Protein AF-A0A924SNS4-F1 (afdb_monomer_lite)

Foldseek 3Di:
DDDPPPPPPFDLPADFLLPAQADPQCVLPDDQFQAQADVSCVVSVHPAFQEEEEEAFFDACALLKVSNLQQLSNVSSNTRYHYQYLFDLPALVSVCRRHDHNFAYEYEHIQDQPQVQQADPVRDGDQAGLRYFLRGPDSADHRNQQSVLVSNCVRPVPHAYEYEHLSLLVQQAFDQDSNVRATDGRSCVSNVGAKYAFFPCSRVSSVSSVCSVVVNPSNLPPAGARMKHWDDPPNPLLPQAAEDELQDDDDPDDDPDDDDPPQDPQNVCVVVVHGPDDDDDDDDDDDDDDDDDDDDDPVVVVVVVVVVVVVPPDPDDQSRYEYEQHASVSVRVDVVSVVSSVVLLLVQQDQSRHHKYWHWYDDDPPIIIIIHHGHDRDDAQVSVLVSNVRSGLLGGDQVLADPVSDCDDSRPNNVSVQPSLEAEFKAADLPSDPVDCRCSRNNNDIHGHDPVSRVVVNVCSVPRPPPDPPDRNYHDDPPDPPHD

Sequence (484 aa):
MNAPVDVSFFARAAKPLTSYRKYWAARFGTSKFLPMNRAEMDKLGWDSCDVIIVTGDAYVDHPSFGMSVIGRMLEMQGFRVGIIAQPDWQSADPFKALGKPNLFFGVTSGNMDSMINRYTADRKIRSDDAYTAGDIGGKRPDRAAIVYSQRCREAYKDVPIVLGGIEGSLRRIAHYDYWSDKVRRSVVVDAKCDLLLYGNAERAIVEVAHRLAAKEPIQSITDVRGTAFIRRSDDPTGRDWIEINSTSVDAPGRVESHINPYQTTSEQAAEQGTSCSKDDANPQGVPATAVVKMSPSLGDALARSQARELAKIKVPARDRSVIRLPSYEQVKADPVLYAHANRVLHLETNPGNARALVQAHGEGVTARDVWINPPPIPLTTAEMDTVFDLPYARSPHPAYADENGSHDGATKIPAWEMIRFSVNIMRGCFGGCTFCSITEHEGRIIQSRSEESIIREVEDIRDKVKGFTGTISDLGGPTANMYR

Radius of gyration: 26.69 Å; chains: 1; bounding box: 57×66×91 Å

pLDDT: mean 85.43, std 19.13, range [23.58, 98.88]

Secondary structure (DSSP, 8-state):
---------S------GGGSPPPGGGGG---SS--SSHHHHHHTT-SS-SEEEEESS--EESTTSHHHHHHHHHHHTT--EEEEES--TTSSGGGGTT---SSEEEEE--SS-HHHHHB-TT-PBPS--TTSGGG-S-SS-TTHHHHHHHHHHHH-TTS-EEE-HHHHHHTSS-EEETTTTEEEPPHHHHHT-SEEE-SS-HHHHHHHHHHHHTT--GGG----TTEEEEPPTT-GGGSSPEEEE-SSPPPS-PPP-PPPTT--HHHHHHHTT---------------------PPPHHHHHHHHHHHHHTT--PPPGGGEEEEPPPHHHHHH-HHHHHHHHHHHHHTT-TTTPPEEEEEESSGGG-EEEEEPPPPPPPPHHHHHHHHTS----EE-GGG--TTS--SGGG--HHHHHHTTEEE-EE--TT--TT-THHHHT-SS-EEPPHHHHHHHHHHHHHHSTT--S---EEES-SS----

Structure (mmCIF, N/CA/C/O backbone):
data_AF-A0A924SNS4-F1
#
_entry.id   AF-A0A924SNS4-F1
#
loop_
_atom_site.group_PDB
_atom_site.id
_atom_site.type_symbol
_atom_site.label_atom_id
_atom_site.label_alt_id
_atom_site.label_comp_id
_atom_site.label_asym_id
_atom_site.label_entity_id
_atom_site.label_seq_id
_atom_site.pdbx_PDB_ins_code
_atom_site.Cartn_x
_atom_site.Cartn_y
_atom_site.Cartn_z
_atom_site.occupancy
_atom_site.B_iso_or_equiv
_atom_site.auth_seq_id
_atom_site.auth_comp_id
_atom_site.auth_asym_id
_atom_site.auth_atom_id
_atom_site.pdbx_PDB_model_num
ATOM 1 N N . MET A 1 1 ? -25.013 24.577 -13.116 1.00 30.69 1 MET A N 1
ATOM 2 C CA . MET A 1 1 ? -24.515 23.188 -13.046 1.00 30.69 1 MET A CA 1
ATOM 3 C C . MET A 1 1 ? -23.403 23.035 -14.070 1.00 30.69 1 MET A C 1
ATOM 5 O O . MET A 1 1 ? -23.650 22.577 -15.176 1.00 30.69 1 MET A O 1
ATOM 9 N N . ASN A 1 2 ? -22.201 23.494 -13.725 1.00 28.02 2 ASN A N 1
ATOM 10 C CA . ASN A 1 2 ? -20.999 23.199 -14.497 1.00 28.02 2 ASN A CA 1
ATOM 11 C C . ASN A 1 2 ? -20.371 21.992 -13.807 1.00 28.02 2 ASN A C 1
ATOM 13 O O . ASN A 1 2 ? -19.894 22.128 -12.686 1.00 28.02 2 ASN A O 1
ATOM 17 N N . ALA A 1 3 ? -20.444 20.812 -14.421 1.00 29.20 3 ALA A N 1
ATOM 18 C CA . ALA A 1 3 ? -19.613 19.700 -13.977 1.00 29.20 3 ALA A CA 1
ATOM 19 C C . ALA A 1 3 ? -18.147 20.176 -14.010 1.00 29.20 3 ALA A C 1
ATOM 21 O O . ALA A 1 3 ? -17.779 20.833 -14.992 1.00 29.20 3 ALA A O 1
ATOM 22 N N . PRO A 1 4 ? -17.324 19.909 -12.981 1.00 42.25 4 PRO A N 1
ATOM 23 C CA . PRO A 1 4 ? -15.915 20.259 -13.035 1.00 42.25 4 PRO A CA 1
ATOM 24 C C . PRO A 1 4 ? -15.312 19.558 -14.251 1.00 42.25 4 PRO A C 1
ATOM 26 O O . PRO A 1 4 ? -15.322 18.331 -14.362 1.00 42.25 4 PRO A O 1
ATOM 29 N N . VAL A 1 5 ? -14.881 20.364 -15.219 1.00 37.09 5 VAL A N 1
ATOM 30 C CA . VAL A 1 5 ? -14.228 19.884 -16.430 1.00 37.09 5 VAL A CA 1
ATOM 31 C C . VAL A 1 5 ? -12.938 19.217 -15.973 1.00 37.09 5 VAL A C 1
ATOM 33 O O . VAL A 1 5 ? -12.051 19.876 -15.436 1.00 37.09 5 VAL A O 1
ATOM 36 N N . ASP A 1 6 ? -12.852 17.901 -16.146 1.00 45.69 6 ASP A N 1
ATOM 37 C CA . ASP A 1 6 ? -11.630 17.140 -15.918 1.00 45.69 6 ASP A CA 1
ATOM 38 C C . ASP A 1 6 ? -10.546 17.671 -16.868 1.00 45.69 6 ASP A C 1
ATOM 40 O O . ASP A 1 6 ? -10.502 17.343 -18.050 1.00 45.69 6 ASP A O 1
ATOM 44 N N . VAL A 1 7 ? -9.686 18.550 -16.353 1.00 41.09 7 VAL A N 1
ATOM 45 C CA . VAL A 1 7 ? -8.595 19.199 -17.099 1.00 41.09 7 VAL A CA 1
ATOM 46 C C . VAL A 1 7 ? -7.432 18.249 -17.412 1.00 41.09 7 VAL A C 1
ATOM 48 O O . VAL A 1 7 ? -6.398 18.682 -17.927 1.00 41.09 7 VAL A O 1
ATOM 51 N N . SER A 1 8 ? -7.552 16.953 -17.101 1.00 45.78 8 SER A N 1
ATOM 52 C CA . SER A 1 8 ? -6.594 15.958 -17.572 1.00 45.78 8 SER A CA 1
ATOM 53 C C . SER A 1 8 ? -6.967 15.496 -18.986 1.00 45.78 8 SER A C 1
ATOM 55 O O . SER A 1 8 ? -7.844 14.667 -19.192 1.00 45.78 8 SER A O 1
ATOM 57 N N . PHE A 1 9 ? -6.267 16.036 -19.989 1.00 47.47 9 PHE A N 1
ATOM 58 C CA . PHE A 1 9 ? -6.386 15.693 -21.417 1.00 47.47 9 PHE A CA 1
ATOM 59 C C . PHE A 1 9 ? -5.887 14.267 -21.761 1.00 47.47 9 PHE A C 1
ATOM 61 O O . PHE A 1 9 ? -5.256 14.052 -22.794 1.00 47.47 9 PHE A O 1
ATOM 68 N N . PHE A 1 10 ? -6.111 13.274 -20.899 1.00 54.19 10 PHE A N 1
ATOM 69 C CA . PHE A 1 10 ? -5.748 11.883 -21.159 1.00 54.19 10 PHE A CA 1
ATOM 70 C C . PHE A 1 10 ? -6.925 10.958 -20.850 1.00 54.19 10 PHE A C 1
ATOM 72 O O . PHE A 1 10 ? -7.562 11.071 -19.806 1.00 54.19 10 PHE A O 1
ATOM 79 N N . ALA A 1 11 ? -7.205 10.019 -21.756 1.00 55.72 11 ALA A N 1
ATOM 80 C CA . ALA A 1 11 ? -8.306 9.078 -21.612 1.00 55.72 11 ALA A CA 1
ATOM 81 C C . ALA A 1 11 ? -8.129 8.204 -20.357 1.00 55.72 11 ALA A C 1
ATOM 83 O O . ALA A 1 11 ? -7.290 7.304 -20.313 1.00 55.72 11 ALA A O 1
ATOM 84 N N . ARG A 1 12 ? -8.960 8.429 -19.334 1.00 65.69 12 ARG A N 1
ATOM 85 C CA . ARG A 1 12 ? -9.039 7.589 -18.129 1.00 65.69 12 ARG A CA 1
ATOM 86 C C . ARG A 1 12 ? -9.847 6.324 -18.423 1.00 65.69 12 ARG A C 1
ATOM 88 O O . ARG A 1 12 ? -10.930 6.124 -17.885 1.00 65.69 12 ARG A O 1
ATOM 95 N N . ALA A 1 13 ? -9.330 5.468 -19.302 1.00 69.69 13 ALA A N 1
ATOM 96 C CA . ALA A 1 13 ? -9.916 4.164 -19.615 1.00 69.69 13 ALA A CA 1
ATOM 97 C C . ALA A 1 13 ? -9.672 3.166 -18.464 1.00 69.69 13 ALA A C 1
ATOM 99 O O . ALA A 1 13 ? -8.970 2.170 -18.619 1.00 69.69 13 ALA A O 1
ATOM 100 N N . ALA A 1 14 ? -10.205 3.470 -17.280 1.00 84.62 14 ALA A N 1
ATOM 101 C CA . ALA A 1 14 ? -10.136 2.626 -16.097 1.00 84.62 14 ALA A CA 1
ATOM 102 C C . ALA A 1 14 ? -11.549 2.320 -15.602 1.00 84.62 14 ALA A C 1
ATOM 104 O O . ALA A 1 14 ? -12.431 3.178 -15.610 1.00 84.62 14 ALA A O 1
ATOM 105 N N . LYS A 1 15 ? -11.762 1.081 -15.162 1.00 91.56 15 LYS A N 1
ATOM 106 C CA . LYS A 1 15 ? -13.043 0.658 -14.602 1.00 91.56 15 LYS A CA 1
ATOM 107 C C . LYS A 1 15 ? -13.326 1.441 -13.305 1.00 91.56 15 LYS A C 1
ATOM 109 O O . LYS A 1 15 ? -12.470 1.417 -12.415 1.00 91.56 15 LYS A O 1
ATOM 114 N N . PRO A 1 16 ? -14.494 2.103 -13.167 1.00 93.00 16 PRO A N 1
ATOM 115 C CA . PRO A 1 16 ? -14.808 2.872 -11.968 1.00 93.00 16 PRO A CA 1
ATOM 116 C C . PRO A 1 16 ? -14.829 2.006 -10.708 1.00 93.00 16 PRO A C 1
ATOM 118 O O . PRO A 1 16 ? -15.366 0.892 -10.742 1.00 93.00 16 PRO A O 1
ATOM 121 N N . LEU A 1 17 ? -14.319 2.525 -9.588 1.00 94.56 17 LEU A N 1
ATOM 122 C CA . LEU A 1 17 ? -14.268 1.795 -8.307 1.00 94.56 17 LEU A CA 1
ATOM 123 C C . LEU A 1 17 ? -15.648 1.289 -7.842 1.00 94.56 17 LEU A C 1
ATOM 125 O O . LEU A 1 17 ? -15.762 0.202 -7.279 1.00 94.56 17 LEU A O 1
ATOM 129 N N . THR A 1 18 ? -16.710 2.043 -8.123 1.00 93.69 18 THR A N 1
ATOM 130 C CA . THR A 1 18 ? -18.096 1.739 -7.725 1.00 93.69 18 THR A CA 1
ATOM 131 C C . THR A 1 18 ? -18.832 0.799 -8.683 1.00 93.69 18 THR A C 1
ATOM 133 O O . THR A 1 18 ? -19.951 0.383 -8.394 1.00 93.69 18 THR A O 1
ATOM 136 N N . SER A 1 19 ? -18.228 0.444 -9.823 1.00 95.00 19 SER A N 1
ATOM 137 C CA . SER A 1 19 ? -18.884 -0.356 -10.872 1.00 95.00 19 SER A CA 1
ATOM 138 C C . SER A 1 19 ? -18.804 -1.871 -10.657 1.00 95.00 19 SER A C 1
ATOM 140 O O . SER A 1 19 ? -19.458 -2.643 -11.360 1.00 95.00 19 SER A O 1
ATOM 142 N N . TYR A 1 20 ? -17.975 -2.328 -9.719 1.00 96.00 20 TYR A N 1
ATOM 143 C CA . TYR A 1 20 ? -17.850 -3.746 -9.416 1.00 96.00 20 TYR A CA 1
ATOM 144 C C . TYR A 1 20 ? -19.091 -4.247 -8.675 1.00 96.00 20 TYR A C 1
ATOM 146 O O . TYR A 1 20 ? -19.596 -3.607 -7.751 1.00 96.00 20 TYR A O 1
ATOM 154 N N . ARG A 1 21 ? -19.571 -5.437 -9.052 1.00 96.88 21 ARG A N 1
ATOM 155 C CA . ARG A 1 21 ? -20.603 -6.120 -8.273 1.00 96.88 21 ARG A CA 1
ATOM 156 C C . ARG A 1 21 ? -20.019 -6.443 -6.902 1.00 96.88 21 ARG A C 1
ATOM 158 O O . ARG A 1 21 ? -19.030 -7.167 -6.823 1.00 96.88 21 ARG A O 1
ATOM 165 N N . LYS A 1 22 ? -20.655 -5.937 -5.845 1.00 97.81 22 LYS A N 1
ATOM 166 C CA . LYS A 1 22 ? -20.234 -6.212 -4.470 1.00 97.81 22 LYS A CA 1
ATOM 167 C C . LYS A 1 22 ? -20.148 -7.716 -4.215 1.00 97.81 22 LYS A C 1
ATOM 169 O O . LYS A 1 22 ? -21.013 -8.484 -4.649 1.00 97.81 22 LYS A O 1
ATOM 174 N N . TYR A 1 23 ? -19.106 -8.112 -3.499 1.00 98.00 23 TYR A N 1
ATOM 175 C CA . TYR A 1 23 ? -18.909 -9.475 -3.044 1.00 98.00 23 TYR A CA 1
ATOM 176 C C . TYR A 1 23 ? -20.035 -9.891 -2.085 1.00 98.00 23 TYR A C 1
ATOM 178 O O . TYR A 1 23 ? -20.674 -9.053 -1.443 1.00 98.00 23 TYR A O 1
ATOM 186 N N . TRP A 1 24 ? -20.318 -11.195 -2.009 1.00 96.94 24 TRP A N 1
ATOM 187 C CA . TRP A 1 24 ? -21.505 -11.721 -1.317 1.00 96.94 24 TRP A CA 1
ATOM 188 C C . TRP A 1 24 ? -21.565 -11.330 0.166 1.00 96.94 24 TRP A C 1
ATOM 190 O O . TRP A 1 24 ? -22.657 -11.216 0.730 1.00 96.94 24 TRP A O 1
ATOM 200 N N . ALA A 1 25 ? -20.404 -11.120 0.793 1.00 96.56 25 ALA A N 1
ATOM 201 C CA . ALA A 1 25 ? -20.305 -10.807 2.209 1.00 96.56 25 ALA A CA 1
ATOM 202 C C . ALA A 1 25 ? -20.734 -9.365 2.546 1.00 96.56 25 ALA A C 1
ATOM 204 O O . ALA A 1 25 ? -20.941 -9.062 3.718 1.00 96.56 25 ALA A O 1
ATOM 205 N N . ALA A 1 26 ? -21.041 -8.525 1.546 1.00 95.88 26 ALA A N 1
ATOM 206 C CA . ALA A 1 26 ? -21.682 -7.221 1.744 1.00 95.88 26 ALA A CA 1
ATOM 207 C C . ALA A 1 26 ? -22.989 -7.296 2.559 1.00 95.88 26 ALA A C 1
ATOM 209 O O . ALA A 1 26 ? -23.407 -6.306 3.155 1.00 95.88 26 ALA A O 1
ATOM 210 N N . ARG A 1 27 ? -23.633 -8.472 2.614 1.00 94.38 27 ARG A N 1
ATOM 211 C CA . ARG A 1 27 ? -24.831 -8.727 3.430 1.00 94.38 27 ARG A CA 1
ATOM 212 C C . ARG A 1 27 ? -24.621 -8.537 4.938 1.00 94.38 27 ARG A C 1
ATOM 214 O O . ARG A 1 27 ? -25.603 -8.372 5.648 1.00 94.38 27 ARG A O 1
ATOM 221 N N . PHE A 1 28 ? -23.377 -8.594 5.422 1.00 92.00 28 PHE A N 1
ATOM 222 C CA . PHE A 1 28 ? -23.055 -8.366 6.835 1.00 92.00 28 PHE A CA 1
ATOM 223 C C . PHE A 1 28 ? -22.987 -6.874 7.202 1.00 92.00 28 PHE A C 1
ATOM 225 O O . PHE A 1 28 ? -22.866 -6.546 8.378 1.00 92.00 28 PHE A O 1
ATOM 232 N N . GLY A 1 29 ? -23.102 -5.972 6.221 1.00 90.81 29 GLY A N 1
ATOM 233 C CA . GLY A 1 29 ? -23.011 -4.531 6.440 1.00 90.81 29 GLY A CA 1
ATOM 234 C C . GLY A 1 29 ? -21.577 -4.048 6.666 1.00 90.81 29 GLY A C 1
ATOM 235 O O . GLY A 1 29 ? -20.613 -4.741 6.350 1.00 90.81 29 GLY A O 1
ATOM 236 N N . THR A 1 30 ? -21.456 -2.824 7.176 1.00 90.94 30 THR A N 1
ATOM 237 C CA . THR A 1 30 ? -20.180 -2.153 7.455 1.00 90.94 30 THR A CA 1
ATOM 238 C C . THR A 1 30 ? -19.883 -2.167 8.948 1.00 90.94 30 THR A C 1
ATOM 240 O O . THR A 1 30 ? -20.750 -1.849 9.766 1.00 90.94 30 THR A O 1
ATOM 243 N N . SER A 1 31 ? -18.649 -2.487 9.307 1.00 92.31 31 SER A N 1
ATOM 244 C CA . SER A 1 31 ? -18.165 -2.484 10.684 1.00 92.31 31 SER A CA 1
ATOM 245 C C . SER A 1 31 ? -17.834 -1.064 11.165 1.00 92.31 31 SER A C 1
ATOM 247 O O . SER A 1 31 ? -17.441 -0.200 10.381 1.00 92.31 31 SER A O 1
ATOM 249 N N . LYS A 1 32 ? -17.956 -0.792 12.474 1.00 92.69 32 LYS A N 1
ATOM 250 C CA . LYS A 1 32 ? -17.485 0.490 13.038 1.00 92.69 32 LYS A CA 1
ATOM 251 C C . LYS A 1 32 ? -15.959 0.593 12.984 1.00 92.69 32 LYS A C 1
ATOM 253 O O . LYS A 1 32 ? -15.442 1.661 12.695 1.00 92.69 32 LYS A O 1
ATOM 258 N N . PHE A 1 33 ? -15.277 -0.520 13.222 1.00 97.38 33 PHE A N 1
ATOM 259 C CA . PHE A 1 33 ? -13.848 -0.728 13.017 1.00 97.38 33 PHE A CA 1
ATOM 260 C C . PHE A 1 33 ? -13.668 -2.089 12.361 1.00 97.38 33 PHE A C 1
ATOM 262 O O . PHE A 1 33 ? -14.398 -3.022 12.709 1.00 97.38 33 PHE A O 1
ATOM 269 N N . LEU A 1 34 ? -12.676 -2.214 11.481 1.00 97.94 34 LEU A N 1
ATOM 270 C CA . LEU A 1 34 ? -12.282 -3.522 10.973 1.00 97.94 34 LEU A CA 1
ATOM 271 C C . LEU A 1 34 ? -11.765 -4.375 12.149 1.00 97.94 34 LEU A C 1
ATOM 273 O O . LEU A 1 34 ? -10.962 -3.877 12.940 1.00 97.94 34 LEU A O 1
ATOM 277 N N . PRO A 1 35 ? -12.207 -5.636 12.295 1.00 97.88 35 PRO A N 1
ATOM 278 C CA . PRO A 1 35 ? -11.860 -6.456 13.448 1.00 97.88 35 PRO A CA 1
ATOM 279 C C . PRO A 1 35 ? -10.355 -6.732 13.528 1.00 97.88 35 PRO A C 1
ATOM 281 O O . PRO A 1 35 ? -9.717 -7.101 12.536 1.00 97.88 35 PRO A O 1
ATOM 284 N N . MET A 1 36 ? -9.810 -6.618 14.738 1.00 98.12 36 MET A N 1
ATOM 285 C CA . MET A 1 36 ? -8.424 -6.939 15.086 1.00 98.12 36 MET A CA 1
ATOM 286 C C . MET A 1 36 ? -8.267 -8.271 15.828 1.00 98.12 36 MET A C 1
ATOM 288 O O . MET A 1 36 ? -7.155 -8.781 15.967 1.00 98.12 36 MET A O 1
ATOM 292 N N . ASN A 1 37 ? -9.363 -8.865 16.306 1.00 97.00 37 ASN A N 1
ATOM 293 C CA . ASN A 1 37 ? -9.351 -10.162 16.986 1.00 97.00 37 ASN A CA 1
ATOM 294 C C . ASN A 1 37 ? -10.610 -10.995 16.685 1.00 97.00 37 ASN A C 1
ATOM 296 O O . ASN A 1 37 ? -11.584 -10.512 16.108 1.00 97.00 37 ASN A O 1
ATOM 300 N N . ARG A 1 38 ? -10.597 -12.271 17.099 1.00 96.75 38 ARG A N 1
ATOM 301 C CA . ARG A 1 38 ? -11.732 -13.186 16.899 1.00 96.75 38 ARG A CA 1
ATOM 302 C C . ARG A 1 38 ? -13.016 -12.747 17.593 1.00 96.75 38 ARG A C 1
ATOM 304 O O . ARG A 1 38 ? -14.068 -12.837 16.979 1.00 96.75 38 ARG A O 1
ATOM 311 N N . ALA A 1 39 ? -12.938 -12.207 18.806 1.00 96.88 39 ALA A N 1
ATOM 312 C CA . ALA A 1 39 ? -14.133 -11.776 19.530 1.00 96.88 39 ALA A CA 1
ATOM 313 C C . ALA A 1 39 ? -14.872 -10.629 18.811 1.00 96.88 39 ALA A C 1
ATOM 315 O O . ALA A 1 39 ? -16.096 -10.531 18.874 1.00 96.88 39 ALA A O 1
ATOM 316 N N . GLU A 1 40 ? -14.149 -9.754 18.111 1.00 97.12 40 GLU A N 1
ATOM 317 C CA . GLU A 1 40 ? -14.743 -8.723 17.253 1.00 97.12 40 GLU A CA 1
ATOM 318 C C . GLU A 1 40 ? -15.363 -9.305 15.983 1.00 97.12 40 GLU A C 1
ATOM 320 O O . GLU A 1 40 ? -16.437 -8.866 15.580 1.00 97.12 40 GLU A O 1
ATOM 325 N N . MET A 1 41 ? -14.746 -10.328 15.388 1.00 96.81 41 MET A N 1
ATOM 326 C CA . MET A 1 41 ? -15.346 -11.054 14.264 1.00 96.81 41 MET A CA 1
ATOM 327 C C . MET A 1 41 ? -16.644 -11.759 14.658 1.00 96.81 41 MET A C 1
ATOM 329 O O . MET A 1 41 ? -17.622 -11.680 13.917 1.00 96.81 41 MET A O 1
ATOM 333 N N . ASP A 1 42 ? -16.685 -12.377 15.840 1.00 95.69 42 ASP A N 1
ATOM 334 C CA . ASP A 1 42 ? -17.880 -13.048 16.358 1.00 95.69 42 ASP A CA 1
ATOM 335 C C . ASP A 1 42 ? -19.043 -12.056 16.523 1.00 95.69 42 ASP A C 1
ATOM 337 O O . ASP A 1 42 ? -20.175 -12.354 16.140 1.00 95.69 42 ASP A O 1
ATOM 341 N N . LYS A 1 43 ? -18.765 -10.831 16.997 1.00 95.19 43 LYS A N 1
ATOM 342 C CA . LYS A 1 43 ? -19.758 -9.740 17.081 1.00 95.19 43 LYS A CA 1
ATOM 343 C C . LYS A 1 43 ? -20.297 -9.314 15.712 1.00 95.19 43 LYS A C 1
ATOM 345 O O . LYS A 1 43 ? -21.439 -8.872 15.627 1.00 95.19 43 LYS A O 1
ATOM 350 N N . LEU A 1 44 ? -19.489 -9.436 14.658 1.00 94.75 44 LEU A N 1
ATOM 351 C CA . LEU A 1 44 ? -19.885 -9.167 13.272 1.00 94.75 44 LEU A CA 1
ATOM 352 C C . LEU A 1 44 ? -20.542 -10.386 12.595 1.00 94.75 44 LEU A C 1
ATOM 354 O O . LEU A 1 44 ? -21.006 -10.285 11.458 1.00 94.75 44 LEU A O 1
ATOM 358 N N . GLY A 1 45 ? -20.591 -11.539 13.273 1.00 94.56 45 GLY A N 1
ATOM 359 C CA . GLY A 1 45 ? -21.095 -12.798 12.722 1.00 94.56 45 GLY A CA 1
ATOM 360 C C . GLY A 1 45 ? -20.181 -13.402 11.651 1.00 94.56 45 GLY A C 1
ATOM 361 O O . GLY A 1 45 ? -20.667 -14.059 10.729 1.00 94.56 45 GLY A O 1
ATOM 362 N N . TRP A 1 46 ? -18.872 -13.138 11.716 1.00 96.06 46 TRP A N 1
ATOM 363 C CA . TRP A 1 46 ? -17.894 -13.589 10.725 1.00 96.06 46 TRP A CA 1
ATOM 364 C C . TRP A 1 46 ? -17.146 -14.835 11.203 1.00 96.06 46 TRP A C 1
ATOM 366 O O . TRP A 1 46 ? -16.459 -14.805 12.216 1.00 96.06 46 TRP A O 1
ATOM 376 N N . ASP A 1 47 ? -17.189 -15.906 10.413 1.00 95.44 47 ASP A N 1
ATOM 377 C CA . ASP A 1 47 ? -16.397 -17.125 10.649 1.00 95.44 47 ASP A CA 1
ATOM 378 C C . ASP A 1 47 ? -14.915 -16.983 10.236 1.00 95.44 47 ASP A C 1
ATOM 380 O O . ASP A 1 47 ? -14.027 -17.680 10.731 1.00 95.44 47 ASP A O 1
ATOM 384 N N . SER A 1 48 ? -14.640 -16.080 9.296 1.00 97.50 48 SER A N 1
ATOM 385 C CA . SER A 1 48 ? -13.358 -15.907 8.621 1.00 97.50 48 SER A CA 1
ATOM 386 C C . SER A 1 48 ? -13.274 -14.522 7.980 1.00 97.50 48 SER A C 1
ATOM 388 O O . SER A 1 48 ? -14.293 -13.908 7.651 1.00 97.50 48 SER A O 1
ATOM 390 N N . CYS A 1 49 ? -12.050 -14.035 7.787 1.00 98.38 49 CYS A N 1
ATOM 391 C CA . CYS A 1 49 ? -11.796 -12.865 6.953 1.00 98.38 49 CYS A CA 1
ATOM 392 C C . CYS A 1 49 ? -11.573 -13.319 5.509 1.00 98.38 49 CYS A C 1
ATOM 394 O O . CYS A 1 49 ? -10.933 -14.340 5.261 1.00 98.38 49 CYS A O 1
ATOM 396 N N . ASP A 1 50 ? -12.047 -12.545 4.541 1.00 98.69 50 ASP A N 1
ATOM 397 C CA . ASP A 1 50 ? -11.686 -12.755 3.141 1.00 98.69 50 ASP A CA 1
ATOM 398 C C . ASP A 1 50 ? -10.291 -12.187 2.866 1.00 98.69 50 ASP A C 1
ATOM 400 O O . ASP A 1 50 ? -9.477 -12.828 2.203 1.00 98.69 50 ASP A O 1
ATOM 404 N N . VAL A 1 51 ? -9.988 -11.030 3.458 1.00 98.81 51 VAL A N 1
ATOM 405 C CA . VAL A 1 51 ? -8.680 -10.374 3.390 1.00 98.81 51 VAL A CA 1
ATOM 406 C C . VAL A 1 51 ? -8.215 -10.020 4.799 1.00 98.81 51 VAL A C 1
ATOM 408 O O . VAL A 1 51 ? -8.998 -9.534 5.614 1.00 98.81 51 VAL A O 1
ATOM 411 N N . ILE A 1 52 ? -6.935 -10.243 5.093 1.00 98.88 52 ILE A N 1
ATOM 412 C CA . ILE A 1 52 ? -6.307 -9.754 6.328 1.00 98.88 52 ILE A CA 1
ATOM 413 C C . ILE A 1 52 ? -5.201 -8.778 5.953 1.00 98.88 52 ILE A C 1
ATOM 415 O O . ILE A 1 52 ? -4.298 -9.133 5.197 1.00 98.88 52 ILE A O 1
ATOM 419 N N . ILE A 1 53 ? -5.263 -7.560 6.489 1.00 98.88 53 ILE A N 1
ATOM 420 C CA . ILE A 1 53 ? -4.226 -6.544 6.319 1.00 98.88 53 ILE A CA 1
ATOM 421 C C . ILE A 1 53 ? -3.287 -6.588 7.522 1.00 98.88 53 ILE A C 1
ATOM 423 O O . ILE A 1 53 ? -3.714 -6.427 8.661 1.00 98.88 53 ILE A O 1
ATOM 427 N N . VAL A 1 54 ? -1.997 -6.771 7.269 1.00 98.81 54 VAL A N 1
ATOM 428 C CA . VAL A 1 54 ? -0.934 -6.713 8.269 1.00 98.81 54 VAL A CA 1
ATOM 429 C C . VAL A 1 54 ? -0.172 -5.406 8.104 1.00 98.81 54 VAL A C 1
ATOM 431 O O . VAL A 1 54 ? 0.321 -5.106 7.015 1.00 98.81 54 VAL A O 1
ATOM 434 N N . THR A 1 55 ? -0.078 -4.626 9.179 1.00 98.38 55 THR A N 1
ATOM 435 C CA . THR A 1 55 ? 0.510 -3.279 9.158 1.00 98.38 55 THR A CA 1
ATOM 436 C C . THR A 1 55 ? 1.515 -3.063 10.288 1.00 98.38 55 THR A C 1
ATOM 438 O O . THR A 1 55 ? 1.368 -3.613 11.379 1.00 98.38 55 THR A O 1
ATOM 441 N N . GLY A 1 56 ? 2.543 -2.251 10.021 1.00 97.38 56 GLY A N 1
ATOM 442 C CA . GLY A 1 56 ? 3.560 -1.844 11.002 1.00 97.38 56 GLY A CA 1
ATOM 443 C C . GLY A 1 56 ? 3.190 -0.630 11.854 1.00 97.38 56 GLY A C 1
ATOM 444 O O . GLY A 1 56 ? 3.961 -0.261 12.737 1.00 97.38 56 GLY A O 1
ATOM 445 N N . ASP A 1 57 ? 2.027 -0.032 11.614 1.00 97.19 57 ASP A N 1
ATOM 446 C CA . ASP A 1 57 ? 1.459 1.052 12.422 1.00 97.19 57 ASP A CA 1
ATOM 447 C C . ASP A 1 57 ? 0.338 0.520 13.324 1.00 97.19 57 ASP A C 1
ATOM 449 O O . ASP A 1 57 ? -0.289 -0.494 13.011 1.00 97.19 57 ASP A O 1
ATOM 453 N N . ALA A 1 58 ? 0.022 1.237 14.401 1.00 97.38 58 ALA A N 1
ATOM 454 C CA . ALA A 1 58 ? -1.228 1.046 15.125 1.00 97.38 58 ALA A CA 1
ATOM 455 C C . ALA A 1 58 ? -2.436 1.250 14.192 1.00 97.38 58 ALA A C 1
ATOM 457 O O . ALA A 1 58 ? -2.409 2.077 13.274 1.00 97.38 58 ALA A O 1
ATOM 458 N N . TYR A 1 59 ? -3.523 0.509 14.424 1.00 98.00 59 TYR A N 1
ATOM 459 C CA . TYR A 1 59 ? -4.740 0.691 13.635 1.00 98.00 59 TYR A CA 1
ATOM 460 C C . TYR A 1 59 ? -5.459 1.986 14.034 1.00 98.00 59 TYR A C 1
ATOM 462 O O . TYR A 1 59 ? -6.082 2.082 15.094 1.00 98.00 59 TYR A O 1
ATOM 470 N N . VAL A 1 60 ? -5.383 2.979 13.150 1.00 97.50 60 VAL A N 1
ATOM 471 C CA . VAL A 1 60 ? -6.150 4.222 13.224 1.00 97.50 60 VAL A CA 1
ATOM 472 C C . VAL A 1 60 ? -7.056 4.297 12.010 1.00 97.50 60 VAL A C 1
ATOM 474 O O . VAL A 1 60 ? -6.584 4.385 10.876 1.00 97.50 60 VAL A O 1
ATOM 477 N N . ASP A 1 61 ? -8.364 4.256 12.232 1.00 97.31 61 ASP A N 1
ATOM 478 C CA . ASP A 1 61 ? -9.346 4.220 11.155 1.00 97.31 61 ASP A CA 1
ATOM 479 C C . ASP A 1 61 ? -9.636 5.637 10.638 1.00 97.31 61 ASP A C 1
ATOM 481 O O . ASP A 1 61 ? -10.607 6.285 11.025 1.00 97.31 61 ASP A O 1
ATOM 485 N N . HIS A 1 62 ? -8.725 6.148 9.807 1.00 95.81 62 HIS A N 1
ATOM 486 C CA . HIS A 1 62 ? -8.711 7.526 9.313 1.00 95.81 62 HIS A CA 1
ATOM 487 C C . HIS A 1 62 ? -8.343 7.574 7.818 1.00 95.81 62 HIS A C 1
ATOM 489 O O . HIS A 1 62 ? -7.472 6.807 7.399 1.00 95.81 62 HIS A O 1
ATOM 495 N N . PRO A 1 63 ? -8.901 8.503 7.015 1.00 94.31 63 PRO A N 1
ATOM 496 C CA . PRO A 1 63 ? -8.591 8.625 5.580 1.00 94.31 63 PRO A CA 1
ATOM 497 C C . PRO A 1 63 ? -7.134 9.015 5.254 1.00 94.31 63 PRO A C 1
ATOM 499 O O . PRO A 1 63 ? -6.716 8.947 4.100 1.00 94.31 63 PRO A O 1
ATOM 502 N N . SER A 1 64 ? -6.344 9.395 6.261 1.00 92.94 64 SER A N 1
ATOM 503 C CA . SER A 1 64 ? -4.901 9.691 6.130 1.00 92.94 64 SER A CA 1
ATOM 504 C C . SER A 1 64 ? -4.009 8.478 6.411 1.00 92.94 64 SER A C 1
ATOM 506 O O . SER A 1 64 ? -2.790 8.589 6.347 1.00 92.94 64 SER A O 1
ATOM 508 N N . PHE A 1 65 ? -4.605 7.338 6.767 1.00 95.62 65 PHE A N 1
ATOM 509 C CA . PHE A 1 65 ? -3.905 6.107 7.112 1.00 95.62 65 PHE A CA 1
ATOM 510 C C . PHE A 1 65 ? -4.131 5.076 6.000 1.00 95.62 65 PHE A C 1
ATOM 512 O O . PHE A 1 65 ? -5.247 4.599 5.792 1.00 95.62 65 PHE A O 1
ATOM 519 N N . GLY A 1 66 ? -3.073 4.720 5.269 1.00 95.00 66 GLY A N 1
ATOM 520 C CA . GLY A 1 66 ? -3.168 3.934 4.035 1.00 95.00 66 GLY A CA 1
ATOM 521 C C . GLY A 1 66 ? -3.792 2.547 4.219 1.00 95.00 66 GLY A C 1
ATOM 522 O O . GLY A 1 66 ? -4.604 2.125 3.400 1.00 95.00 66 GLY A O 1
ATOM 523 N N . MET A 1 67 ? -3.485 1.846 5.317 1.00 96.69 67 MET A N 1
ATOM 524 C CA . MET A 1 67 ? -4.125 0.558 5.632 1.00 96.69 67 MET A CA 1
ATOM 525 C C . MET A 1 67 ? -5.634 0.692 5.855 1.00 96.69 67 MET A C 1
ATOM 527 O O . MET A 1 67 ? -6.380 -0.216 5.496 1.00 96.69 67 MET A O 1
ATOM 531 N N . SER A 1 68 ? -6.082 1.820 6.407 1.00 97.31 68 SER A N 1
ATOM 532 C CA . SER A 1 68 ? -7.493 2.102 6.669 1.00 97.31 68 SER A CA 1
ATOM 533 C C . SER A 1 68 ? -8.213 2.452 5.376 1.00 97.31 68 SER A C 1
ATOM 535 O O . SER A 1 68 ? -9.273 1.896 5.113 1.00 97.31 68 SER A O 1
ATOM 537 N N . VAL A 1 69 ? -7.598 3.263 4.508 1.00 97.50 69 VAL A N 1
ATOM 538 C CA . VAL A 1 69 ? -8.110 3.532 3.153 1.00 97.50 69 VAL A CA 1
ATOM 539 C C . VAL A 1 69 ? -8.295 2.228 2.375 1.00 97.50 69 VAL A C 1
ATOM 541 O O . VAL A 1 69 ? -9.381 1.958 1.867 1.00 97.50 69 VAL A O 1
ATOM 544 N N . ILE A 1 70 ? -7.271 1.372 2.324 1.00 98.06 70 ILE A N 1
ATOM 545 C CA . ILE A 1 70 ? -7.341 0.096 1.598 1.00 98.06 70 ILE A CA 1
ATOM 546 C C . ILE A 1 70 ? -8.343 -0.867 2.247 1.00 98.06 70 ILE A C 1
ATOM 548 O O . ILE A 1 70 ? -9.119 -1.513 1.541 1.00 98.06 70 ILE A O 1
ATOM 552 N N . GLY A 1 71 ? -8.368 -0.949 3.579 1.00 98.12 71 GLY A N 1
ATOM 553 C CA . GLY A 1 71 ? -9.297 -1.806 4.309 1.00 98.12 71 GLY A CA 1
ATOM 554 C C . GLY A 1 71 ? -10.757 -1.406 4.101 1.00 98.12 71 GLY A C 1
ATOM 555 O O . GLY A 1 71 ? -11.579 -2.256 3.759 1.00 98.12 71 GLY A O 1
ATOM 556 N N . ARG A 1 72 ? -11.073 -0.111 4.215 1.00 98.19 72 ARG A N 1
ATOM 557 C CA . ARG A 1 72 ? -12.415 0.429 3.950 1.00 98.19 72 ARG A CA 1
ATOM 558 C C . ARG A 1 72 ? -12.799 0.316 2.483 1.00 98.19 72 ARG A C 1
ATOM 560 O O . ARG A 1 72 ? -13.949 0.006 2.183 1.00 98.19 72 ARG A O 1
ATOM 567 N N . MET A 1 73 ? -11.848 0.492 1.566 1.00 98.12 73 MET A N 1
ATOM 568 C CA . MET A 1 73 ? -12.091 0.287 0.141 1.00 98.12 73 MET A CA 1
ATOM 569 C C . MET A 1 73 ? -12.502 -1.165 -0.143 1.00 98.12 73 MET A C 1
ATOM 571 O O . MET A 1 73 ? -13.482 -1.400 -0.846 1.00 98.12 73 MET A O 1
ATOM 575 N N . LEU A 1 74 ? -11.814 -2.146 0.446 1.00 98.50 74 LEU A N 1
ATOM 576 C CA . LEU A 1 74 ? -12.163 -3.565 0.326 1.00 98.50 74 LEU A CA 1
ATOM 577 C C . LEU A 1 74 ? -13.500 -3.910 1.011 1.00 98.50 74 LEU A C 1
ATOM 579 O O . LEU A 1 74 ? -14.304 -4.647 0.439 1.00 98.50 74 LEU A O 1
ATOM 583 N N . GLU A 1 75 ? -13.786 -3.349 2.187 1.00 98.12 75 GLU A N 1
ATOM 584 C CA . GLU A 1 75 ? -15.087 -3.510 2.858 1.00 98.12 75 GLU A CA 1
ATOM 585 C C . GLU A 1 75 ? -16.232 -2.939 2.004 1.00 98.12 75 GLU A C 1
ATOM 587 O O . GLU A 1 75 ? -17.272 -3.578 1.841 1.00 98.12 75 GLU A O 1
ATOM 592 N N . MET A 1 76 ? -16.023 -1.785 1.359 1.00 97.38 76 MET A N 1
ATOM 593 C CA . MET A 1 76 ? -16.995 -1.176 0.444 1.00 97.38 76 MET A CA 1
ATOM 594 C C . MET A 1 76 ? -17.287 -2.060 -0.778 1.00 97.38 76 MET A C 1
ATOM 596 O O . MET A 1 76 ? -18.428 -2.109 -1.253 1.00 97.38 76 MET A O 1
ATOM 600 N N . GLN A 1 77 ? -16.293 -2.823 -1.242 1.00 98.06 77 GLN A N 1
ATOM 601 C CA . GLN A 1 77 ? -16.470 -3.855 -2.268 1.00 98.06 77 GLN A CA 1
ATOM 602 C C . GLN A 1 77 ? -17.213 -5.101 -1.764 1.00 98.06 77 GLN A C 1
ATOM 604 O O . GLN A 1 77 ? -17.560 -5.965 -2.569 1.00 98.06 77 GLN A O 1
ATOM 609 N N . GLY A 1 78 ? -17.510 -5.194 -0.467 1.00 97.69 78 GLY A N 1
ATOM 610 C CA . GLY A 1 78 ? -18.274 -6.276 0.147 1.00 97.69 78 GLY A CA 1
ATOM 611 C C . GLY A 1 78 ? -17.434 -7.402 0.740 1.00 97.69 78 GLY A C 1
ATOM 612 O O . GLY A 1 78 ? -17.994 -8.460 1.022 1.00 97.69 78 GLY A O 1
ATOM 613 N N . PHE A 1 79 ? -16.119 -7.227 0.884 1.00 98.56 79 PHE A N 1
ATOM 614 C CA . PHE A 1 79 ? -15.239 -8.224 1.497 1.00 98.56 79 PHE A CA 1
ATOM 615 C C . PHE A 1 79 ? -15.214 -8.091 3.020 1.00 98.56 79 PHE A C 1
ATOM 617 O O . PHE A 1 79 ? -15.301 -6.990 3.559 1.00 98.56 79 PHE A O 1
ATOM 624 N N . ARG A 1 80 ? -15.026 -9.211 3.723 1.00 98.44 80 ARG A N 1
ATOM 625 C CA . ARG A 1 80 ? -14.739 -9.209 5.163 1.00 98.44 80 ARG A CA 1
ATOM 626 C C . ARG A 1 80 ? -13.256 -8.969 5.369 1.00 98.44 80 ARG A C 1
ATOM 628 O O . ARG A 1 80 ? -12.437 -9.813 4.995 1.00 98.44 80 ARG A O 1
ATOM 635 N N . VAL A 1 81 ? -12.912 -7.823 5.940 1.00 98.62 81 VAL A N 1
ATOM 636 C CA . VAL A 1 81 ? -11.523 -7.383 6.086 1.00 98.62 81 VAL A CA 1
ATOM 637 C C . VAL A 1 81 ? -11.169 -7.302 7.558 1.00 98.62 81 VAL A C 1
ATOM 639 O O . VAL A 1 81 ? -11.875 -6.646 8.312 1.00 98.62 81 VAL A O 1
ATOM 642 N N . GLY A 1 82 ? -10.078 -7.946 7.963 1.00 98.56 82 GLY A N 1
ATOM 643 C CA . GLY A 1 82 ? -9.517 -7.802 9.308 1.00 98.56 82 GLY A CA 1
ATOM 644 C C . GLY A 1 82 ? -8.137 -7.152 9.289 1.00 98.56 82 GLY A C 1
ATOM 645 O O . GLY A 1 82 ? -7.459 -7.172 8.260 1.00 98.56 82 GLY A O 1
ATOM 646 N N . ILE A 1 83 ? -7.710 -6.594 10.423 1.00 98.69 83 ILE A N 1
ATOM 647 C CA . ILE A 1 83 ? -6.403 -5.941 10.569 1.00 98.69 83 ILE A CA 1
ATOM 648 C C . ILE A 1 83 ? -5.576 -6.616 11.665 1.00 98.69 83 ILE A C 1
ATOM 650 O O . ILE A 1 83 ? -6.028 -6.781 12.790 1.00 98.69 83 ILE A O 1
ATOM 654 N N . ILE A 1 84 ? -4.322 -6.938 11.359 1.00 98.69 84 ILE A N 1
ATOM 655 C CA . ILE A 1 84 ? -3.302 -7.303 12.344 1.00 98.69 84 ILE A CA 1
ATOM 656 C C . ILE A 1 84 ? -2.297 -6.149 12.404 1.00 98.69 84 ILE A C 1
ATOM 658 O O . ILE A 1 84 ? -1.455 -5.989 11.517 1.00 98.69 84 ILE A O 1
ATOM 662 N N . ALA A 1 85 ? -2.414 -5.317 13.437 1.00 98.12 85 ALA A N 1
ATOM 663 C CA . ALA A 1 85 ? -1.568 -4.144 13.635 1.00 98.12 85 ALA A CA 1
ATOM 664 C C . ALA A 1 85 ? -0.408 -4.453 14.586 1.00 98.12 85 ALA A C 1
ATOM 666 O O . ALA A 1 85 ? -0.630 -4.961 15.683 1.00 98.12 85 ALA A O 1
ATOM 667 N N . GLN A 1 86 ? 0.815 -4.135 14.156 1.00 97.19 86 GLN A N 1
ATOM 668 C CA . GLN A 1 86 ? 2.059 -4.317 14.914 1.00 97.19 86 GLN A CA 1
ATOM 669 C C . GLN A 1 86 ? 2.204 -5.702 15.574 1.00 97.19 86 GLN A C 1
ATOM 671 O O . GLN A 1 86 ? 2.477 -5.790 16.775 1.00 97.19 86 GLN A O 1
ATOM 676 N N . PRO A 1 87 ? 2.019 -6.805 14.817 1.00 97.94 87 PRO A N 1
ATOM 677 C CA . PRO A 1 87 ? 2.238 -8.132 15.372 1.00 97.94 87 PRO A CA 1
ATOM 678 C C . PRO A 1 87 ? 3.700 -8.302 15.794 1.00 97.94 87 PRO A C 1
ATOM 680 O O . PRO A 1 87 ? 4.617 -7.855 15.094 1.00 97.94 87 PRO A O 1
ATOM 683 N N . ASP A 1 88 ? 3.919 -9.009 16.904 1.00 97.56 88 ASP A N 1
ATOM 684 C CA . ASP A 1 88 ? 5.260 -9.459 17.267 1.00 97.56 88 ASP A CA 1
ATOM 685 C C . ASP A 1 88 ? 5.788 -10.401 16.175 1.00 97.56 88 ASP A C 1
ATOM 687 O O . ASP A 1 88 ? 5.179 -11.414 15.836 1.00 97.56 88 ASP A O 1
ATOM 691 N N . TRP A 1 89 ? 6.922 -10.031 15.590 1.00 97.31 89 TRP A N 1
ATOM 692 C CA . TRP A 1 89 ? 7.534 -10.719 14.460 1.00 97.31 89 TRP A CA 1
ATOM 693 C C . TRP A 1 89 ? 8.566 -11.763 14.879 1.00 97.31 89 TRP A C 1
ATOM 695 O O . TRP A 1 89 ? 9.230 -12.341 14.012 1.00 97.31 89 TRP A O 1
ATOM 705 N N . GLN A 1 90 ? 8.753 -12.006 16.176 1.00 97.06 90 GLN A N 1
ATOM 706 C CA . GLN A 1 90 ? 9.638 -13.067 16.652 1.00 97.06 90 GLN A CA 1
ATOM 707 C C . GLN A 1 90 ? 9.066 -14.466 16.375 1.00 97.06 90 GLN A C 1
ATOM 709 O O . GLN A 1 90 ? 9.839 -15.411 16.218 1.00 97.06 90 GLN A O 1
ATOM 714 N N . SER A 1 91 ? 7.747 -14.590 16.195 1.00 97.31 91 SER A N 1
ATOM 715 C CA . SER A 1 91 ? 7.070 -15.828 15.797 1.00 97.31 91 SER A CA 1
ATOM 716 C C . SER A 1 91 ? 5.973 -15.577 14.754 1.00 97.31 91 SER A C 1
ATOM 718 O O . SER A 1 91 ? 5.588 -14.439 14.487 1.00 97.31 91 SER A O 1
ATOM 720 N N . ALA A 1 92 ? 5.470 -16.647 14.133 1.00 97.62 92 ALA A N 1
ATOM 721 C CA . ALA A 1 92 ? 4.336 -16.571 13.208 1.00 97.62 92 ALA A CA 1
ATOM 722 C C . ALA A 1 92 ? 2.965 -16.614 13.908 1.00 97.62 92 ALA A C 1
ATOM 724 O O . ALA A 1 92 ? 1.942 -16.424 13.253 1.00 97.62 92 ALA A O 1
ATOM 725 N N . ASP A 1 93 ? 2.908 -16.871 15.217 1.00 98.44 93 ASP A N 1
ATOM 726 C CA . ASP A 1 93 ? 1.638 -17.064 15.928 1.00 98.44 93 ASP A CA 1
ATOM 727 C C . ASP A 1 93 ? 0.768 -15.799 16.000 1.00 98.44 93 ASP A C 1
ATOM 729 O O . ASP A 1 93 ? -0.431 -15.910 15.730 1.00 98.44 93 ASP A O 1
ATOM 733 N N . PRO A 1 94 ? 1.315 -14.586 16.224 1.00 98.25 94 PRO A N 1
ATOM 734 C CA . PRO A 1 94 ? 0.532 -13.350 16.139 1.00 98.25 94 PRO A CA 1
ATOM 735 C C . PRO A 1 94 ? -0.136 -13.135 14.773 1.00 98.25 94 PRO A C 1
ATOM 737 O O . PRO A 1 94 ? -1.211 -12.548 14.690 1.00 98.25 94 PRO A O 1
ATOM 740 N N . PHE A 1 95 ? 0.444 -13.672 13.696 1.00 98.50 95 PHE A N 1
ATOM 741 C CA . PHE A 1 95 ? -0.098 -13.578 12.335 1.00 98.50 95 PHE A CA 1
ATOM 742 C C . PHE A 1 95 ? -1.267 -14.549 12.094 1.00 98.50 95 PHE A C 1
ATOM 744 O O . PHE A 1 95 ? -1.942 -14.460 11.070 1.00 98.50 95 PHE A O 1
ATOM 751 N N . LYS A 1 96 ? -1.541 -15.456 13.043 1.00 98.38 96 LYS A N 1
ATOM 752 C CA . LYS A 1 96 ? -2.681 -16.387 13.032 1.00 98.38 96 LYS A CA 1
ATOM 753 C C . LYS A 1 96 ? -3.867 -15.885 13.861 1.00 98.38 96 LYS A C 1
ATOM 755 O O . LYS A 1 96 ? -4.880 -16.578 13.929 1.00 98.38 96 LYS A O 1
ATOM 760 N N . ALA A 1 97 ? -3.778 -14.698 14.473 1.00 97.75 97 ALA A N 1
ATOM 761 C CA . ALA A 1 97 ? -4.796 -14.168 15.390 1.00 97.75 97 ALA A CA 1
ATOM 762 C C . ALA A 1 97 ? -6.208 -14.096 14.775 1.00 97.75 97 ALA A C 1
ATOM 764 O O . ALA A 1 97 ? -7.202 -14.331 15.459 1.00 97.75 97 ALA A O 1
ATOM 765 N N . LEU A 1 98 ? -6.294 -13.826 13.469 1.00 98.19 98 LEU A N 1
ATOM 766 C CA . LEU A 1 98 ? -7.537 -13.785 12.688 1.00 98.19 98 LEU A CA 1
ATOM 767 C C . LEU A 1 98 ? -7.724 -15.029 11.801 1.00 98.19 98 LEU A C 1
ATOM 769 O O . LEU A 1 98 ? -8.531 -15.028 10.870 1.00 98.19 98 LEU A O 1
ATOM 773 N N . GLY A 1 99 ? -6.995 -16.108 12.076 1.00 98.00 99 GLY A N 1
ATOM 774 C CA . GLY A 1 99 ? -7.006 -17.328 11.277 1.00 98.00 99 GLY A CA 1
ATOM 775 C C . GLY A 1 99 ? -6.539 -17.134 9.831 1.00 98.00 99 GLY A C 1
ATOM 776 O O . GLY A 1 99 ? -5.874 -16.159 9.485 1.00 98.00 99 GLY A O 1
ATOM 777 N N . LYS A 1 100 ? -6.890 -18.102 8.979 1.00 98.44 100 LYS A N 1
ATOM 778 C CA . LYS A 1 100 ? -6.542 -18.101 7.555 1.00 98.44 100 LYS A CA 1
ATOM 779 C C . LYS A 1 100 ? -7.501 -17.188 6.775 1.00 98.44 100 LYS A C 1
ATOM 781 O O . LYS A 1 100 ? -8.710 -17.396 6.893 1.00 98.44 100 LYS A O 1
ATOM 786 N N . PRO A 1 101 ? -7.012 -16.229 5.966 1.00 98.56 101 PRO A N 1
ATOM 787 C CA . PRO A 1 101 ? -7.873 -15.455 5.082 1.00 98.56 101 PRO A CA 1
ATOM 788 C C . PRO A 1 101 ? -8.306 -16.293 3.871 1.00 98.56 101 PRO A C 1
ATOM 790 O O . PRO A 1 101 ? -7.558 -17.157 3.405 1.00 98.56 101 PRO A O 1
ATOM 793 N N . ASN A 1 102 ? -9.495 -16.018 3.332 1.00 98.50 102 ASN A N 1
ATOM 794 C CA . ASN A 1 102 ? -10.020 -16.772 2.187 1.00 98.50 102 ASN A CA 1
ATOM 795 C C . ASN A 1 102 ? -9.362 -16.395 0.852 1.00 98.50 102 ASN A C 1
ATOM 797 O O . ASN A 1 102 ? -9.325 -17.230 -0.049 1.00 98.50 102 ASN A O 1
ATOM 801 N N . LEU A 1 103 ? -8.872 -15.156 0.711 1.00 98.69 103 LEU A N 1
ATOM 802 C CA . LEU A 1 103 ? -8.310 -14.637 -0.539 1.00 98.69 103 LEU A CA 1
ATOM 803 C C . LEU A 1 103 ? -6.807 -14.367 -0.433 1.00 98.69 103 LEU A C 1
ATOM 805 O O . LEU A 1 103 ? -6.043 -14.970 -1.180 1.00 98.69 103 LEU A O 1
ATOM 809 N N . PHE A 1 104 ? -6.370 -13.465 0.454 1.00 98.88 104 PHE A N 1
ATOM 810 C CA . PHE A 1 104 ? -4.951 -13.094 0.572 1.00 98.88 104 PHE A CA 1
ATOM 811 C C . PHE A 1 104 ? -4.616 -12.344 1.872 1.00 98.88 104 PHE A C 1
ATOM 813 O O . PHE A 1 104 ? -5.495 -11.804 2.551 1.00 98.88 104 PHE A O 1
ATOM 820 N N . PHE A 1 105 ? -3.317 -12.273 2.180 1.00 98.88 105 PHE A N 1
ATOM 821 C CA . PHE A 1 105 ? -2.750 -11.301 3.117 1.00 98.88 105 PHE A CA 1
ATOM 822 C C . PHE A 1 105 ? -2.319 -10.034 2.378 1.00 98.88 105 PHE A C 1
ATOM 824 O O . PHE A 1 105 ? -1.515 -10.109 1.449 1.00 98.88 105 PHE A O 1
ATOM 831 N N . GLY A 1 106 ? -2.822 -8.876 2.802 1.00 98.69 106 GLY A N 1
ATOM 832 C CA . GLY A 1 106 ? -2.307 -7.567 2.403 1.00 98.69 106 GLY A CA 1
ATOM 833 C C . GLY A 1 106 ? -1.222 -7.120 3.380 1.00 98.69 106 GLY A C 1
ATOM 834 O O . GLY A 1 106 ? -1.503 -7.016 4.565 1.00 98.69 106 GLY A O 1
ATOM 835 N N . VAL A 1 107 ? 0.006 -6.858 2.935 1.00 98.75 107 VAL A N 1
ATOM 836 C CA . VAL A 1 107 ? 1.125 -6.518 3.837 1.00 98.75 107 VAL A CA 1
ATOM 837 C C . VAL A 1 107 ? 1.647 -5.110 3.555 1.00 98.75 107 VAL A C 1
ATOM 839 O O . VAL A 1 107 ? 1.900 -4.753 2.405 1.00 98.75 107 VAL A O 1
ATOM 842 N N . THR A 1 108 ? 1.843 -4.310 4.605 1.00 97.94 108 THR A N 1
ATOM 843 C CA . THR A 1 108 ? 2.449 -2.970 4.534 1.00 97.94 108 THR A CA 1
ATOM 844 C C . THR A 1 108 ? 3.318 -2.683 5.762 1.0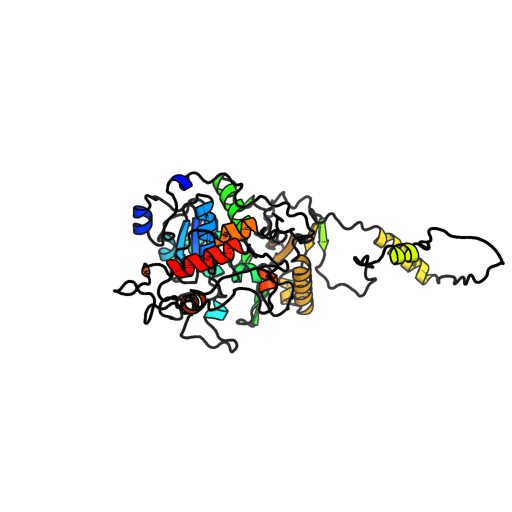0 97.94 108 THR A C 1
ATOM 846 O O . THR A 1 108 ? 3.076 -3.205 6.849 1.00 97.94 108 THR A O 1
ATOM 849 N N . SER A 1 109 ? 4.334 -1.829 5.612 1.00 96.00 109 SER A N 1
ATOM 850 C CA . SER A 1 109 ? 5.139 -1.330 6.738 1.00 96.00 109 SER A CA 1
ATOM 851 C C . SER A 1 109 ? 4.435 -0.244 7.562 1.00 96.00 109 SER A C 1
ATOM 853 O O . SER A 1 109 ? 4.928 0.104 8.635 1.00 96.00 109 SER A O 1
ATOM 855 N N . GLY A 1 110 ? 3.304 0.275 7.069 1.00 94.56 110 GLY A N 1
ATOM 856 C CA . GLY A 1 110 ? 2.592 1.430 7.620 1.00 94.56 110 GLY A CA 1
ATOM 857 C C . GLY A 1 110 ? 2.638 2.645 6.687 1.00 94.56 110 GLY A C 1
ATOM 858 O O . GLY A 1 110 ? 2.954 2.524 5.501 1.00 94.56 110 GLY A O 1
ATOM 859 N N . ASN A 1 111 ? 2.323 3.818 7.230 1.00 93.06 111 ASN A N 1
ATOM 860 C CA . ASN A 1 111 ? 2.328 5.110 6.540 1.00 93.06 111 ASN A CA 1
ATOM 861 C C . ASN A 1 111 ? 3.731 5.692 6.360 1.00 93.06 111 ASN A C 1
ATOM 863 O O . ASN A 1 111 ? 3.918 6.604 5.564 1.00 93.06 111 ASN A O 1
ATOM 867 N N . MET A 1 112 ? 4.721 5.182 7.093 1.00 90.50 112 MET A N 1
ATOM 868 C CA . MET A 1 112 ? 6.117 5.584 6.960 1.00 90.50 112 MET A CA 1
ATOM 869 C C . MET A 1 112 ? 7.026 4.354 6.858 1.00 90.50 112 MET A C 1
ATOM 871 O O . MET A 1 112 ? 6.679 3.250 7.287 1.00 90.50 112 MET A O 1
ATOM 875 N N . ASP A 1 113 ? 8.195 4.539 6.247 1.00 92.88 113 ASP A N 1
ATOM 876 C CA . ASP A 1 113 ? 9.233 3.514 6.163 1.00 92.88 113 ASP A CA 1
ATOM 877 C C . ASP A 1 113 ? 9.689 3.091 7.570 1.00 92.88 113 ASP A C 1
ATOM 879 O O . ASP A 1 113 ? 9.941 3.929 8.440 1.00 92.88 113 ASP A O 1
ATOM 883 N N . SER A 1 114 ? 9.790 1.786 7.814 1.00 94.25 114 SER A N 1
ATOM 884 C CA . SER A 1 114 ? 10.163 1.234 9.121 1.00 94.25 114 SER A CA 1
ATOM 885 C C . SER A 1 114 ? 11.578 1.626 9.551 1.00 94.25 114 SER A C 1
ATOM 887 O O . SER A 1 114 ? 11.820 1.801 10.745 1.00 94.25 114 SER A O 1
ATOM 889 N N . MET A 1 115 ? 12.496 1.847 8.604 1.00 94.50 115 MET A N 1
ATOM 890 C CA . MET A 1 115 ? 13.845 2.322 8.910 1.00 94.50 115 MET A CA 1
ATOM 891 C C . MET A 1 115 ? 13.826 3.798 9.321 1.00 94.50 115 MET A C 1
ATOM 893 O O . MET A 1 115 ? 14.504 4.172 10.272 1.00 94.50 115 MET A O 1
ATOM 897 N N . ILE A 1 116 ? 13.017 4.633 8.659 1.00 92.00 116 ILE A N 1
ATOM 898 C CA . ILE A 1 116 ? 12.872 6.060 9.009 1.00 92.00 116 ILE A CA 1
ATOM 899 C C . ILE A 1 116 ? 12.185 6.229 10.370 1.00 92.00 116 ILE A C 1
ATOM 901 O O . ILE A 1 116 ? 12.544 7.123 11.135 1.00 92.00 116 ILE A O 1
ATOM 905 N N . ASN A 1 117 ? 11.221 5.361 10.691 1.00 91.25 117 ASN A N 1
ATOM 906 C CA . ASN A 1 117 ? 10.584 5.348 12.009 1.00 91.25 117 ASN A CA 1
ATOM 907 C C . ASN A 1 117 ? 11.581 5.009 13.115 1.00 91.25 117 ASN A C 1
ATOM 909 O O . ASN A 1 117 ? 11.581 5.651 14.157 1.00 91.25 117 ASN A O 1
ATOM 913 N N . ARG A 1 118 ? 12.444 4.012 12.896 1.00 91.81 118 ARG A N 1
ATOM 914 C CA . ARG A 1 118 ? 13.340 3.519 13.946 1.00 91.81 118 ARG A CA 1
ATOM 915 C C . ARG A 1 118 ? 14.645 4.301 14.064 1.00 91.81 118 ARG A C 1
ATOM 917 O O . ARG A 1 118 ? 15.241 4.312 15.138 1.00 91.81 118 ARG A O 1
ATOM 924 N N . TYR A 1 119 ? 15.109 4.935 12.991 1.00 93.50 119 TYR A N 1
ATOM 925 C CA . TYR A 1 119 ? 16.421 5.573 12.940 1.00 93.50 119 TYR A CA 1
ATOM 926 C C . TYR A 1 119 ? 16.341 7.049 12.539 1.00 93.50 119 TYR A C 1
ATOM 928 O O . TYR A 1 119 ? 15.546 7.460 11.697 1.00 93.50 119 TYR A O 1
ATOM 936 N N . THR A 1 120 ? 17.208 7.876 13.118 1.00 91.75 120 THR A N 1
ATOM 937 C CA . THR A 1 120 ? 17.465 9.236 12.628 1.00 91.75 120 THR A CA 1
ATOM 938 C C . THR A 1 120 ? 18.304 9.207 11.345 1.00 91.75 120 THR A C 1
ATOM 940 O O . THR A 1 120 ? 18.883 8.177 10.992 1.00 91.75 120 THR A O 1
ATOM 943 N N . ALA A 1 121 ? 18.411 10.352 10.659 1.00 88.88 121 ALA A N 1
ATOM 944 C CA . ALA A 1 121 ? 19.299 10.501 9.503 1.00 88.88 121 ALA A CA 1
ATOM 945 C C . ALA A 1 121 ? 20.764 10.170 9.854 1.00 88.88 121 ALA A C 1
ATOM 947 O O . ALA A 1 121 ? 21.450 9.529 9.070 1.00 88.88 121 ALA A O 1
ATOM 948 N N . ASP A 1 122 ? 21.197 10.467 11.082 1.00 91.81 122 ASP A N 1
ATOM 949 C CA . ASP A 1 122 ? 22.524 10.102 11.603 1.00 91.81 122 ASP A CA 1
ATOM 950 C C . ASP A 1 122 ? 22.630 8.630 12.054 1.00 91.81 122 ASP A C 1
ATOM 952 O O . ASP A 1 122 ? 23.550 8.261 12.786 1.00 91.81 122 ASP A O 1
ATOM 956 N N . ARG A 1 123 ? 21.669 7.779 11.670 1.00 91.69 123 ARG A N 1
ATOM 957 C CA . ARG A 1 123 ? 21.588 6.347 12.010 1.00 91.69 123 ARG A CA 1
ATOM 958 C C . ARG A 1 123 ? 21.479 6.050 13.515 1.00 91.69 123 ARG A C 1
ATOM 960 O O . ARG A 1 123 ? 21.766 4.931 13.942 1.00 91.69 123 ARG A O 1
ATOM 967 N N . LYS A 1 124 ? 21.031 7.009 14.334 1.00 93.19 124 LYS A N 1
ATOM 968 C CA . LYS A 1 124 ? 20.757 6.777 15.765 1.00 93.19 124 LYS A CA 1
ATOM 969 C C . LYS A 1 124 ? 19.379 6.156 15.946 1.00 93.19 124 LYS A C 1
ATOM 971 O O . LYS A 1 124 ? 18.440 6.562 15.272 1.00 93.19 124 LYS A O 1
ATOM 976 N N . ILE A 1 125 ? 19.256 5.198 16.860 1.00 93.31 125 ILE A N 1
ATOM 977 C CA . ILE A 1 125 ? 17.972 4.563 17.181 1.00 93.31 125 ILE A CA 1
ATOM 978 C C . ILE A 1 125 ? 17.091 5.560 17.940 1.00 93.31 125 ILE A C 1
ATOM 980 O O . ILE A 1 125 ? 17.554 6.200 18.885 1.00 93.31 125 ILE A O 1
ATOM 984 N N . ARG A 1 126 ? 15.831 5.672 17.524 1.00 93.19 126 ARG A N 1
ATOM 985 C CA . ARG A 1 126 ? 14.784 6.421 18.218 1.00 93.19 126 ARG A CA 1
ATOM 986 C C . ARG A 1 126 ? 14.191 5.588 19.352 1.00 93.19 126 ARG A C 1
ATOM 988 O O . ARG A 1 126 ? 14.027 4.375 19.217 1.00 93.19 126 ARG A O 1
ATOM 995 N N . SER A 1 127 ? 13.896 6.237 20.473 1.00 92.62 127 SER A N 1
ATOM 996 C CA . SER A 1 127 ? 13.186 5.620 21.603 1.00 92.62 127 SER A CA 1
ATOM 997 C C . SER A 1 127 ? 11.666 5.630 21.420 1.00 92.62 127 SER A C 1
ATOM 999 O O . SER A 1 127 ? 10.967 4.887 22.106 1.00 92.62 127 SER A O 1
ATOM 1001 N N . ASP A 1 128 ? 11.182 6.465 20.507 1.00 93.62 128 ASP A N 1
ATOM 1002 C CA . ASP A 1 128 ? 9.791 6.797 20.234 1.00 93.62 128 ASP A CA 1
ATOM 1003 C C . ASP A 1 128 ? 9.342 6.309 18.846 1.00 93.62 128 ASP A C 1
ATOM 1005 O O . ASP A 1 128 ? 10.161 6.038 17.961 1.00 93.62 128 ASP A O 1
ATOM 1009 N N . ASP A 1 129 ? 8.029 6.170 18.661 1.00 94.94 129 ASP A N 1
ATOM 1010 C CA . ASP A 1 129 ? 7.417 5.842 17.371 1.00 94.94 129 ASP A CA 1
ATOM 1011 C C . ASP A 1 129 ? 6.032 6.493 17.270 1.00 94.94 129 ASP A C 1
ATOM 1013 O O . ASP A 1 129 ? 5.055 6.032 17.866 1.00 94.94 129 ASP A O 1
ATOM 1017 N N . ALA A 1 130 ? 5.946 7.526 16.429 1.00 95.31 130 ALA A N 1
ATOM 1018 C CA . ALA A 1 130 ? 4.754 8.349 16.261 1.00 95.31 130 ALA A CA 1
ATOM 1019 C C . ALA A 1 130 ? 3.507 7.579 15.790 1.00 95.31 130 ALA A C 1
ATOM 1021 O O . ALA A 1 130 ? 2.391 8.068 15.973 1.00 95.31 130 ALA A O 1
ATOM 1022 N N . TYR A 1 131 ? 3.661 6.397 15.185 1.00 96.25 131 TYR A N 1
ATOM 1023 C CA . TYR A 1 131 ? 2.532 5.570 14.738 1.00 96.25 131 TYR A CA 1
ATOM 1024 C C . TYR A 1 131 ? 2.228 4.404 15.682 1.00 96.25 131 TYR A C 1
ATOM 1026 O O . TYR A 1 131 ? 1.437 3.525 15.337 1.00 96.25 131 TYR A O 1
ATOM 1034 N N . THR A 1 132 ? 2.833 4.382 16.866 1.00 95.94 132 THR A N 1
ATOM 1035 C CA . THR A 1 132 ? 2.601 3.366 17.891 1.00 95.94 132 THR A CA 1
ATOM 1036 C C . THR A 1 132 ? 1.804 3.953 19.053 1.00 95.94 132 THR A C 1
ATOM 1038 O O . THR A 1 132 ? 2.016 5.094 19.461 1.00 95.94 132 THR A O 1
ATOM 1041 N N . ALA A 1 133 ? 0.885 3.162 19.614 1.00 95.19 133 ALA A N 1
ATOM 1042 C CA . ALA A 1 133 ? 0.142 3.550 20.812 1.00 95.19 133 ALA A CA 1
ATOM 1043 C C . ALA A 1 133 ? 1.083 3.757 22.008 1.00 95.19 133 ALA A C 1
ATOM 1045 O O . ALA A 1 133 ? 1.892 2.886 22.329 1.00 95.19 133 ALA A O 1
ATOM 1046 N N . GLY A 1 134 ? 0.964 4.914 22.656 1.00 94.75 134 GLY A N 1
ATOM 1047 C CA . GLY A 1 134 ? 1.822 5.341 23.757 1.00 94.75 134 GLY A CA 1
ATOM 1048 C C . GLY A 1 134 ? 3.196 5.858 23.330 1.00 94.75 134 GLY A C 1
ATOM 1049 O O . GLY A 1 134 ? 4.055 6.018 24.191 1.00 94.75 134 GLY A O 1
ATOM 1050 N N . ASP A 1 135 ? 3.408 6.116 22.033 1.00 94.94 135 ASP A N 1
ATOM 1051 C CA . ASP A 1 135 ? 4.666 6.651 21.492 1.00 94.94 135 ASP A CA 1
ATOM 1052 C C . ASP A 1 135 ? 5.892 5.766 21.799 1.00 94.94 135 ASP A C 1
ATOM 1054 O O . ASP A 1 135 ? 7.013 6.236 21.982 1.00 94.94 135 ASP A O 1
ATOM 1058 N N . ILE A 1 136 ? 5.674 4.450 21.905 1.00 94.06 136 ILE A N 1
ATOM 1059 C CA . ILE A 1 136 ? 6.723 3.494 22.273 1.00 94.06 136 ILE A CA 1
ATOM 1060 C C . ILE A 1 136 ? 7.469 2.977 21.039 1.00 94.06 136 ILE A C 1
ATOM 1062 O O . ILE A 1 136 ? 6.883 2.429 20.104 1.00 94.06 136 ILE A O 1
ATOM 1066 N N . GLY A 1 137 ? 8.796 3.093 21.059 1.00 93.00 137 GLY A N 1
ATOM 1067 C CA . GLY A 1 137 ? 9.658 2.528 20.028 1.00 93.00 137 GLY A CA 1
ATOM 1068 C C . GLY A 1 137 ? 9.717 0.995 20.052 1.00 93.00 137 GLY A C 1
ATOM 1069 O O . GLY A 1 137 ? 9.419 0.332 21.046 1.00 93.00 137 GLY A O 1
ATOM 1070 N N . GLY A 1 138 ? 10.158 0.407 18.935 1.00 91.38 138 GLY A N 1
ATOM 1071 C CA . GLY A 1 138 ? 10.488 -1.022 18.860 1.00 91.38 138 GLY A CA 1
ATOM 1072 C C . GLY A 1 138 ? 9.295 -1.976 18.732 1.00 91.38 138 GLY A C 1
ATOM 1073 O O . GLY A 1 138 ? 9.453 -3.164 19.000 1.00 91.38 138 GLY A O 1
ATOM 1074 N N . LYS A 1 139 ? 8.120 -1.494 18.305 1.00 94.25 139 LYS A N 1
ATOM 1075 C CA . LYS A 1 139 ? 6.925 -2.321 18.027 1.00 94.25 139 LYS A CA 1
ATOM 1076 C C . LYS A 1 139 ? 6.809 -2.833 16.589 1.00 94.25 139 LYS A C 1
ATOM 1078 O O . LYS A 1 139 ? 5.898 -3.598 16.283 1.00 94.25 139 LYS A O 1
ATOM 1083 N N . ARG A 1 140 ? 7.758 -2.486 15.720 1.00 94.06 140 ARG A N 1
ATOM 1084 C CA . ARG A 1 140 ? 7.873 -3.018 14.355 1.00 94.06 140 ARG A CA 1
ATOM 1085 C C . ARG A 1 140 ? 9.323 -3.395 14.022 1.00 94.06 140 ARG A C 1
ATOM 1087 O O . ARG A 1 140 ? 10.240 -2.758 14.548 1.00 94.06 140 ARG A O 1
ATOM 1094 N N . PRO A 1 141 ? 9.551 -4.396 13.154 1.00 95.75 141 PRO A N 1
ATOM 1095 C CA . PRO A 1 141 ? 10.888 -4.752 12.706 1.00 95.75 141 PRO A CA 1
ATOM 1096 C C . PRO A 1 141 ? 11.434 -3.766 11.675 1.00 95.75 141 PRO A C 1
ATOM 1098 O O . PRO A 1 141 ? 10.685 -3.094 10.965 1.00 95.75 141 PRO A O 1
ATOM 1101 N N . ASP A 1 142 ? 12.753 -3.784 11.515 1.00 95.50 142 ASP A N 1
ATOM 1102 C CA . ASP A 1 142 ? 13.427 -3.187 10.366 1.00 95.50 142 ASP A CA 1
ATOM 1103 C C . ASP A 1 142 ? 12.969 -3.871 9.078 1.00 95.50 142 ASP A C 1
ATOM 1105 O O . ASP A 1 142 ? 12.949 -5.102 8.988 1.00 95.50 142 ASP A O 1
ATOM 1109 N N . ARG A 1 143 ? 12.649 -3.069 8.058 1.00 95.44 143 ARG A N 1
ATOM 1110 C CA . ARG A 1 143 ? 12.086 -3.535 6.780 1.00 95.44 143 ARG A CA 1
ATOM 1111 C C . ARG A 1 143 ? 10.840 -4.382 7.007 1.00 95.44 143 ARG A C 1
ATOM 1113 O O . ARG A 1 143 ? 10.742 -5.518 6.530 1.00 95.44 143 ARG A O 1
ATOM 1120 N N . ALA A 1 144 ? 9.898 -3.812 7.752 1.00 97.38 144 ALA A N 1
ATOM 1121 C CA . ALA A 1 144 ? 8.691 -4.487 8.201 1.00 97.38 144 ALA A CA 1
ATOM 1122 C C . ALA A 1 144 ? 7.939 -5.204 7.071 1.00 97.38 144 ALA A C 1
ATOM 1124 O O . ALA A 1 144 ? 7.512 -6.340 7.262 1.00 97.38 144 ALA A O 1
ATOM 1125 N N . ALA A 1 145 ? 7.876 -4.616 5.870 1.00 96.94 145 ALA A N 1
ATOM 1126 C CA . ALA A 1 145 ? 7.276 -5.243 4.692 1.00 96.94 145 ALA A CA 1
ATOM 1127 C C . ALA A 1 145 ? 7.834 -6.651 4.396 1.00 96.94 145 ALA A C 1
ATOM 1129 O O . ALA A 1 145 ? 7.076 -7.585 4.122 1.00 96.94 145 ALA A O 1
ATOM 1130 N N . ILE A 1 146 ? 9.159 -6.820 4.478 1.00 97.88 146 ILE A N 1
ATOM 1131 C CA . ILE A 1 146 ? 9.847 -8.091 4.208 1.00 97.88 146 ILE A CA 1
ATOM 1132 C C . ILE A 1 146 ? 9.558 -9.085 5.332 1.00 97.88 146 ILE A C 1
ATOM 1134 O O . ILE A 1 146 ? 9.131 -10.210 5.071 1.00 97.88 146 ILE A O 1
ATOM 1138 N N . VAL A 1 147 ? 9.770 -8.666 6.582 1.00 98.25 147 VAL A N 1
ATOM 1139 C CA . VAL A 1 147 ? 9.630 -9.542 7.753 1.00 98.25 147 VAL A CA 1
ATOM 1140 C C . VAL A 1 147 ? 8.188 -10.026 7.899 1.00 98.25 147 VAL A C 1
ATOM 1142 O O . VAL A 1 147 ? 7.952 -11.222 8.052 1.00 98.25 147 VAL A O 1
ATOM 1145 N N . TYR A 1 148 ? 7.209 -9.130 7.779 1.00 98.62 148 TYR A N 1
ATOM 1146 C CA . TYR A 1 148 ? 5.796 -9.488 7.875 1.00 98.62 148 TYR A CA 1
ATOM 1147 C C . TYR A 1 148 ? 5.348 -10.403 6.738 1.00 98.62 148 TYR A C 1
ATOM 1149 O O . TYR A 1 148 ? 4.611 -11.351 6.997 1.00 98.62 148 TYR A O 1
ATOM 1157 N N . SER A 1 149 ? 5.842 -10.205 5.511 1.00 98.50 149 SER A N 1
ATOM 1158 C CA . SER A 1 149 ? 5.561 -11.129 4.401 1.00 98.50 149 SER A CA 1
ATOM 1159 C C . SER A 1 149 ? 6.064 -12.542 4.710 1.00 98.50 149 SER A C 1
ATOM 1161 O O . SER A 1 149 ? 5.343 -13.524 4.530 1.00 98.50 149 SER A O 1
ATOM 1163 N N . GLN A 1 150 ? 7.277 -12.665 5.251 1.00 98.12 150 GLN A N 1
ATOM 1164 C CA . GLN A 1 150 ? 7.842 -13.962 5.628 1.00 98.12 150 GLN A CA 1
ATOM 1165 C C . GLN A 1 150 ? 7.042 -14.633 6.752 1.00 98.12 150 GLN A C 1
ATOM 1167 O O . GLN A 1 150 ? 6.761 -15.828 6.661 1.00 98.12 150 GLN A O 1
ATOM 1172 N N . ARG A 1 151 ? 6.603 -13.874 7.765 1.00 98.56 151 ARG A N 1
ATOM 1173 C CA . ARG A 1 151 ? 5.759 -14.404 8.849 1.00 98.56 151 ARG A CA 1
ATOM 1174 C C . ARG A 1 151 ? 4.359 -14.794 8.390 1.00 98.56 151 ARG A C 1
ATOM 1176 O O . ARG A 1 151 ? 3.865 -15.833 8.814 1.00 98.56 151 ARG A O 1
ATOM 1183 N N . CYS A 1 152 ? 3.753 -14.047 7.466 1.00 98.62 152 CYS A N 1
ATOM 1184 C CA . CYS A 1 152 ? 2.495 -14.452 6.832 1.00 98.62 152 CYS A CA 1
ATOM 1185 C C . CYS A 1 152 ? 2.659 -15.780 6.078 1.00 98.62 152 CYS A C 1
ATOM 1187 O O . CYS A 1 152 ? 1.821 -16.672 6.208 1.00 98.62 152 CYS A O 1
ATOM 1189 N N . ARG A 1 153 ? 3.767 -15.946 5.339 1.00 98.25 153 ARG A N 1
ATOM 1190 C CA . ARG A 1 153 ? 4.074 -17.196 4.625 1.00 98.25 153 ARG A CA 1
ATOM 1191 C C . ARG A 1 153 ? 4.298 -18.370 5.578 1.00 98.25 153 ARG A C 1
ATOM 1193 O O . ARG A 1 153 ? 3.907 -19.489 5.259 1.00 98.25 153 ARG A O 1
ATOM 1200 N N . GLU A 1 154 ? 4.945 -18.130 6.714 1.00 98.12 154 GLU A N 1
ATOM 1201 C CA . GLU A 1 154 ? 5.148 -19.133 7.764 1.00 98.12 154 GLU A CA 1
ATOM 1202 C C . GLU A 1 154 ? 3.824 -19.523 8.438 1.00 98.12 154 GLU A C 1
ATOM 1204 O O . GLU A 1 154 ? 3.587 -20.705 8.680 1.00 98.12 154 GLU A O 1
ATOM 1209 N N . ALA A 1 155 ? 2.937 -18.553 8.686 1.00 98.25 155 ALA A N 1
ATOM 1210 C CA . ALA A 1 155 ? 1.619 -18.793 9.262 1.00 98.25 155 ALA A CA 1
ATOM 1211 C C . ALA A 1 155 ? 0.717 -19.615 8.327 1.00 98.25 155 ALA A C 1
ATOM 1213 O O . ALA A 1 155 ? 0.100 -20.582 8.777 1.00 98.25 155 ALA A O 1
ATOM 1214 N N . TYR A 1 156 ? 0.667 -19.260 7.036 1.00 98.31 156 TYR A N 1
ATOM 1215 C CA . TYR A 1 156 ? -0.126 -19.955 6.020 1.00 98.31 156 TYR A CA 1
ATOM 1216 C C . TYR A 1 156 ? 0.586 -19.964 4.658 1.00 98.31 156 TYR A C 1
ATOM 1218 O O . TYR A 1 156 ? 0.531 -19.006 3.885 1.00 98.31 156 TYR A O 1
ATOM 1226 N N . LYS A 1 157 ? 1.237 -21.087 4.337 1.00 97.12 157 LYS A N 1
ATOM 1227 C CA . LYS A 1 157 ? 2.110 -21.234 3.159 1.00 97.12 157 LYS A CA 1
ATOM 1228 C C . LYS A 1 157 ? 1.400 -20.999 1.825 1.00 97.12 157 LYS A C 1
ATOM 1230 O O . LYS A 1 157 ? 2.007 -20.488 0.888 1.00 97.12 157 LYS A O 1
ATOM 1235 N N . ASP A 1 158 ? 0.146 -21.407 1.743 1.00 96.44 158 ASP A N 1
ATOM 1236 C CA . ASP A 1 158 ? -0.692 -21.483 0.550 1.00 96.44 158 ASP A CA 1
ATOM 1237 C C . ASP A 1 158 ? -1.568 -20.240 0.325 1.00 96.44 158 ASP A C 1
ATOM 1239 O O . ASP A 1 158 ? -2.275 -20.160 -0.676 1.00 96.44 158 ASP A O 1
ATOM 1243 N N . VAL A 1 159 ? -1.496 -19.246 1.214 1.00 98.31 159 VAL A N 1
ATOM 1244 C CA . VAL A 1 159 ? -2.214 -17.977 1.058 1.00 98.31 159 VAL A CA 1
ATOM 1245 C C . VAL A 1 159 ? -1.374 -16.995 0.228 1.00 98.31 159 VAL A C 1
ATOM 1247 O O . VAL A 1 159 ? -0.190 -16.807 0.527 1.00 98.31 159 VAL A O 1
ATOM 1250 N N . PRO A 1 160 ? -1.950 -16.344 -0.799 1.00 98.50 160 PRO A N 1
ATOM 1251 C CA . PRO A 1 160 ? -1.281 -15.275 -1.530 1.00 98.50 160 PRO A CA 1
ATOM 1252 C C . PRO A 1 160 ? -0.875 -14.098 -0.636 1.00 98.50 160 PRO A C 1
ATOM 1254 O O . PRO A 1 160 ? -1.621 -13.691 0.256 1.00 98.50 160 PRO A O 1
ATOM 1257 N N . ILE A 1 161 ? 0.288 -13.511 -0.914 1.00 98.75 161 ILE A N 1
ATOM 1258 C CA . ILE A 1 161 ? 0.774 -12.299 -0.246 1.00 98.75 161 ILE A CA 1
ATOM 1259 C C . ILE A 1 161 ? 0.779 -11.150 -1.249 1.00 98.75 161 ILE A C 1
ATOM 1261 O O . ILE A 1 161 ? 1.568 -11.153 -2.198 1.00 98.75 161 ILE A O 1
ATOM 1265 N N . VAL A 1 162 ? -0.076 -10.159 -1.001 1.00 98.75 162 VAL A N 1
ATOM 1266 C CA . VAL A 1 162 ? -0.153 -8.906 -1.754 1.00 98.75 162 VAL A CA 1
ATOM 1267 C C . VAL A 1 162 ? 0.538 -7.815 -0.937 1.00 98.75 162 VAL A C 1
ATOM 1269 O O . VAL A 1 162 ? 0.036 -7.377 0.096 1.00 98.75 162 VAL A O 1
ATOM 1272 N N . LEU A 1 163 ? 1.724 -7.401 -1.371 1.00 98.56 163 LEU A N 1
ATOM 1273 C CA . LEU A 1 163 ? 2.525 -6.382 -0.696 1.00 98.56 163 LEU A CA 1
ATOM 1274 C C . LEU A 1 163 ? 2.161 -4.983 -1.210 1.00 98.56 163 LEU A C 1
ATOM 1276 O O . LEU A 1 163 ? 1.862 -4.826 -2.389 1.00 98.56 163 LEU A O 1
ATOM 1280 N N . GLY A 1 164 ? 2.228 -3.960 -0.360 1.00 96.88 164 GLY A N 1
ATOM 1281 C CA . GLY A 1 164 ? 2.024 -2.570 -0.767 1.00 96.88 164 GLY A CA 1
ATOM 1282 C C . GLY A 1 164 ? 2.666 -1.553 0.176 1.00 96.88 164 GLY A C 1
ATOM 1283 O O . GLY A 1 164 ? 3.594 -1.864 0.924 1.00 96.88 164 GLY A O 1
ATOM 1284 N N . GLY A 1 165 ? 2.166 -0.317 0.124 1.00 94.75 165 GLY A N 1
ATOM 1285 C CA . GLY A 1 165 ? 2.655 0.801 0.934 1.00 94.75 165 GLY A CA 1
ATOM 1286 C C . GLY A 1 165 ? 3.905 1.479 0.366 1.00 94.75 165 GLY A C 1
ATOM 1287 O O . GLY A 1 165 ? 4.355 1.179 -0.747 1.00 94.75 165 GLY A O 1
ATOM 1288 N N . ILE A 1 166 ? 4.461 2.417 1.135 1.00 93.06 166 ILE A N 1
ATOM 1289 C CA . ILE A 1 166 ? 5.615 3.230 0.719 1.00 93.06 166 ILE A CA 1
ATOM 1290 C C . ILE A 1 166 ? 6.861 2.358 0.530 1.00 93.06 166 ILE A C 1
ATOM 1292 O O . ILE A 1 166 ? 7.515 2.456 -0.507 1.00 93.06 166 ILE A O 1
ATOM 1296 N N . GLU A 1 167 ? 7.153 1.454 1.474 1.00 93.94 167 GLU A N 1
ATOM 1297 C CA . GLU A 1 167 ? 8.290 0.530 1.352 1.00 93.94 167 GLU A CA 1
ATOM 1298 C C . GLU A 1 167 ? 8.197 -0.339 0.100 1.00 93.94 167 GLU A C 1
ATOM 1300 O O . GLU A 1 167 ? 9.187 -0.491 -0.611 1.00 93.94 167 GLU A O 1
ATOM 1305 N N . GLY A 1 168 ? 7.011 -0.888 -0.180 1.00 94.19 168 GLY A N 1
ATOM 1306 C CA . GLY A 1 168 ? 6.766 -1.672 -1.385 1.00 94.19 168 GLY A CA 1
ATOM 1307 C C . GLY A 1 168 ? 6.982 -0.838 -2.646 1.00 94.19 168 GLY A C 1
ATOM 1308 O O . GLY A 1 168 ? 7.740 -1.219 -3.537 1.00 94.19 168 GLY A O 1
ATOM 1309 N N . SER A 1 169 ? 6.352 0.337 -2.691 1.00 94.19 169 SER A N 1
ATOM 1310 C CA . SER A 1 169 ? 6.361 1.207 -3.866 1.00 94.19 169 SER A CA 1
ATOM 1311 C C . SER A 1 169 ? 7.762 1.679 -4.229 1.00 94.19 169 SER A C 1
ATOM 1313 O O . SER A 1 169 ? 8.183 1.507 -5.370 1.00 94.19 169 SER A O 1
ATOM 1315 N N . LEU A 1 170 ? 8.509 2.237 -3.275 1.00 92.94 170 LEU A N 1
ATOM 1316 C CA . LEU A 1 170 ? 9.824 2.829 -3.542 1.00 92.94 170 LEU A CA 1
ATOM 1317 C C . LEU A 1 170 ? 10.908 1.771 -3.806 1.00 92.94 170 LEU A C 1
ATOM 1319 O O . LEU A 1 170 ? 11.895 2.049 -4.477 1.00 92.94 170 LEU A O 1
ATOM 1323 N N . ARG A 1 171 ? 10.719 0.531 -3.334 1.00 95.06 171 ARG A N 1
ATOM 1324 C CA . ARG A 1 171 ? 11.706 -0.559 -3.447 1.00 95.06 171 ARG A CA 1
ATOM 1325 C C . ARG A 1 171 ? 11.346 -1.599 -4.519 1.00 95.06 171 ARG A C 1
ATOM 1327 O O . ARG A 1 171 ? 11.828 -2.731 -4.466 1.00 95.06 171 ARG A O 1
ATOM 1334 N N . ARG A 1 172 ? 10.494 -1.234 -5.488 1.00 95.06 172 ARG A N 1
ATOM 1335 C CA . ARG A 1 172 ? 9.990 -2.124 -6.559 1.00 95.06 172 ARG A CA 1
ATOM 1336 C C . ARG A 1 172 ? 11.061 -2.593 -7.554 1.00 95.06 172 ARG A C 1
ATOM 1338 O O . ARG A 1 172 ? 10.917 -3.673 -8.121 1.00 95.06 172 ARG A O 1
ATOM 1345 N N . ILE A 1 173 ? 12.152 -1.840 -7.704 1.00 95.56 173 ILE A N 1
ATOM 1346 C CA . ILE A 1 173 ? 13.379 -2.245 -8.414 1.00 95.56 173 ILE A CA 1
ATOM 1347 C C . ILE A 1 173 ? 14.568 -2.320 -7.444 1.00 95.56 173 ILE A C 1
ATOM 1349 O O . ILE A 1 173 ? 14.439 -2.040 -6.248 1.00 95.56 173 ILE A O 1
ATOM 1353 N N . ALA A 1 174 ? 15.741 -2.696 -7.952 1.00 96.62 174 ALA A N 1
ATOM 1354 C CA . ALA A 1 174 ? 17.001 -2.517 -7.247 1.00 96.62 174 ALA A CA 1
ATOM 1355 C C . ALA A 1 174 ? 17.159 -1.062 -6.781 1.00 96.62 174 ALA A C 1
ATOM 1357 O O . ALA A 1 174 ? 17.012 -0.129 -7.568 1.00 96.62 174 ALA A O 1
ATOM 1358 N N . HIS A 1 175 ? 17.456 -0.879 -5.498 1.00 94.75 175 HIS A N 1
ATOM 1359 C CA . HIS A 1 175 ? 17.460 0.428 -4.845 1.00 94.75 175 HIS A CA 1
ATOM 1360 C C . HIS A 1 175 ? 18.655 0.551 -3.905 1.00 94.75 175 HIS A C 1
ATOM 1362 O O . HIS A 1 175 ? 19.097 -0.431 -3.303 1.00 94.75 175 HIS A O 1
ATOM 1368 N N . TYR A 1 176 ? 19.173 1.766 -3.769 1.00 93.56 176 TYR A N 1
ATOM 1369 C CA . TYR A 1 176 ? 20.174 2.087 -2.766 1.00 93.56 176 TYR A CA 1
ATOM 1370 C C . TYR A 1 176 ? 19.528 2.164 -1.383 1.00 93.56 176 TYR A C 1
ATOM 1372 O O . TYR A 1 176 ? 18.532 2.856 -1.173 1.00 93.56 176 TYR A O 1
ATOM 1380 N N . ASP A 1 177 ? 20.107 1.443 -0.434 1.00 93.38 177 ASP A N 1
ATOM 1381 C CA . ASP A 1 177 ? 19.688 1.445 0.953 1.00 93.38 177 ASP A CA 1
ATOM 1382 C C . ASP A 1 177 ? 20.685 2.224 1.811 1.00 93.38 177 ASP A C 1
ATOM 1384 O O . ASP A 1 177 ? 21.792 1.757 2.083 1.00 93.38 177 ASP A O 1
ATOM 1388 N N . TYR A 1 178 ? 20.252 3.394 2.279 1.00 91.81 178 TYR A N 1
ATOM 1389 C CA . TYR A 1 178 ? 21.084 4.316 3.050 1.00 91.81 178 TYR A CA 1
ATOM 1390 C C . TYR A 1 178 ? 21.626 3.713 4.356 1.00 91.81 178 TYR A C 1
ATOM 1392 O O . TYR A 1 178 ? 22.752 4.010 4.752 1.00 91.81 178 TYR A O 1
ATOM 1400 N N . TRP A 1 179 ? 20.854 2.857 5.034 1.00 90.94 179 TRP A N 1
ATOM 1401 C CA . TRP A 1 179 ? 21.242 2.297 6.335 1.00 90.94 179 TRP A CA 1
ATOM 1402 C C . TRP A 1 179 ? 22.333 1.233 6.232 1.00 90.94 179 TRP A C 1
ATOM 1404 O O . TRP A 1 179 ? 23.224 1.199 7.077 1.00 90.94 179 TRP A O 1
ATOM 1414 N N . SER A 1 180 ? 22.281 0.373 5.211 1.00 91.88 180 SER A N 1
ATOM 1415 C CA . SER A 1 180 ? 23.309 -0.650 4.972 1.00 91.88 180 SER A CA 1
ATOM 1416 C C . SER A 1 180 ? 24.398 -0.229 3.986 1.00 91.88 180 SER A C 1
ATOM 1418 O O . SER A 1 180 ? 25.336 -1.002 3.793 1.00 91.88 180 SER A O 1
ATOM 1420 N N . ASP A 1 181 ? 24.279 0.968 3.401 1.00 93.19 181 ASP A N 1
ATOM 1421 C CA . ASP A 1 181 ? 25.183 1.538 2.395 1.00 93.19 181 ASP A CA 1
ATOM 1422 C C . ASP A 1 181 ? 25.413 0.596 1.201 1.00 93.19 181 ASP A C 1
ATOM 1424 O O . ASP A 1 181 ? 26.533 0.314 0.777 1.00 93.19 181 ASP A O 1
ATOM 1428 N N . LYS A 1 182 ? 24.321 0.004 0.707 1.00 95.44 182 LYS A N 1
ATOM 1429 C CA . LYS A 1 182 ? 24.356 -1.038 -0.327 1.00 95.44 182 LYS A CA 1
ATOM 1430 C C . LYS A 1 182 ? 23.194 -0.896 -1.288 1.00 95.44 182 LYS A C 1
ATOM 1432 O O . LYS A 1 182 ? 22.080 -0.567 -0.891 1.00 95.44 182 LYS A O 1
ATOM 1437 N N . VAL A 1 183 ? 23.426 -1.275 -2.543 1.00 96.50 183 VAL A N 1
ATOM 1438 C CA . VAL A 1 183 ? 22.334 -1.547 -3.481 1.00 96.50 183 VAL A CA 1
ATOM 1439 C C . VAL A 1 183 ? 21.709 -2.899 -3.132 1.00 96.50 183 VAL A C 1
ATOM 1441 O O . VAL A 1 183 ? 22.375 -3.944 -3.127 1.00 96.50 183 VAL A O 1
ATOM 1444 N N . ARG A 1 184 ? 20.415 -2.878 -2.821 1.00 96.06 184 ARG A N 1
ATOM 1445 C CA . ARG A 1 184 ? 19.597 -4.053 -2.525 1.00 96.06 184 ARG A CA 1
ATOM 1446 C C . ARG A 1 184 ? 18.782 -4.466 -3.743 1.00 96.06 184 ARG A C 1
ATOM 1448 O O . ARG A 1 184 ? 18.583 -3.692 -4.677 1.00 96.06 184 ARG A O 1
ATOM 1455 N N . ARG A 1 185 ? 18.326 -5.718 -3.728 1.00 96.31 185 ARG A N 1
ATOM 1456 C CA . ARG A 1 185 ? 17.405 -6.255 -4.735 1.00 96.31 185 ARG A CA 1
ATOM 1457 C C . ARG A 1 185 ? 16.025 -5.611 -4.585 1.00 96.31 185 ARG A C 1
ATOM 1459 O O . ARG A 1 185 ? 15.748 -4.941 -3.592 1.00 96.31 185 ARG A O 1
ATOM 1466 N N . SER A 1 186 ? 15.160 -5.847 -5.568 1.00 97.00 186 SER A N 1
ATOM 1467 C CA . SER A 1 186 ? 13.748 -5.490 -5.461 1.00 97.00 186 SER A CA 1
ATOM 1468 C C . SER A 1 186 ? 13.123 -6.158 -4.234 1.00 97.00 186 SER A C 1
ATOM 1470 O O . SER A 1 186 ? 13.378 -7.334 -3.952 1.00 97.00 186 SER A O 1
ATOM 1472 N N . VAL A 1 187 ? 12.261 -5.424 -3.532 1.00 97.06 187 VAL A N 1
ATOM 1473 C CA . VAL A 1 187 ? 11.494 -5.945 -2.394 1.00 97.06 187 VAL A CA 1
ATOM 1474 C C . VAL A 1 187 ? 10.611 -7.128 -2.790 1.00 97.06 187 VAL A C 1
ATOM 1476 O O . VAL A 1 187 ? 10.373 -7.998 -1.962 1.00 97.06 187 VAL A O 1
ATOM 1479 N N . VAL A 1 188 ? 10.200 -7.225 -4.060 1.00 97.00 188 VAL A N 1
ATOM 1480 C CA . VAL A 1 188 ? 9.445 -8.373 -4.589 1.00 97.00 188 VAL A CA 1
ATOM 1481 C C . VAL A 1 188 ? 10.242 -9.673 -4.411 1.00 97.00 188 VAL A C 1
ATOM 1483 O O . VAL A 1 188 ? 9.696 -10.703 -4.016 1.00 97.00 188 VAL A O 1
ATOM 1486 N N . VAL A 1 189 ? 11.561 -9.613 -4.629 1.00 95.88 189 VAL A N 1
ATOM 1487 C CA . VAL A 1 189 ? 12.476 -10.753 -4.471 1.00 95.88 189 VAL A CA 1
ATOM 1488 C C . VAL A 1 189 ? 12.763 -11.031 -2.995 1.00 95.88 189 VAL A C 1
ATOM 1490 O O . VAL A 1 189 ? 12.682 -12.182 -2.564 1.00 95.88 189 VAL A O 1
ATOM 1493 N N . ASP A 1 190 ? 13.074 -9.993 -2.212 1.00 95.50 190 ASP A N 1
ATOM 1494 C CA . ASP A 1 190 ? 13.454 -10.138 -0.799 1.00 95.50 190 ASP A CA 1
ATOM 1495 C C . ASP A 1 190 ? 12.266 -10.587 0.085 1.00 95.50 190 ASP A C 1
ATOM 1497 O O . ASP A 1 190 ? 12.427 -11.435 0.968 1.00 95.50 190 ASP A O 1
ATOM 1501 N N . ALA A 1 191 ? 11.064 -10.050 -0.158 1.00 96.31 191 ALA A N 1
ATOM 1502 C CA . ALA A 1 191 ? 9.846 -10.379 0.587 1.00 96.31 191 ALA A CA 1
ATOM 1503 C C . ALA A 1 191 ? 9.172 -11.673 0.107 1.00 96.31 191 ALA A C 1
ATOM 1505 O O . ALA A 1 191 ? 8.381 -12.253 0.852 1.00 96.31 191 ALA A O 1
ATOM 1506 N N . LYS A 1 192 ? 9.477 -12.133 -1.117 1.00 94.94 192 LYS A N 1
ATOM 1507 C CA . LYS A 1 192 ? 8.802 -13.266 -1.776 1.00 94.94 192 LYS A CA 1
ATOM 1508 C C . LYS A 1 192 ? 7.272 -13.113 -1.778 1.00 94.94 192 LYS A C 1
ATOM 1510 O O . LYS A 1 192 ? 6.544 -14.083 -1.532 1.00 94.94 192 LYS A O 1
ATOM 1515 N N . CYS A 1 193 ? 6.790 -11.889 -2.005 1.00 96.69 193 CYS A N 1
ATOM 1516 C CA . CYS A 1 193 ? 5.367 -11.650 -2.216 1.00 96.69 193 CYS A CA 1
ATOM 1517 C C . CYS A 1 193 ? 4.930 -12.223 -3.572 1.00 96.69 193 CYS A C 1
ATOM 1519 O O . CYS A 1 193 ? 5.741 -12.360 -4.490 1.00 96.69 193 CYS A O 1
ATOM 1521 N N . ASP A 1 194 ? 3.653 -12.586 -3.689 1.00 97.62 194 ASP A N 1
ATOM 1522 C CA . ASP A 1 194 ? 3.089 -13.064 -4.955 1.00 97.62 194 ASP A CA 1
ATOM 1523 C C . ASP A 1 194 ? 2.830 -11.893 -5.911 1.00 97.62 194 ASP A C 1
ATOM 1525 O O . ASP A 1 194 ? 3.027 -12.023 -7.117 1.00 97.62 194 ASP A O 1
ATOM 1529 N N . LEU A 1 195 ? 2.422 -10.746 -5.359 1.00 98.12 195 LEU A N 1
ATOM 1530 C CA . LEU A 1 195 ? 2.154 -9.519 -6.098 1.00 98.12 195 LEU A CA 1
ATOM 1531 C C . LEU A 1 195 ? 2.505 -8.305 -5.229 1.00 98.12 195 LEU A C 1
ATOM 1533 O O . LEU A 1 195 ? 2.167 -8.259 -4.048 1.00 98.12 195 LEU A O 1
ATOM 1537 N N . LEU A 1 196 ? 3.177 -7.312 -5.800 1.00 98.50 196 LEU A N 1
ATOM 1538 C CA . LEU A 1 196 ? 3.386 -5.995 -5.201 1.00 98.50 196 LEU A CA 1
ATOM 1539 C C . LEU A 1 196 ? 2.457 -4.997 -5.887 1.00 98.50 196 LEU A C 1
ATOM 1541 O O . LEU A 1 196 ? 2.470 -4.908 -7.109 1.00 98.50 196 LEU A O 1
ATOM 1545 N N . LEU A 1 197 ? 1.700 -4.220 -5.118 1.00 98.19 197 LEU A N 1
ATOM 1546 C CA . LEU A 1 197 ? 0.959 -3.057 -5.596 1.00 98.19 197 LEU A CA 1
ATOM 1547 C C . LEU A 1 197 ? 1.741 -1.791 -5.247 1.00 98.19 197 LEU A C 1
ATOM 1549 O O . LEU A 1 197 ? 2.104 -1.588 -4.087 1.00 98.19 197 LEU A O 1
ATOM 1553 N N . TYR A 1 198 ? 2.004 -0.945 -6.238 1.00 96.19 198 TYR A N 1
ATOM 1554 C CA . TYR A 1 198 ? 2.748 0.292 -6.048 1.00 96.19 198 TYR A CA 1
ATOM 1555 C C . TYR A 1 198 ? 1.929 1.527 -6.420 1.00 96.19 198 TYR A C 1
ATOM 1557 O O . TYR A 1 198 ? 1.086 1.518 -7.318 1.00 96.19 198 TYR A O 1
ATOM 1565 N N . GLY A 1 199 ? 2.234 2.606 -5.709 1.00 93.56 199 GLY A N 1
ATOM 1566 C CA . GLY A 1 199 ? 1.521 3.869 -5.772 1.00 93.56 199 GLY A CA 1
ATOM 1567 C C . GLY A 1 199 ? 0.113 3.815 -5.182 1.00 93.56 199 GLY A C 1
ATOM 1568 O O . GLY A 1 199 ? -0.132 3.044 -4.254 1.00 93.56 199 GLY A O 1
ATOM 1569 N N . ASN A 1 200 ? -0.805 4.631 -5.709 1.00 93.44 200 ASN A N 1
ATOM 1570 C CA . ASN A 1 200 ? -2.216 4.624 -5.302 1.00 93.44 200 ASN A CA 1
ATOM 1571 C C . ASN A 1 200 ? -2.890 3.314 -5.743 1.00 93.44 200 ASN A C 1
ATOM 1573 O O . ASN A 1 200 ? -3.232 3.122 -6.915 1.00 93.44 200 ASN A O 1
ATOM 1577 N N . ALA A 1 201 ? -3.014 2.382 -4.801 1.00 95.44 201 ALA A N 1
ATOM 1578 C CA . ALA A 1 201 ? -3.341 0.990 -5.077 1.00 95.44 201 ALA A CA 1
ATOM 1579 C C . ALA A 1 201 ? -4.847 0.684 -5.111 1.00 95.44 201 ALA A C 1
ATOM 1581 O O . ALA A 1 201 ? -5.197 -0.463 -5.370 1.00 95.44 201 ALA A O 1
ATOM 1582 N N . GLU A 1 202 ? -5.746 1.649 -4.883 1.00 96.94 202 GLU A N 1
ATOM 1583 C CA . GLU A 1 202 ? -7.196 1.423 -4.754 1.00 96.94 202 GLU A CA 1
ATOM 1584 C C . GLU A 1 202 ? -7.777 0.672 -5.953 1.00 96.94 202 GLU A C 1
ATOM 1586 O O . GLU A 1 202 ? -8.516 -0.295 -5.786 1.00 96.94 202 GLU A O 1
ATOM 1591 N N . ARG A 1 203 ? -7.408 1.063 -7.178 1.00 95.62 203 ARG A N 1
ATOM 1592 C CA . ARG A 1 203 ? -7.865 0.357 -8.385 1.00 95.62 203 ARG A CA 1
ATOM 1593 C C . ARG A 1 203 ? -7.321 -1.066 -8.448 1.00 95.62 203 ARG A C 1
ATOM 1595 O O . ARG A 1 203 ? -8.081 -2.004 -8.675 1.00 95.62 203 ARG A O 1
ATOM 1602 N N . ALA A 1 204 ? -6.014 -1.209 -8.241 1.00 97.25 204 ALA A N 1
ATOM 1603 C CA . ALA A 1 204 ? -5.326 -2.481 -8.389 1.00 97.25 204 ALA A CA 1
ATOM 1604 C C . ALA A 1 204 ? -5.787 -3.494 -7.332 1.00 97.25 204 ALA A C 1
ATOM 1606 O O . ALA A 1 204 ? -6.072 -4.638 -7.670 1.00 97.25 204 ALA A O 1
ATOM 1607 N N . ILE A 1 205 ? -5.938 -3.078 -6.069 1.00 98.12 205 ILE A N 1
ATOM 1608 C CA . ILE A 1 205 ? -6.374 -3.965 -4.986 1.00 98.12 205 ILE A CA 1
ATOM 1609 C C . ILE A 1 205 ? -7.822 -4.421 -5.177 1.00 98.12 205 ILE A C 1
ATOM 1611 O O . ILE A 1 205 ? -8.126 -5.584 -4.924 1.00 98.12 205 ILE A O 1
ATOM 1615 N N . VAL A 1 206 ? -8.705 -3.541 -5.666 1.00 98.25 206 VAL A N 1
ATOM 1616 C CA . VAL A 1 206 ? -10.104 -3.882 -5.963 1.00 98.25 206 VAL A CA 1
ATOM 1617 C C . VAL A 1 206 ? -10.169 -4.909 -7.087 1.00 98.25 206 VAL A C 1
ATOM 1619 O O . VAL A 1 206 ? -10.852 -5.923 -6.956 1.00 98.25 206 VAL A O 1
ATOM 1622 N N . GLU A 1 207 ? -9.433 -4.682 -8.175 1.00 98.12 207 GLU A N 1
ATOM 1623 C CA . GLU A 1 207 ? -9.395 -5.606 -9.306 1.00 98.12 207 GLU A CA 1
ATOM 1624 C C . GLU A 1 207 ? -8.821 -6.974 -8.911 1.00 98.12 207 GLU A C 1
ATOM 1626 O O . GLU A 1 207 ? -9.445 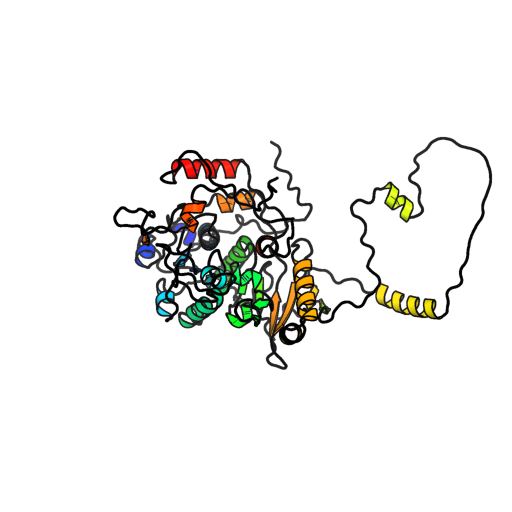-8.004 -9.176 1.00 98.12 207 GLU A O 1
ATOM 1631 N N . VAL A 1 208 ? -7.682 -6.988 -8.210 1.00 98.44 208 VAL A N 1
ATOM 1632 C CA . VAL A 1 208 ? -7.042 -8.214 -7.710 1.00 98.44 208 VAL A CA 1
ATOM 1633 C C . VAL A 1 208 ? -7.981 -8.972 -6.771 1.00 98.44 208 VAL A C 1
ATOM 1635 O O . VAL A 1 208 ? -8.174 -10.172 -6.953 1.00 98.44 208 VAL A O 1
ATOM 1638 N N . ALA A 1 209 ? -8.618 -8.299 -5.808 1.00 98.62 209 ALA A N 1
ATOM 1639 C CA . ALA A 1 209 ? -9.526 -8.949 -4.864 1.00 98.62 209 ALA A CA 1
ATOM 1640 C C . ALA A 1 209 ? -10.722 -9.610 -5.566 1.00 98.62 209 ALA A C 1
ATOM 1642 O O . ALA A 1 209 ? -11.063 -10.751 -5.254 1.00 98.62 209 ALA A O 1
ATOM 1643 N N . HIS A 1 210 ? -11.327 -8.941 -6.555 1.00 98.62 210 HIS A N 1
ATOM 1644 C CA . HIS A 1 210 ? -12.434 -9.512 -7.331 1.00 98.62 210 HIS A CA 1
ATOM 1645 C C . HIS A 1 210 ? -12.006 -10.684 -8.217 1.00 98.62 210 HIS A C 1
ATOM 1647 O O . HIS A 1 210 ? -12.744 -11.664 -8.318 1.00 98.62 210 HIS A O 1
ATOM 1653 N N . ARG A 1 211 ? -10.814 -10.636 -8.824 1.00 98.31 211 ARG A N 1
ATOM 1654 C CA . ARG A 1 211 ? -10.276 -11.756 -9.619 1.00 98.31 211 ARG A CA 1
ATOM 1655 C C . ARG A 1 211 ? -9.962 -12.972 -8.745 1.00 98.31 211 ARG A C 1
ATOM 1657 O O . ARG A 1 211 ? -10.380 -14.082 -9.070 1.00 98.31 211 ARG A O 1
ATOM 1664 N N . LEU A 1 212 ? -9.352 -12.765 -7.576 1.00 98.50 212 LEU A N 1
ATOM 1665 C CA . LEU A 1 212 ? -9.138 -13.834 -6.592 1.00 98.50 212 LEU A CA 1
ATOM 1666 C C . LEU A 1 212 ? -10.462 -14.413 -6.077 1.00 98.50 212 LEU A C 1
ATOM 1668 O O . LEU A 1 212 ? -10.599 -15.628 -5.945 1.00 98.50 212 LEU A O 1
ATOM 1672 N N . ALA A 1 213 ? -11.470 -13.570 -5.840 1.00 98.19 213 ALA A N 1
ATOM 1673 C CA . ALA A 1 213 ? -12.812 -14.010 -5.462 1.00 98.19 213 ALA A CA 1
ATOM 1674 C C . ALA A 1 213 ? -13.503 -14.831 -6.567 1.00 98.19 213 ALA A C 1
ATOM 1676 O O . ALA A 1 213 ? -14.271 -15.748 -6.273 1.00 98.19 213 ALA A O 1
ATOM 1677 N N . ALA A 1 214 ? -13.182 -14.554 -7.834 1.00 98.00 214 ALA A N 1
ATOM 1678 C CA . ALA A 1 214 ? -13.566 -15.364 -8.989 1.00 98.00 214 ALA A CA 1
ATOM 1679 C C . ALA A 1 214 ? -12.709 -16.638 -9.159 1.00 98.00 214 ALA A C 1
ATOM 1681 O O . ALA A 1 214 ? -12.871 -17.354 -10.146 1.00 98.00 214 ALA A O 1
ATOM 1682 N N . LYS A 1 215 ? -11.848 -16.953 -8.179 1.00 97.69 215 LYS A N 1
ATOM 1683 C CA . LYS A 1 215 ? -10.926 -18.102 -8.151 1.00 97.69 215 LYS A CA 1
ATOM 1684 C C . LYS A 1 215 ? -9.859 -18.068 -9.238 1.00 97.69 215 LYS A C 1
ATOM 1686 O O . LYS A 1 215 ? -9.303 -19.109 -9.589 1.00 97.69 215 LYS A O 1
ATOM 1691 N N . GLU A 1 216 ? -9.552 -16.887 -9.758 1.00 97.50 216 GLU A N 1
ATOM 1692 C CA . GLU A 1 216 ? -8.390 -16.735 -10.610 1.00 97.50 216 GLU A CA 1
ATOM 1693 C C . GLU A 1 216 ? -7.107 -16.908 -9.776 1.00 97.50 216 GLU A C 1
ATOM 1695 O O . GLU A 1 216 ? -6.982 -16.280 -8.722 1.00 97.50 216 GLU A O 1
ATOM 1700 N N . PRO A 1 217 ? -6.147 -17.751 -10.196 1.00 95.38 217 PRO A N 1
ATOM 1701 C CA . PRO A 1 217 ? -4.873 -17.874 -9.499 1.00 95.38 217 PRO A CA 1
ATOM 1702 C C . PRO A 1 217 ? -4.117 -16.542 -9.483 1.00 95.38 217 PRO A C 1
ATOM 1704 O O . PRO A 1 217 ? -3.942 -15.920 -10.525 1.00 95.38 217 PRO A O 1
ATOM 1707 N N . ILE A 1 218 ? -3.571 -16.138 -8.329 1.00 95.94 218 ILE A N 1
ATOM 1708 C CA . ILE A 1 218 ? -2.828 -14.866 -8.200 1.00 95.94 218 ILE A CA 1
ATOM 1709 C C . ILE A 1 218 ? -1.720 -14.717 -9.254 1.00 95.94 218 ILE A C 1
ATOM 1711 O O . ILE A 1 218 ? -1.416 -13.614 -9.687 1.00 95.94 218 ILE A O 1
ATOM 1715 N N . GLN A 1 219 ? -1.139 -15.825 -9.714 1.00 93.12 219 GLN A N 1
ATOM 1716 C CA . GLN A 1 219 ? -0.018 -15.789 -10.647 1.00 93.12 219 GLN A CA 1
ATOM 1717 C C . GLN A 1 219 ? -0.412 -15.731 -12.125 1.00 93.12 219 GLN A C 1
ATOM 1719 O O . GLN A 1 219 ? 0.482 -15.632 -12.959 1.00 93.12 219 GLN A O 1
ATOM 1724 N N . SER A 1 220 ? -1.707 -15.790 -12.460 1.00 93.31 220 SER A N 1
ATOM 1725 C CA . SER A 1 220 ? -2.195 -15.411 -13.795 1.00 93.31 220 SER A CA 1
ATOM 1726 C C . SER A 1 220 ? -2.575 -13.931 -13.885 1.00 93.31 220 SER A C 1
ATOM 1728 O O . SER A 1 220 ? -2.813 -13.433 -14.982 1.00 93.31 220 SER A O 1
ATOM 1730 N N . ILE A 1 221 ? -2.599 -13.213 -12.757 1.00 94.94 221 ILE A N 1
ATOM 1731 C CA . ILE A 1 221 ? -2.907 -11.782 -12.699 1.00 94.94 221 ILE A CA 1
ATOM 1732 C C . ILE A 1 221 ? -1.634 -10.988 -13.024 1.00 94.94 221 ILE A C 1
ATOM 1734 O O . ILE A 1 221 ? -0.940 -10.497 -12.135 1.00 94.94 221 ILE A O 1
ATOM 1738 N N . THR A 1 222 ? -1.301 -10.895 -14.311 1.00 93.56 222 THR A N 1
ATOM 1739 C CA . THR A 1 222 ? -0.057 -10.267 -14.798 1.00 93.56 222 THR A CA 1
ATOM 1740 C C . THR A 1 222 ? -0.271 -8.946 -15.533 1.00 93.56 222 THR A C 1
ATOM 1742 O O . THR A 1 222 ? 0.699 -8.298 -15.914 1.00 93.56 222 THR A O 1
ATOM 1745 N N . ASP A 1 223 ? -1.516 -8.509 -15.707 1.00 92.69 223 ASP A N 1
ATOM 1746 C CA . ASP A 1 223 ? -1.925 -7.393 -16.569 1.00 92.69 223 ASP A CA 1
ATOM 1747 C C . ASP A 1 223 ? -2.522 -6.192 -15.811 1.00 92.69 223 ASP A C 1
ATOM 1749 O O . ASP A 1 223 ? -2.875 -5.177 -16.414 1.00 92.69 223 ASP A O 1
ATOM 1753 N N . VAL A 1 224 ? -2.594 -6.262 -14.480 1.00 95.75 224 VAL A N 1
ATOM 1754 C CA . VAL A 1 224 ? -3.134 -5.173 -13.653 1.00 95.75 224 VAL A CA 1
ATOM 1755 C C . VAL A 1 224 ? -2.112 -4.038 -13.551 1.00 95.75 224 VAL A C 1
ATOM 1757 O O . VAL A 1 224 ? -0.958 -4.242 -13.170 1.00 95.75 224 VAL A O 1
ATOM 1760 N N . ARG A 1 225 ? -2.525 -2.806 -13.861 1.00 95.25 225 ARG A N 1
ATOM 1761 C CA . ARG A 1 225 ? -1.669 -1.612 -13.731 1.00 95.25 225 ARG A CA 1
ATOM 1762 C C . ARG A 1 225 ? -1.328 -1.321 -12.268 1.00 95.25 225 ARG A C 1
ATOM 1764 O O . ARG A 1 225 ? -2.133 -1.562 -11.377 1.00 95.25 225 ARG A O 1
ATOM 1771 N N . GLY A 1 226 ? -0.144 -0.765 -12.026 1.00 95.94 226 GLY A N 1
ATOM 1772 C CA . GLY A 1 226 ? 0.355 -0.495 -10.676 1.00 95.94 226 GLY A CA 1
ATOM 1773 C C . GLY A 1 226 ? 0.804 -1.750 -9.932 1.00 95.94 226 GLY A C 1
ATOM 1774 O O . GLY A 1 226 ? 0.823 -1.748 -8.705 1.00 95.94 226 GLY A O 1
ATOM 1775 N N . THR A 1 227 ? 1.147 -2.825 -10.651 1.00 97.62 227 THR A N 1
ATOM 1776 C CA . THR A 1 227 ? 1.601 -4.083 -10.047 1.00 97.62 227 THR A CA 1
ATOM 1777 C C . THR A 1 227 ? 3.019 -4.460 -10.452 1.00 97.62 227 THR A C 1
ATOM 1779 O O . THR A 1 2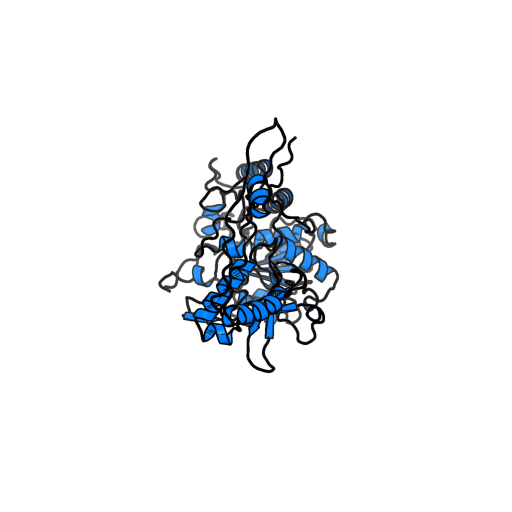27 ? 3.502 -4.066 -11.514 1.00 97.62 227 THR A O 1
ATOM 1782 N N . ALA A 1 228 ? 3.693 -5.227 -9.601 1.00 97.50 228 ALA A N 1
ATOM 1783 C CA . ALA A 1 228 ? 4.981 -5.833 -9.886 1.00 97.50 228 ALA A CA 1
ATOM 1784 C C . ALA A 1 228 ? 5.053 -7.262 -9.334 1.00 97.50 228 ALA A C 1
ATOM 1786 O O . ALA A 1 228 ? 4.513 -7.549 -8.266 1.00 97.50 228 ALA A O 1
ATOM 1787 N N . PHE A 1 229 ? 5.716 -8.163 -10.053 1.00 96.94 229 PHE A N 1
ATOM 1788 C CA . PHE A 1 229 ? 5.805 -9.581 -9.696 1.00 96.94 229 PHE A CA 1
ATOM 1789 C C . PHE A 1 229 ? 7.056 -10.227 -10.296 1.00 96.94 229 PHE A C 1
ATOM 1791 O O . PHE A 1 229 ? 7.676 -9.697 -11.218 1.00 96.94 229 PHE A O 1
ATOM 1798 N N . ILE A 1 230 ? 7.438 -11.393 -9.774 1.00 94.81 230 ILE A N 1
ATOM 1799 C CA . ILE A 1 230 ? 8.494 -12.205 -10.385 1.00 94.81 230 ILE A CA 1
ATOM 1800 C C . ILE A 1 230 ? 7.899 -12.957 -11.572 1.00 94.81 230 ILE A C 1
ATOM 1802 O O . ILE A 1 230 ? 7.022 -13.806 -11.399 1.00 94.81 230 ILE A O 1
ATOM 1806 N N . ARG A 1 231 ? 8.409 -12.685 -12.771 1.00 89.88 231 ARG A N 1
ATOM 1807 C CA . ARG A 1 231 ? 8.004 -13.376 -13.990 1.00 89.88 231 ARG A CA 1
ATOM 1808 C C . ARG A 1 231 ? 8.396 -14.849 -13.909 1.00 89.88 231 ARG A C 1
ATOM 1810 O O . ARG A 1 231 ? 9.529 -15.208 -13.570 1.00 89.88 231 ARG A O 1
ATOM 1817 N N . ARG A 1 232 ? 7.444 -15.716 -14.240 1.00 82.75 232 ARG A N 1
ATOM 1818 C CA . ARG A 1 232 ? 7.670 -17.159 -14.311 1.00 82.75 232 ARG A CA 1
ATOM 1819 C C . ARG A 1 232 ? 8.249 -17.542 -15.668 1.00 82.75 232 ARG A C 1
ATOM 1821 O O . ARG A 1 232 ? 7.984 -16.895 -16.677 1.00 82.75 232 ARG A O 1
ATOM 1828 N N . SER A 1 233 ? 9.034 -18.614 -15.687 1.00 71.06 233 SER A N 1
ATOM 1829 C CA . SER A 1 233 ? 9.699 -19.112 -16.897 1.00 71.06 233 SER A CA 1
ATOM 1830 C C . SER A 1 233 ? 8.709 -19.543 -17.988 1.00 71.06 233 SER A C 1
ATOM 1832 O O . SER A 1 233 ? 9.032 -19.501 -19.170 1.00 71.06 233 SER A O 1
ATOM 1834 N N . ASP A 1 234 ? 7.514 -19.972 -17.585 1.00 69.38 234 ASP A N 1
ATOM 1835 C CA . ASP A 1 234 ? 6.432 -20.482 -18.425 1.00 69.38 234 ASP A CA 1
ATOM 1836 C C . ASP A 1 234 ? 5.348 -19.438 -18.736 1.00 69.38 234 ASP A C 1
ATOM 1838 O O . ASP A 1 234 ? 4.381 -19.768 -19.419 1.00 69.38 234 ASP A O 1
ATOM 1842 N N . ASP A 1 235 ? 5.513 -18.190 -18.284 1.00 69.38 235 ASP A N 1
ATOM 1843 C CA . ASP A 1 235 ? 4.512 -17.133 -18.430 1.00 69.38 235 ASP A CA 1
ATOM 1844 C C . ASP A 1 235 ? 4.222 -16.830 -19.918 1.00 69.38 235 ASP A C 1
ATOM 1846 O O . ASP A 1 235 ? 5.080 -16.271 -20.623 1.00 69.38 235 ASP A O 1
ATOM 1850 N N . PRO A 1 236 ? 3.021 -17.180 -20.424 1.00 63.97 236 PRO A N 1
ATOM 1851 C CA . PRO A 1 236 ? 2.663 -16.973 -21.820 1.00 63.97 236 PRO A CA 1
ATOM 1852 C C . PRO A 1 236 ? 2.462 -15.489 -22.142 1.00 63.97 236 PRO A C 1
ATOM 1854 O O . PRO A 1 236 ? 2.587 -15.106 -23.304 1.00 63.97 236 PRO A O 1
ATOM 1857 N N . THR A 1 237 ? 2.197 -14.646 -21.137 1.00 62.94 237 THR A N 1
ATOM 1858 C CA . THR A 1 237 ? 1.815 -13.244 -21.346 1.00 62.94 237 THR A CA 1
ATOM 1859 C C . THR A 1 237 ? 2.958 -12.388 -21.867 1.00 62.94 237 THR A C 1
ATOM 1861 O O . THR A 1 237 ? 2.703 -11.402 -22.548 1.00 62.94 237 THR A O 1
ATOM 1864 N N . GLY A 1 238 ? 4.210 -12.802 -21.654 1.00 62.81 238 GLY A N 1
ATOM 1865 C CA . GLY A 1 238 ? 5.393 -12.107 -22.161 1.00 62.81 238 GLY A CA 1
ATOM 1866 C C . GLY A 1 238 ? 5.941 -12.621 -23.501 1.00 62.81 238 GLY A C 1
ATOM 1867 O O . GLY A 1 238 ? 7.060 -12.251 -23.846 1.00 62.81 238 GLY A O 1
ATOM 1868 N N . ARG A 1 239 ? 5.228 -13.499 -24.231 1.00 67.31 239 ARG A N 1
ATOM 1869 C CA . ARG A 1 239 ? 5.678 -14.016 -25.547 1.00 67.31 239 ARG A CA 1
ATOM 1870 C C . ARG A 1 239 ? 5.498 -13.013 -26.692 1.00 67.31 239 ARG A C 1
ATOM 1872 O O . ARG A 1 239 ? 6.287 -13.035 -27.628 1.00 67.31 239 ARG A O 1
ATOM 1879 N N . ASP A 1 240 ? 4.532 -12.105 -26.566 1.00 77.19 240 ASP A N 1
ATOM 1880 C CA . ASP A 1 240 ? 4.182 -11.117 -27.601 1.00 77.19 240 ASP A CA 1
ATOM 1881 C C . ASP A 1 240 ? 4.645 -9.687 -27.261 1.00 77.19 240 ASP A C 1
ATOM 1883 O O . ASP A 1 240 ? 4.193 -8.717 -27.871 1.00 77.19 240 ASP A O 1
ATOM 1887 N N . TRP A 1 241 ? 5.510 -9.529 -26.254 1.00 85.69 241 TRP A N 1
ATOM 1888 C CA . TRP A 1 241 ? 6.039 -8.223 -25.858 1.00 85.69 241 TRP A CA 1
ATOM 1889 C C . TRP A 1 241 ? 7.333 -7.908 -26.592 1.00 85.69 241 TRP A C 1
ATOM 1891 O O . TRP A 1 241 ? 8.235 -8.738 -26.682 1.00 85.69 241 TRP A O 1
ATOM 1901 N N . ILE A 1 242 ? 7.446 -6.670 -27.062 1.00 88.69 242 ILE A N 1
ATOM 1902 C CA . ILE A 1 242 ? 8.673 -6.158 -27.658 1.00 88.69 242 ILE A CA 1
ATOM 1903 C C . ILE A 1 242 ? 9.539 -5.571 -26.548 1.00 88.69 242 ILE A C 1
ATOM 1905 O O . ILE A 1 242 ? 9.169 -4.596 -25.891 1.00 88.69 242 ILE A O 1
ATOM 1909 N N . GLU A 1 243 ? 10.704 -6.170 -26.341 1.00 90.19 243 GLU A N 1
ATOM 1910 C CA . GLU A 1 243 ? 11.661 -5.706 -25.348 1.00 90.19 243 GLU A CA 1
ATOM 1911 C C . GLU A 1 243 ? 12.550 -4.591 -25.914 1.00 90.19 243 GLU A C 1
ATOM 1913 O O . GLU A 1 243 ? 13.246 -4.766 -26.913 1.00 90.19 243 GLU A O 1
ATOM 1918 N N . ILE A 1 244 ? 12.535 -3.435 -25.255 1.00 90.50 244 ILE A N 1
ATOM 1919 C CA . ILE A 1 244 ? 13.415 -2.301 -25.529 1.00 90.50 244 ILE A CA 1
ATOM 1920 C C . ILE A 1 244 ? 14.594 -2.397 -24.563 1.00 90.50 244 ILE A C 1
ATOM 1922 O O . ILE A 1 244 ? 14.430 -2.271 -23.348 1.00 90.50 244 ILE A O 1
ATOM 1926 N N . ASN A 1 245 ? 15.792 -2.619 -25.095 1.00 91.00 245 ASN A N 1
ATOM 1927 C CA . ASN A 1 245 ? 16.992 -2.726 -24.278 1.00 91.00 245 ASN A CA 1
ATOM 1928 C C . ASN A 1 245 ? 17.438 -1.337 -23.783 1.00 91.00 245 ASN A C 1
ATOM 1930 O O . ASN A 1 245 ? 17.751 -0.465 -24.588 1.00 91.00 245 ASN A O 1
ATOM 1934 N N . SER A 1 246 ? 17.489 -1.148 -22.461 1.00 92.00 246 SER A N 1
ATOM 1935 C CA . SER A 1 246 ? 18.054 0.038 -21.802 1.00 92.00 246 SER A CA 1
ATOM 1936 C C . SER A 1 246 ? 19.126 -0.351 -20.774 1.00 92.00 246 SER A C 1
ATOM 1938 O O . SER A 1 246 ? 19.284 0.277 -19.730 1.00 92.00 246 SER A O 1
ATOM 1940 N N . THR A 1 247 ? 19.867 -1.427 -21.057 1.00 91.56 247 THR A N 1
ATOM 1941 C CA . THR A 1 247 ? 20.903 -1.985 -20.167 1.00 91.56 247 THR A CA 1
ATOM 1942 C C . THR A 1 247 ? 22.237 -1.237 -20.222 1.00 91.56 247 THR A C 1
ATOM 1944 O O . THR A 1 247 ? 23.110 -1.486 -19.394 1.00 91.56 247 THR A O 1
ATOM 1947 N N . SER A 1 248 ? 22.387 -0.306 -21.164 1.00 88.19 248 SER A N 1
ATOM 1948 C CA . SER A 1 248 ? 23.552 0.560 -21.333 1.00 88.19 248 SER A CA 1
ATOM 1949 C C . SER A 1 248 ? 23.134 2.026 -21.359 1.00 88.19 248 SER A C 1
ATOM 1951 O O . SER A 1 248 ? 22.012 2.349 -21.749 1.00 88.19 248 SER A O 1
ATOM 1953 N N . VAL A 1 249 ? 24.057 2.910 -20.983 1.00 85.56 249 VAL A N 1
ATOM 1954 C CA . VAL A 1 249 ? 23.860 4.361 -21.072 1.00 85.56 249 VAL A CA 1
ATOM 1955 C C . VAL A 1 249 ? 23.742 4.778 -22.538 1.00 85.56 249 VAL A C 1
ATOM 1957 O O . VAL A 1 249 ? 24.458 4.257 -23.396 1.00 85.56 249 VAL A O 1
ATOM 1960 N N . ASP A 1 250 ? 22.855 5.733 -22.810 1.00 71.50 250 ASP A N 1
ATOM 1961 C CA . ASP A 1 250 ? 22.721 6.340 -24.132 1.00 71.50 250 ASP A CA 1
ATOM 1962 C C . ASP A 1 250 ? 24.056 6.988 -24.545 1.00 71.50 250 ASP A C 1
ATOM 1964 O O . ASP A 1 250 ? 24.597 7.844 -23.840 1.00 71.50 250 ASP A O 1
ATOM 1968 N N . ALA A 1 251 ? 24.596 6.602 -25.702 1.00 70.44 251 ALA A N 1
ATOM 1969 C CA . ALA A 1 251 ? 25.715 7.324 -26.296 1.00 70.44 251 ALA A CA 1
ATOM 1970 C C . ALA A 1 251 ? 25.223 8.691 -26.813 1.00 70.44 251 ALA A C 1
ATOM 1972 O O . ALA A 1 251 ? 24.104 8.764 -27.331 1.00 70.44 251 ALA A O 1
ATOM 1973 N N . PRO A 1 252 ? 26.027 9.772 -26.727 1.00 61.69 252 PRO A N 1
ATOM 1974 C CA . PRO A 1 252 ? 25.679 11.054 -27.330 1.00 61.69 252 PRO A CA 1
ATOM 1975 C C . PRO A 1 252 ? 25.310 10.864 -28.806 1.00 61.69 252 PRO A C 1
ATOM 1977 O O . PRO A 1 252 ? 26.140 10.482 -29.629 1.00 61.69 252 PRO A O 1
ATOM 1980 N N . GLY A 1 253 ? 24.040 11.093 -29.124 1.00 62.53 253 GLY A N 1
ATOM 1981 C CA . GLY A 1 253 ? 23.458 10.853 -30.438 1.00 62.53 253 GLY A CA 1
ATOM 1982 C C . GLY A 1 253 ? 22.477 11.955 -30.814 1.00 62.53 253 GLY A C 1
ATOM 1983 O O . GLY A 1 253 ? 22.287 12.928 -30.081 1.00 62.53 253 GLY A O 1
ATOM 1984 N N . ARG A 1 254 ? 21.847 11.826 -31.983 1.00 54.53 254 ARG A N 1
ATOM 1985 C CA . ARG A 1 254 ? 20.856 12.807 -32.432 1.00 54.53 254 ARG A CA 1
ATOM 1986 C C . ARG A 1 254 ? 19.614 12.735 -31.535 1.00 54.53 254 ARG A C 1
ATOM 1988 O O . ARG A 1 254 ? 18.931 11.718 -31.523 1.00 54.53 254 ARG A O 1
ATOM 1995 N N . VAL A 1 255 ? 19.320 13.825 -30.826 1.00 59.47 255 VAL A N 1
ATOM 1996 C CA . VAL A 1 255 ? 18.083 14.004 -30.049 1.00 59.47 255 VAL A CA 1
ATOM 1997 C C . VAL A 1 255 ? 16.902 14.063 -31.020 1.00 59.47 255 VAL A C 1
ATOM 1999 O O . VAL A 1 255 ? 16.932 14.836 -31.982 1.00 59.47 255 VAL A O 1
ATOM 2002 N N . GLU A 1 256 ? 15.878 13.235 -30.801 1.00 57.72 256 GLU A N 1
ATOM 2003 C CA . GLU A 1 256 ? 14.625 13.337 -31.551 1.00 57.72 256 GLU A CA 1
ATOM 2004 C C . GLU A 1 256 ? 14.020 14.727 -31.326 1.00 57.72 256 GLU A C 1
ATOM 2006 O O . GLU A 1 256 ? 13.851 15.173 -30.191 1.00 57.72 256 GLU A O 1
ATOM 2011 N N . SER A 1 257 ? 13.700 15.436 -32.407 1.00 56.12 257 SER A N 1
ATOM 2012 C CA . SER A 1 257 ? 12.994 16.710 -32.304 1.00 56.12 257 SER A CA 1
ATOM 2013 C C . SER A 1 257 ? 11.567 16.433 -31.837 1.00 56.12 257 SER A C 1
ATOM 2015 O O . SER A 1 257 ? 10.753 15.920 -32.608 1.00 56.12 257 SER A O 1
ATOM 2017 N N . HIS A 1 258 ? 11.259 16.744 -30.580 1.00 61.78 258 HIS A N 1
ATOM 2018 C CA . HIS A 1 258 ? 9.881 16.729 -30.105 1.00 61.78 258 HIS A CA 1
ATOM 2019 C C . HIS A 1 258 ? 9.081 17.801 -30.849 1.00 61.78 258 HIS A C 1
ATOM 2021 O O . HIS A 1 258 ? 9.526 18.943 -30.955 1.00 61.78 258 HIS A O 1
ATOM 2027 N N . ILE A 1 259 ? 7.895 17.440 -31.342 1.00 65.12 259 ILE A N 1
ATOM 2028 C CA . ILE A 1 259 ? 6.930 18.425 -31.838 1.00 65.12 259 ILE A CA 1
ATOM 2029 C C . ILE A 1 259 ? 6.565 19.306 -30.645 1.00 65.12 259 ILE A C 1
ATOM 2031 O O . ILE A 1 259 ? 6.101 18.793 -29.624 1.00 65.12 259 ILE A O 1
ATOM 2035 N N . ASN A 1 260 ? 6.819 20.609 -30.746 1.00 55.44 260 ASN A N 1
ATOM 2036 C CA . ASN A 1 260 ? 6.468 21.543 -29.687 1.00 55.44 260 ASN A CA 1
ATOM 2037 C C . ASN A 1 260 ? 4.930 21.574 -29.561 1.00 55.44 260 ASN A C 1
ATOM 2039 O O . ASN A 1 260 ? 4.260 21.964 -30.517 1.00 55.44 260 ASN A O 1
ATOM 2043 N N . PRO A 1 261 ? 4.345 21.191 -28.411 1.00 52.31 261 PRO A N 1
ATOM 2044 C CA . PRO A 1 261 ? 2.892 21.161 -28.249 1.00 52.31 261 PRO A CA 1
ATOM 2045 C C . PRO A 1 261 ? 2.237 22.549 -28.322 1.00 52.31 261 PRO A C 1
ATOM 2047 O O . PRO A 1 261 ? 1.022 22.635 -28.468 1.00 52.31 261 PRO A O 1
ATOM 2050 N N . TYR A 1 262 ? 3.030 23.619 -28.217 1.00 64.94 262 TYR A N 1
ATOM 2051 C CA . TYR A 1 262 ? 2.587 25.011 -28.294 1.00 64.94 262 TYR A CA 1
ATOM 2052 C C . TYR A 1 262 ? 2.943 25.687 -29.617 1.00 64.94 262 TYR A C 1
ATOM 2054 O O . TYR A 1 262 ? 2.776 26.899 -29.726 1.00 64.94 262 TYR A O 1
ATOM 2062 N N . GLN A 1 263 ? 3.442 24.938 -30.607 1.00 64.31 263 GLN A N 1
ATOM 2063 C CA . GLN A 1 263 ? 3.642 25.490 -31.942 1.00 64.31 263 GLN A CA 1
ATOM 2064 C C . GLN A 1 263 ? 2.309 26.035 -32.459 1.00 64.31 263 GLN A C 1
ATOM 2066 O O . GLN A 1 263 ? 1.330 25.305 -32.625 1.00 64.31 263 GLN A O 1
ATOM 2071 N N . THR A 1 264 ? 2.279 27.337 -32.700 1.00 69.19 264 THR A N 1
ATOM 2072 C CA . THR A 1 264 ? 1.135 28.009 -33.304 1.00 69.19 264 THR A CA 1
ATOM 2073 C C . THR A 1 264 ? 0.949 27.524 -34.742 1.00 69.19 264 THR A C 1
ATOM 2075 O O . THR A 1 264 ? 1.901 27.112 -35.408 1.00 69.19 264 THR A O 1
ATOM 2078 N N . THR A 1 265 ? -0.272 27.608 -35.273 1.00 63.81 265 THR A N 1
ATOM 2079 C CA . THR A 1 265 ? -0.569 27.248 -36.673 1.00 63.81 265 THR A CA 1
ATOM 2080 C C . THR A 1 265 ? 0.330 27.999 -37.665 1.00 63.81 265 THR A C 1
ATOM 2082 O O . THR A 1 265 ? 0.681 27.471 -38.715 1.00 63.81 265 THR A O 1
ATOM 2085 N N . SER A 1 266 ? 0.744 29.220 -37.314 1.00 61.25 266 SER A N 1
ATOM 2086 C CA . SER A 1 266 ? 1.721 30.031 -38.045 1.00 61.25 266 SER A CA 1
ATOM 2087 C C . SER A 1 266 ? 3.139 29.455 -38.023 1.00 61.25 266 SER A C 1
ATOM 2089 O O . SER A 1 266 ? 3.811 29.477 -39.050 1.00 61.25 266 SER A O 1
ATOM 2091 N N . GLU A 1 267 ? 3.595 28.918 -36.891 1.00 64.50 267 GLU A N 1
ATOM 2092 C CA . GLU A 1 267 ? 4.922 28.298 -36.766 1.00 64.50 267 GLU A CA 1
ATOM 2093 C C . GLU A 1 267 ? 4.970 26.929 -37.459 1.00 64.50 267 GLU A C 1
ATOM 2095 O O . GLU A 1 267 ? 5.952 26.624 -38.132 1.00 64.50 267 GLU A O 1
ATOM 2100 N N . GLN A 1 268 ? 3.883 26.148 -37.402 1.00 60.22 268 GLN A N 1
ATOM 2101 C CA . GLN A 1 268 ? 3.752 24.902 -38.173 1.00 60.22 268 GLN A CA 1
ATOM 2102 C C . GLN A 1 268 ? 3.758 25.148 -39.683 1.00 60.22 268 GLN A C 1
ATOM 2104 O O . GLN A 1 268 ? 4.395 24.403 -40.427 1.00 60.22 268 GLN A O 1
ATOM 2109 N N . ALA A 1 269 ? 3.072 26.198 -40.141 1.00 56.91 269 ALA A N 1
ATOM 2110 C CA . ALA A 1 269 ? 3.076 26.572 -41.548 1.00 56.91 269 ALA A CA 1
ATOM 2111 C C . ALA A 1 269 ? 4.485 27.003 -41.995 1.00 56.91 269 ALA A C 1
ATOM 2113 O O . ALA A 1 269 ? 4.962 26.533 -43.032 1.00 56.91 269 ALA A O 1
ATOM 2114 N N . ALA A 1 270 ? 5.179 27.815 -41.186 1.00 61.88 270 ALA A N 1
ATOM 2115 C CA . ALA A 1 270 ? 6.534 28.286 -41.467 1.00 61.88 270 ALA A CA 1
ATOM 2116 C C . ALA A 1 270 ? 7.565 27.143 -41.541 1.00 61.88 270 ALA A C 1
ATOM 2118 O O . ALA A 1 270 ? 8.398 27.134 -42.448 1.00 61.88 270 ALA A O 1
ATOM 2119 N N . GLU A 1 271 ? 7.485 26.146 -40.654 1.00 60.16 271 GLU A N 1
ATOM 2120 C CA . GLU A 1 271 ? 8.354 24.957 -40.698 1.00 60.16 271 GLU A CA 1
ATOM 2121 C C . GLU A 1 271 ? 8.080 24.055 -41.912 1.00 60.16 271 GLU A C 1
ATOM 2123 O O . GLU A 1 271 ? 8.991 23.395 -42.413 1.00 60.16 271 GLU A O 1
ATOM 2128 N N . GLN A 1 272 ? 6.849 24.059 -42.433 1.00 58.31 272 GLN A N 1
ATOM 2129 C CA . GLN A 1 272 ? 6.465 23.347 -43.658 1.00 58.31 272 GLN A CA 1
ATOM 2130 C C . GLN A 1 272 ? 6.714 24.165 -44.941 1.00 58.31 272 GLN A C 1
ATOM 2132 O O . GLN A 1 272 ? 6.388 23.708 -46.036 1.00 58.31 272 GLN A O 1
ATOM 2137 N N . GLY A 1 273 ? 7.319 25.355 -44.832 1.00 52.47 273 GLY A N 1
ATOM 2138 C CA . GLY A 1 273 ? 7.615 26.225 -45.974 1.00 52.47 273 GLY A CA 1
ATOM 2139 C C . GLY A 1 273 ? 6.381 26.904 -46.580 1.00 52.47 273 GLY A C 1
ATOM 2140 O O . GLY A 1 273 ? 6.419 27.334 -47.731 1.00 52.47 273 GLY A O 1
ATOM 2141 N N . THR A 1 274 ? 5.290 27.003 -45.822 1.00 51.75 274 THR A N 1
ATOM 2142 C CA . THR A 1 274 ? 4.027 27.635 -46.230 1.00 51.75 274 THR A CA 1
ATOM 2143 C C . THR A 1 274 ? 3.728 28.854 -45.362 1.00 51.75 274 THR A C 1
ATOM 2145 O O . THR A 1 274 ? 3.838 28.799 -44.144 1.00 51.75 274 THR A O 1
ATOM 2148 N N . SER A 1 275 ? 3.333 29.982 -45.952 1.00 46.38 275 SER A N 1
ATOM 2149 C CA . SER A 1 275 ? 2.855 31.128 -45.172 1.00 46.38 275 SER A CA 1
ATOM 2150 C C . SER A 1 275 ? 1.343 31.041 -44.984 1.00 46.38 275 SER A C 1
ATOM 2152 O O . SER A 1 275 ? 0.594 30.815 -45.935 1.00 46.38 275 SER A O 1
ATOM 2154 N N . CYS A 1 276 ? 0.870 31.258 -43.758 1.00 46.94 276 CYS A N 1
ATOM 2155 C CA . CYS A 1 276 ? -0.546 31.509 -43.515 1.00 46.94 276 CYS A CA 1
ATOM 2156 C C . CYS A 1 276 ? -0.885 32.916 -44.017 1.00 46.94 276 CYS A C 1
ATOM 2158 O O . CYS A 1 276 ? -0.667 33.899 -43.313 1.00 46.94 276 CYS A O 1
ATOM 2160 N N . SER A 1 277 ? -1.412 33.019 -45.233 1.00 43.19 277 SER A N 1
ATOM 2161 C CA . SER A 1 277 ? -1.948 34.270 -45.770 1.00 43.19 277 SER A CA 1
ATOM 2162 C C . SER A 1 277 ? -3.322 33.988 -46.369 1.00 43.19 277 SER A C 1
ATOM 2164 O O . SER A 1 277 ? -3.421 33.360 -47.419 1.00 43.19 277 SER A O 1
ATOM 2166 N N . LYS A 1 278 ? -4.385 34.419 -45.682 1.00 38.09 278 LYS A N 1
ATOM 2167 C CA . LYS A 1 278 ? -5.678 34.678 -46.321 1.00 38.09 278 LYS A CA 1
ATOM 2168 C C . LYS A 1 278 ? -5.724 36.168 -46.662 1.00 38.09 278 LYS A C 1
ATOM 2170 O O . LYS A 1 278 ? -5.715 36.981 -45.747 1.00 38.09 278 LYS A O 1
ATOM 2175 N N . ASP A 1 279 ? -5.674 36.417 -47.968 1.00 34.09 279 ASP A N 1
ATOM 2176 C CA . ASP A 1 279 ? -6.160 37.542 -48.781 1.00 34.09 279 ASP A CA 1
ATOM 2177 C C . ASP A 1 279 ? -6.082 38.983 -48.244 1.00 34.09 279 ASP A C 1
ATOM 2179 O O . ASP A 1 279 ? -6.773 39.343 -47.299 1.00 34.09 279 ASP A O 1
ATOM 2183 N N . ASP A 1 280 ? -5.312 39.835 -48.941 1.00 27.98 280 ASP A N 1
ATOM 2184 C CA . ASP A 1 280 ? -5.894 40.881 -49.807 1.00 27.98 280 ASP A CA 1
ATOM 2185 C C . ASP A 1 280 ? -4.845 41.572 -50.725 1.00 27.98 280 ASP A C 1
ATOM 2187 O O . ASP A 1 280 ? -3.769 41.969 -50.289 1.00 27.98 280 ASP A O 1
ATOM 2191 N N . ALA A 1 281 ? -5.231 41.731 -52.003 1.00 27.09 281 ALA A N 1
ATOM 2192 C CA . ALA A 1 281 ? -4.789 42.679 -53.050 1.00 27.09 281 ALA A CA 1
ATOM 2193 C C . ALA A 1 281 ? -3.324 42.714 -53.603 1.00 27.09 281 ALA A C 1
ATOM 2195 O O . ALA A 1 281 ? -2.344 43.005 -52.930 1.00 27.09 281 ALA A O 1
ATOM 2196 N N . ASN A 1 282 ? -3.237 42.515 -54.927 1.00 26.70 282 ASN A N 1
ATOM 2197 C CA . ASN A 1 282 ? -2.094 42.534 -55.876 1.00 26.70 282 ASN A CA 1
ATOM 2198 C C . ASN A 1 282 ? -1.712 43.987 -56.326 1.00 26.70 282 ASN A C 1
ATOM 2200 O O . ASN A 1 282 ? -2.486 44.886 -55.994 1.00 26.70 282 ASN A O 1
ATOM 2204 N N . PRO A 1 283 ? -0.753 44.281 -57.258 1.00 47.41 283 PRO A N 1
ATOM 2205 C CA . PRO A 1 283 ? 0.529 43.658 -57.692 1.00 47.41 283 PRO A CA 1
ATOM 2206 C C . PRO A 1 283 ? 1.734 44.655 -57.771 1.00 47.41 283 PRO A C 1
ATOM 2208 O O . PRO A 1 283 ? 1.516 45.843 -57.971 1.00 47.41 283 PRO A O 1
ATOM 2211 N N . GLN A 1 284 ? 2.995 44.171 -57.782 1.00 24.23 284 GLN A N 1
ATOM 2212 C CA . GLN A 1 284 ? 4.106 44.560 -58.711 1.00 24.23 284 GLN A CA 1
ATOM 2213 C C . GLN A 1 284 ? 5.519 44.185 -58.182 1.00 24.23 284 GLN A C 1
ATOM 2215 O O . GLN A 1 284 ? 5.900 44.602 -57.096 1.00 24.23 284 GLN A O 1
ATOM 2220 N N . GLY A 1 285 ? 6.331 43.504 -59.018 1.00 24.39 285 GLY A N 1
ATOM 2221 C CA . GLY A 1 285 ? 7.800 43.695 -59.072 1.00 24.39 285 GLY A CA 1
ATOM 2222 C C . GLY A 1 285 ? 8.768 42.557 -58.653 1.00 24.39 285 GLY A C 1
ATOM 2223 O O . GLY A 1 285 ? 9.294 42.625 -57.558 1.00 24.39 285 GLY A O 1
ATOM 2224 N N . VAL A 1 286 ? 9.022 41.580 -59.552 1.00 26.67 286 VAL A N 1
ATOM 2225 C CA . VAL A 1 286 ? 10.294 40.904 -60.014 1.00 26.67 286 VAL A CA 1
ATOM 2226 C C . VAL A 1 286 ? 11.528 40.626 -59.062 1.00 26.67 286 VAL A C 1
ATOM 2228 O O . VAL A 1 286 ? 11.620 41.198 -57.991 1.00 26.67 286 VAL A O 1
ATOM 2231 N N . PRO A 1 287 ? 12.538 39.767 -59.410 1.00 36.25 287 PRO A N 1
ATOM 2232 C CA . PRO A 1 287 ? 12.689 38.356 -58.998 1.00 36.25 287 PRO A CA 1
ATOM 2233 C C . PRO A 1 287 ? 13.998 37.968 -58.229 1.00 36.25 287 PRO A C 1
ATOM 2235 O O . PRO A 1 287 ? 14.956 38.724 -58.152 1.00 36.25 287 PRO A O 1
ATOM 2238 N N . ALA A 1 288 ? 14.015 36.715 -57.738 1.00 33.56 288 ALA A N 1
ATOM 2239 C CA . ALA A 1 288 ? 15.113 35.750 -57.478 1.00 33.56 288 ALA A CA 1
ATOM 2240 C C . ALA A 1 288 ? 16.582 36.197 -57.234 1.00 33.56 288 ALA A C 1
ATOM 2242 O O . ALA A 1 288 ? 17.206 36.801 -58.097 1.00 33.56 288 ALA A O 1
ATOM 2243 N N . THR A 1 289 ? 17.219 35.658 -56.176 1.00 26.75 289 THR A N 1
ATOM 2244 C CA . THR A 1 289 ? 18.349 34.682 -56.244 1.00 26.75 289 THR A CA 1
ATOM 2245 C C . THR A 1 289 ? 18.986 34.417 -54.867 1.00 26.75 289 THR A C 1
ATOM 2247 O O . THR A 1 289 ? 19.289 35.353 -54.141 1.00 26.75 289 THR A O 1
ATOM 2250 N N . ALA A 1 290 ? 19.227 33.137 -54.534 1.00 23.58 290 ALA A N 1
ATOM 2251 C CA . ALA A 1 290 ? 20.505 32.598 -54.023 1.00 23.58 290 ALA A CA 1
ATOM 2252 C C . ALA A 1 290 ? 20.323 31.144 -53.537 1.00 23.58 290 ALA A C 1
ATOM 2254 O O . ALA A 1 290 ? 19.896 30.877 -52.417 1.00 23.58 290 ALA A O 1
ATOM 2255 N N . VAL A 1 291 ? 20.672 30.187 -54.400 1.00 28.86 291 VAL A N 1
ATOM 2256 C CA . VAL A 1 291 ? 20.865 28.776 -54.041 1.00 28.86 291 VAL A CA 1
ATOM 2257 C C . VAL A 1 291 ? 22.344 28.594 -53.706 1.00 28.86 291 VAL A C 1
ATOM 2259 O O . VAL A 1 291 ? 23.181 28.714 -54.597 1.00 28.86 291 VAL A O 1
ATOM 2262 N N . VAL A 1 292 ? 22.677 28.261 -52.458 1.00 25.08 292 VAL A N 1
ATOM 2263 C CA . VAL A 1 292 ? 24.012 27.756 -52.100 1.00 25.08 292 VAL A CA 1
ATOM 2264 C C . VAL A 1 292 ? 23.928 26.235 -51.990 1.00 25.08 292 VAL A C 1
ATOM 2266 O O . VAL A 1 292 ? 23.389 25.687 -51.032 1.00 25.08 292 VAL A O 1
ATOM 2269 N N . LYS A 1 293 ? 24.443 25.541 -53.011 1.00 28.11 293 LYS A N 1
ATOM 2270 C CA . LYS A 1 293 ? 24.707 24.097 -52.972 1.00 28.11 293 LYS A CA 1
ATOM 2271 C C . LYS A 1 293 ? 26.027 23.864 -52.235 1.00 28.11 293 LYS A C 1
ATOM 2273 O O . LYS A 1 293 ? 27.070 24.273 -52.733 1.00 28.11 293 LYS A O 1
ATOM 2278 N N . MET A 1 294 ? 25.995 23.152 -51.109 1.00 26.67 294 MET A N 1
ATOM 2279 C CA . MET A 1 294 ? 27.182 22.482 -50.563 1.00 26.67 294 MET A CA 1
ATOM 2280 C C . MET A 1 294 ? 27.081 20.980 -50.835 1.00 26.67 294 MET A C 1
ATOM 2282 O O . MET A 1 294 ? 26.115 20.322 -50.447 1.00 26.67 294 MET A O 1
ATOM 2286 N N . SER A 1 295 ? 28.077 20.454 -51.541 1.00 33.84 295 SER A N 1
ATOM 2287 C CA . SER A 1 295 ? 28.254 19.028 -51.815 1.00 33.84 295 SER A CA 1
ATOM 2288 C C . SER A 1 295 ? 28.638 18.296 -50.517 1.00 33.84 295 SER A C 1
ATOM 2290 O O . SER A 1 295 ? 29.579 18.742 -49.860 1.00 33.84 295 SER A O 1
ATOM 2292 N N . PRO A 1 296 ? 27.972 17.192 -50.122 1.00 36.56 296 PRO A N 1
ATOM 2293 C CA . PRO A 1 296 ? 28.362 16.441 -48.932 1.00 36.56 296 PRO A CA 1
ATOM 2294 C C . PRO A 1 296 ? 29.644 15.640 -49.180 1.00 36.56 296 PRO A C 1
ATOM 2296 O O . PRO A 1 296 ? 29.871 15.141 -50.284 1.00 36.56 296 PRO A O 1
ATOM 2299 N N . SER A 1 297 ? 30.458 15.484 -48.138 1.00 43.41 297 SER A N 1
ATOM 2300 C CA . SER A 1 297 ? 31.631 14.608 -48.155 1.00 43.41 297 SER A CA 1
ATOM 2301 C C . SER A 1 297 ? 31.217 13.125 -48.146 1.00 43.41 297 SER A C 1
ATOM 2303 O O . SER A 1 297 ? 30.105 12.778 -47.739 1.00 43.41 297 SER A O 1
ATOM 23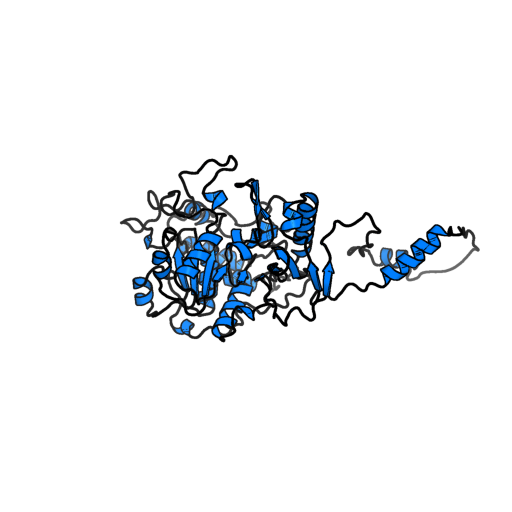05 N N . LEU A 1 298 ? 32.110 12.216 -48.561 1.00 39.78 298 LEU A N 1
ATOM 2306 C CA . LEU A 1 298 ? 31.850 10.764 -48.535 1.00 39.78 298 LEU A CA 1
ATOM 2307 C C . LEU A 1 298 ? 31.508 10.239 -47.121 1.00 39.78 298 LEU A C 1
ATOM 2309 O O . LEU A 1 298 ? 30.749 9.277 -46.994 1.00 39.78 298 LEU A O 1
ATOM 2313 N N . GLY A 1 299 ? 32.018 10.891 -46.067 1.00 39.78 299 GLY A N 1
ATOM 2314 C CA . GLY A 1 299 ? 31.689 10.575 -44.672 1.00 39.78 299 GLY A CA 1
ATOM 2315 C C . GLY A 1 299 ? 30.240 10.914 -44.309 1.00 39.78 299 GLY A C 1
ATOM 2316 O O . GLY A 1 299 ? 29.571 10.123 -43.645 1.00 39.78 299 GLY A O 1
ATOM 2317 N N . ASP A 1 300 ? 29.710 12.022 -44.836 1.00 41.34 300 ASP A N 1
ATOM 2318 C CA . ASP A 1 300 ? 28.307 12.412 -44.645 1.00 41.34 300 ASP A CA 1
ATOM 2319 C C . ASP A 1 300 ? 27.345 11.465 -45.364 1.00 41.34 300 ASP A C 1
ATOM 2321 O O . ASP A 1 300 ? 26.236 11.223 -44.890 1.00 41.34 300 ASP A O 1
ATOM 2325 N N . ALA A 1 301 ? 27.749 10.909 -46.507 1.00 37.72 301 ALA A N 1
ATOM 2326 C CA . ALA A 1 301 ? 26.940 9.953 -47.256 1.00 37.72 301 ALA A CA 1
ATOM 2327 C C . ALA A 1 301 ? 26.823 8.601 -46.529 1.00 37.72 301 ALA A C 1
ATOM 2329 O O . ALA A 1 301 ? 25.724 8.046 -46.450 1.00 37.72 301 ALA A O 1
ATOM 2330 N N . LEU A 1 302 ? 27.917 8.109 -45.936 1.00 37.50 302 LEU A N 1
ATOM 2331 C CA . LEU A 1 302 ? 27.924 6.882 -45.131 1.00 37.50 302 LEU A CA 1
ATOM 2332 C C . LEU A 1 302 ? 27.131 7.056 -43.829 1.00 37.50 302 LEU A C 1
ATOM 2334 O O . LEU A 1 302 ? 26.263 6.230 -43.537 1.00 37.50 302 LEU A O 1
ATOM 2338 N N . ALA A 1 303 ? 27.321 8.174 -43.121 1.00 43.88 303 ALA A N 1
ATOM 2339 C CA . ALA A 1 303 ? 26.537 8.515 -41.934 1.00 43.88 303 ALA A CA 1
ATOM 2340 C C . ALA A 1 303 ? 25.039 8.668 -42.251 1.00 43.88 303 ALA A C 1
ATOM 2342 O O . ALA A 1 303 ? 24.193 8.187 -41.502 1.00 43.88 303 ALA A O 1
ATOM 2343 N N . ARG A 1 304 ? 24.683 9.263 -43.401 1.00 43.72 304 ARG A N 1
ATOM 2344 C CA . ARG A 1 304 ? 23.289 9.355 -43.873 1.00 43.72 304 ARG A CA 1
ATOM 2345 C C . ARG A 1 304 ? 22.709 8.005 -44.290 1.00 43.72 304 ARG A C 1
ATOM 2347 O O . ARG A 1 304 ? 21.503 7.828 -44.149 1.00 43.72 304 ARG A O 1
ATOM 2354 N N . SER A 1 305 ? 23.523 7.075 -44.794 1.00 37.72 305 SER A N 1
ATOM 2355 C CA . SER A 1 305 ? 23.071 5.728 -45.172 1.00 37.72 305 SER A CA 1
ATOM 2356 C C . SER A 1 305 ? 22.740 4.871 -43.944 1.00 37.72 305 SER A C 1
ATOM 2358 O O . SER A 1 305 ? 21.636 4.336 -43.873 1.00 37.72 305 SER A O 1
ATOM 2360 N N . GLN A 1 306 ? 23.605 4.879 -42.921 1.00 40.88 306 GLN A N 1
ATOM 2361 C CA . GLN A 1 306 ? 23.351 4.222 -41.632 1.00 40.88 306 GLN A CA 1
ATOM 2362 C C . GLN A 1 306 ? 22.221 4.913 -40.851 1.00 40.88 306 GLN A C 1
ATOM 2364 O O . GLN A 1 306 ? 21.358 4.253 -40.276 1.00 40.88 306 GLN A O 1
ATOM 2369 N N . ALA A 1 307 ? 22.141 6.249 -40.900 1.00 37.09 307 ALA A N 1
ATOM 2370 C CA . ALA A 1 307 ? 21.039 7.002 -40.299 1.00 37.09 307 ALA A CA 1
ATOM 2371 C C . ALA A 1 307 ? 19.693 6.765 -41.006 1.00 37.09 307 ALA A C 1
ATOM 2373 O O . ALA A 1 307 ? 18.654 6.831 -40.356 1.00 37.09 307 ALA A O 1
ATOM 2374 N N . ARG A 1 308 ? 19.677 6.465 -42.314 1.00 39.53 308 ARG A N 1
ATOM 2375 C CA . ARG A 1 308 ? 18.452 6.069 -43.036 1.00 39.53 308 ARG A CA 1
ATOM 2376 C C . ARG A 1 308 ? 17.967 4.675 -42.648 1.00 39.53 308 ARG A C 1
ATOM 2378 O O . ARG A 1 308 ? 16.760 4.442 -42.691 1.00 39.53 308 ARG A O 1
ATOM 2385 N N . GLU A 1 309 ? 18.878 3.774 -42.289 1.00 39.56 309 GLU A N 1
ATOM 2386 C CA . GLU A 1 309 ? 18.540 2.453 -41.750 1.00 39.56 309 GLU A CA 1
ATOM 2387 C C . GLU A 1 309 ? 17.980 2.554 -40.324 1.00 39.56 309 GLU A C 1
ATOM 2389 O O . GLU A 1 309 ? 16.936 1.970 -40.039 1.00 39.56 309 GLU A O 1
ATOM 2394 N N . LEU A 1 310 ? 18.580 3.389 -39.467 1.00 41.22 310 LEU A N 1
ATOM 2395 C CA . LEU A 1 310 ? 18.094 3.661 -38.105 1.00 41.22 310 LEU A CA 1
ATOM 2396 C C . LEU A 1 310 ? 16.774 4.459 -38.080 1.00 41.22 310 LEU A C 1
ATOM 2398 O O . LEU A 1 310 ? 15.922 4.216 -37.230 1.00 41.22 310 LEU A O 1
ATOM 2402 N N . ALA A 1 311 ? 16.546 5.355 -39.047 1.00 38.59 311 ALA A N 1
ATOM 2403 C CA . ALA A 1 311 ? 15.312 6.145 -39.172 1.00 38.59 311 ALA A CA 1
ATOM 2404 C C . ALA A 1 311 ? 14.063 5.318 -39.541 1.00 38.59 311 ALA A C 1
ATOM 2406 O O . ALA A 1 311 ? 12.956 5.854 -39.569 1.00 38.59 311 ALA A O 1
ATOM 2407 N N . LYS A 1 312 ? 14.217 4.021 -39.839 1.00 37.00 312 LYS A N 1
ATOM 2408 C CA . LYS A 1 312 ? 13.105 3.096 -40.103 1.00 37.00 312 LYS A CA 1
ATOM 2409 C C . LYS A 1 312 ? 12.676 2.277 -38.883 1.00 37.00 312 LYS A C 1
ATOM 2411 O O . LYS A 1 312 ? 11.776 1.447 -39.016 1.00 37.00 312 LYS A O 1
ATOM 2416 N N . ILE A 1 313 ? 13.265 2.489 -37.704 1.00 48.97 313 ILE A N 1
ATOM 2417 C CA . ILE A 1 313 ? 12.849 1.776 -36.491 1.00 48.97 313 ILE A CA 1
ATOM 2418 C C . ILE A 1 313 ? 11.567 2.426 -35.963 1.00 48.97 313 ILE A C 1
ATOM 2420 O O . ILE A 1 313 ? 11.582 3.389 -35.202 1.00 48.97 313 ILE A O 1
ATOM 2424 N N . LYS A 1 314 ? 10.423 1.906 -36.412 1.00 54.66 314 LYS A N 1
ATOM 2425 C CA . LYS A 1 314 ? 9.108 2.278 -35.889 1.00 54.66 314 LYS A CA 1
ATOM 2426 C C . LYS A 1 314 ? 9.078 1.918 -34.402 1.00 54.66 314 LYS A C 1
ATOM 2428 O O . LYS A 1 314 ? 9.149 0.737 -34.067 1.00 54.66 314 LYS A O 1
ATOM 2433 N N . VAL A 1 315 ? 9.006 2.924 -33.524 1.00 63.16 315 VAL A N 1
ATOM 2434 C CA . VAL A 1 315 ? 8.905 2.703 -32.075 1.00 63.16 315 VAL A CA 1
ATOM 2435 C C . VAL A 1 315 ? 7.723 1.759 -31.816 1.00 63.16 315 VAL A C 1
ATOM 2437 O O . VAL A 1 315 ? 6.616 2.046 -32.286 1.00 63.16 315 VAL A O 1
ATOM 2440 N N . PRO A 1 316 ? 7.942 0.630 -31.120 1.00 72.31 316 PRO A N 1
ATOM 2441 C CA . PRO A 1 316 ? 6.890 -0.326 -30.806 1.00 72.31 316 PRO A CA 1
ATOM 2442 C C . PRO A 1 316 ? 5.698 0.328 -30.109 1.00 72.31 316 PRO A C 1
ATOM 2444 O O . PRO A 1 316 ? 5.853 1.308 -29.370 1.00 72.31 316 PRO A O 1
ATOM 2447 N N . ALA A 1 317 ? 4.509 -0.239 -30.317 1.00 79.06 317 ALA A N 1
ATOM 2448 C CA . ALA A 1 317 ? 3.311 0.190 -29.611 1.00 79.06 317 ALA A CA 1
ATOM 2449 C C . ALA A 1 317 ? 3.539 0.073 -28.091 1.00 79.06 317 ALA A C 1
ATOM 2451 O O . ALA A 1 317 ? 4.018 -0.953 -27.602 1.00 79.06 317 ALA A O 1
ATOM 2452 N N . ARG A 1 318 ? 3.273 1.161 -27.351 1.00 79.94 318 ARG A N 1
ATOM 2453 C CA . ARG A 1 318 ? 3.662 1.287 -25.933 1.00 79.94 318 ARG A CA 1
ATOM 2454 C C . ARG A 1 318 ? 2.996 0.235 -25.042 1.00 79.94 318 ARG A C 1
ATOM 2456 O O . ARG A 1 318 ? 3.626 -0.241 -24.104 1.00 79.94 318 ARG A O 1
ATOM 2463 N N . ASP A 1 319 ? 1.772 -0.151 -25.383 1.00 81.00 319 ASP A N 1
ATOM 2464 C CA . ASP A 1 319 ? 0.935 -1.166 -24.733 1.00 81.00 319 ASP A CA 1
ATOM 2465 C C . ASP A 1 319 ? 1.457 -2.605 -24.881 1.00 81.00 319 ASP A C 1
ATOM 2467 O O . ASP A 1 319 ? 1.047 -3.484 -24.128 1.00 81.00 319 ASP A O 1
ATOM 2471 N N . ARG A 1 320 ? 2.377 -2.851 -25.821 1.00 85.19 320 ARG A N 1
ATOM 2472 C CA . ARG A 1 320 ? 3.024 -4.155 -26.047 1.00 85.19 320 ARG A CA 1
ATOM 2473 C C . ARG A 1 320 ? 4.547 -4.064 -26.019 1.00 85.19 320 ARG A C 1
ATOM 2475 O O . ARG A 1 320 ? 5.237 -4.895 -26.607 1.00 85.19 320 ARG A O 1
ATOM 2482 N N . SER A 1 321 ? 5.083 -3.053 -25.337 1.00 90.31 321 SER A N 1
ATOM 2483 C CA . SER A 1 321 ? 6.524 -2.851 -25.195 1.00 90.31 321 SER A CA 1
ATOM 2484 C C . SER A 1 321 ? 6.947 -2.764 -23.735 1.00 90.31 321 SER A C 1
ATOM 2486 O O . SER A 1 321 ? 6.287 -2.108 -22.929 1.00 90.31 321 SER A O 1
ATOM 2488 N N . VAL A 1 322 ? 8.062 -3.411 -23.407 1.00 93.06 322 VAL A N 1
ATOM 2489 C CA . VAL A 1 322 ? 8.651 -3.436 -22.064 1.00 93.06 322 VAL A CA 1
ATOM 2490 C C . VAL A 1 322 ? 10.087 -2.937 -22.136 1.00 93.06 322 VAL A C 1
ATOM 2492 O O . VAL A 1 322 ? 10.812 -3.288 -23.063 1.00 93.06 322 VAL A O 1
ATOM 2495 N N . ILE A 1 323 ? 10.512 -2.109 -21.184 1.00 94.38 323 ILE A N 1
ATOM 2496 C CA . ILE A 1 323 ? 11.898 -1.638 -21.118 1.00 94.38 323 ILE A CA 1
ATOM 2497 C C . ILE A 1 323 ? 12.698 -2.537 -20.178 1.00 94.38 323 ILE A C 1
ATOM 2499 O O . ILE A 1 323 ? 12.370 -2.652 -18.995 1.00 94.38 323 ILE A O 1
ATOM 2503 N N . ARG A 1 324 ? 13.777 -3.136 -20.691 1.00 95.31 324 ARG A N 1
ATOM 2504 C CA . ARG A 1 324 ? 14.743 -3.876 -19.876 1.00 95.31 324 ARG A CA 1
ATOM 2505 C C . ARG A 1 324 ? 15.732 -2.913 -19.235 1.00 95.31 324 ARG A C 1
ATOM 2507 O O . ARG A 1 324 ? 16.555 -2.306 -19.921 1.00 95.31 324 ARG A O 1
ATOM 2514 N N . LEU A 1 325 ? 15.646 -2.804 -17.914 1.00 96.88 325 LEU A N 1
ATOM 2515 C CA . LEU A 1 325 ? 16.587 -2.066 -17.078 1.00 96.88 325 LEU A CA 1
ATOM 2516 C C . LEU A 1 325 ? 17.905 -2.846 -16.930 1.00 96.88 325 LEU A C 1
ATOM 2518 O O . LEU A 1 325 ? 17.900 -4.077 -17.056 1.00 96.88 325 LEU A O 1
ATOM 2522 N N . PRO A 1 326 ? 19.025 -2.173 -16.598 1.00 96.75 326 PRO A N 1
ATOM 2523 C CA . PRO A 1 326 ? 20.231 -2.863 -16.158 1.00 96.75 326 PRO A CA 1
ATOM 2524 C C . PRO A 1 326 ? 19.909 -3.804 -14.986 1.00 96.75 326 PRO A C 1
ATOM 2526 O O . PRO A 1 326 ? 19.123 -3.461 -14.095 1.00 96.75 326 PRO A O 1
ATOM 2529 N N . SER A 1 327 ? 20.492 -5.002 -15.003 1.00 96.88 327 SER A N 1
ATOM 2530 C CA . SER A 1 327 ? 20.292 -6.020 -13.962 1.00 96.88 327 SER A CA 1
ATOM 2531 C C . SER A 1 327 ? 20.722 -5.518 -12.582 1.00 96.88 327 SER A C 1
ATOM 2533 O O . SER A 1 327 ? 21.533 -4.596 -12.469 1.00 96.88 327 SER A O 1
ATOM 2535 N N . TYR A 1 328 ? 20.210 -6.147 -11.521 1.00 97.19 328 TYR A N 1
ATOM 2536 C CA . TYR A 1 328 ? 20.642 -5.860 -10.149 1.00 97.19 328 TYR A CA 1
ATOM 2537 C C . TYR A 1 328 ? 22.167 -5.948 -9.999 1.00 97.19 328 TYR A C 1
ATOM 2539 O O . TYR A 1 328 ? 22.788 -5.089 -9.379 1.00 97.19 328 TYR A O 1
ATOM 2547 N N . GLU A 1 329 ? 22.768 -6.965 -10.600 1.00 96.75 329 GLU A N 1
ATOM 2548 C CA . GLU A 1 329 ? 24.196 -7.238 -10.602 1.00 96.75 329 GLU A CA 1
ATOM 2549 C C . GLU A 1 329 ? 24.980 -6.095 -11.265 1.00 96.75 329 GLU A C 1
ATOM 2551 O O . GLU A 1 329 ? 25.968 -5.626 -10.699 1.00 96.75 329 GLU A O 1
ATOM 2556 N N . GLN A 1 330 ? 24.490 -5.575 -12.396 1.00 95.94 330 GLN A N 1
ATOM 2557 C CA . GLN A 1 330 ? 25.075 -4.413 -13.072 1.00 95.94 330 GLN A CA 1
ATOM 2558 C C . GLN A 1 330 ? 24.953 -3.132 -12.238 1.00 95.94 330 GLN A C 1
ATOM 2560 O O . GLN A 1 330 ? 25.957 -2.462 -12.015 1.00 95.94 330 GLN A O 1
ATOM 2565 N N . VAL A 1 331 ? 23.759 -2.792 -11.736 1.00 96.81 331 VAL A N 1
ATOM 2566 C CA . VAL A 1 331 ? 23.567 -1.544 -10.965 1.00 96.81 331 VAL A CA 1
ATOM 2567 C C . VAL A 1 331 ? 24.244 -1.575 -9.597 1.00 96.81 331 VAL A C 1
ATOM 2569 O O . VAL A 1 331 ? 24.545 -0.532 -9.026 1.00 96.81 331 VAL A O 1
ATOM 2572 N N . LYS A 1 332 ? 24.486 -2.767 -9.047 1.00 96.88 332 LYS A N 1
ATOM 2573 C CA . LYS A 1 332 ? 25.282 -2.942 -7.832 1.00 96.88 332 LYS A CA 1
ATOM 2574 C C . LYS A 1 332 ? 26.765 -2.667 -8.091 1.00 96.88 332 LYS A C 1
ATOM 2576 O O . LYS A 1 332 ? 27.440 -2.174 -7.192 1.00 96.88 332 LYS A O 1
ATOM 2581 N N . ALA A 1 333 ? 27.268 -3.035 -9.268 1.00 96.56 333 ALA A N 1
ATOM 2582 C CA . ALA A 1 333 ? 28.675 -2.893 -9.631 1.00 96.56 333 ALA A CA 1
ATOM 2583 C C . ALA A 1 333 ? 29.018 -1.501 -10.190 1.00 96.56 333 ALA A C 1
ATOM 2585 O O . ALA A 1 333 ? 30.144 -1.045 -10.008 1.00 96.56 333 ALA A O 1
ATOM 2586 N N . ASP A 1 334 ? 28.066 -0.832 -10.845 1.00 96.38 334 ASP A N 1
ATOM 2587 C CA . ASP A 1 334 ? 28.288 0.438 -11.539 1.00 96.38 334 ASP A CA 1
ATOM 2588 C C . ASP A 1 334 ? 27.273 1.525 -11.107 1.00 96.38 334 ASP A C 1
ATOM 2590 O O . ASP A 1 334 ? 26.086 1.451 -11.456 1.00 96.38 334 ASP A O 1
ATOM 2594 N N . PRO A 1 335 ? 27.728 2.578 -10.394 1.00 94.19 335 PRO A N 1
ATOM 2595 C CA . PRO A 1 335 ? 26.896 3.718 -10.007 1.00 94.19 335 PRO A CA 1
ATOM 2596 C C . PRO A 1 335 ? 26.269 4.483 -11.183 1.00 94.19 335 PRO A C 1
ATOM 2598 O O . PRO A 1 335 ? 25.198 5.074 -11.030 1.00 94.19 335 PRO A O 1
ATOM 2601 N N . VAL A 1 336 ? 26.901 4.483 -12.359 1.00 94.75 336 VAL A N 1
ATOM 2602 C CA . VAL A 1 336 ? 26.373 5.144 -13.560 1.00 94.75 336 VAL A CA 1
ATOM 2603 C C . VAL A 1 336 ? 25.174 4.367 -14.096 1.00 94.75 336 VAL A C 1
ATOM 2605 O O . VAL A 1 336 ? 24.141 4.966 -14.402 1.00 94.75 336 VAL A O 1
ATOM 2608 N N . LEU A 1 337 ? 25.259 3.034 -14.142 1.00 95.56 337 LEU A N 1
ATOM 2609 C CA . LEU A 1 337 ? 24.121 2.191 -14.519 1.00 95.56 337 LEU A CA 1
ATOM 2610 C C . LEU A 1 337 ? 22.992 2.262 -13.489 1.00 95.56 337 LEU A C 1
ATOM 2612 O O . LEU A 1 337 ? 21.823 2.224 -13.874 1.00 95.56 337 LEU A O 1
ATOM 2616 N N . TYR A 1 338 ? 23.312 2.429 -12.202 1.00 95.25 338 TYR A N 1
ATOM 2617 C CA . TYR A 1 338 ? 22.308 2.714 -11.176 1.00 95.25 338 TYR A CA 1
ATOM 2618 C C . TYR A 1 338 ? 21.562 4.029 -11.455 1.00 95.25 338 TYR A C 1
ATOM 2620 O O . TYR A 1 338 ? 20.329 4.053 -11.481 1.00 95.25 338 TYR A O 1
ATOM 2628 N N . ALA A 1 339 ? 22.291 5.118 -11.724 1.00 93.31 339 ALA A N 1
ATOM 2629 C CA . ALA A 1 339 ? 21.690 6.408 -12.058 1.00 93.31 339 ALA A CA 1
ATOM 2630 C C . ALA A 1 339 ? 20.849 6.339 -13.347 1.00 93.31 339 ALA A C 1
ATOM 2632 O O . ALA A 1 339 ? 19.752 6.899 -13.401 1.00 93.31 339 ALA A O 1
ATOM 2633 N N . HIS A 1 340 ? 21.325 5.607 -14.360 1.00 94.38 340 HIS A N 1
ATOM 2634 C CA . HIS A 1 340 ? 20.595 5.358 -15.605 1.00 94.38 340 HIS A CA 1
ATOM 2635 C C . HIS A 1 340 ? 19.290 4.591 -15.364 1.00 94.38 340 HIS A C 1
ATOM 2637 O O . HIS A 1 340 ? 18.229 5.048 -15.787 1.00 94.38 340 HIS A O 1
ATOM 2643 N N . ALA A 1 341 ? 19.334 3.485 -14.614 1.00 94.75 341 ALA A N 1
ATOM 2644 C CA . ALA A 1 341 ? 18.142 2.712 -14.263 1.00 94.75 341 ALA A CA 1
ATOM 2645 C C . ALA A 1 341 ? 17.099 3.578 -13.536 1.00 94.75 341 ALA A C 1
ATOM 2647 O O . ALA A 1 341 ? 15.912 3.534 -13.866 1.00 94.75 341 ALA A O 1
ATOM 2648 N N . ASN A 1 342 ? 17.546 4.418 -12.596 1.00 92.00 342 ASN A N 1
ATOM 2649 C CA . ASN A 1 342 ? 16.657 5.314 -11.865 1.00 92.00 342 ASN A CA 1
ATOM 2650 C C . ASN A 1 342 ? 16.063 6.407 -12.769 1.00 92.00 342 ASN A C 1
ATOM 2652 O O . ASN A 1 342 ? 14.877 6.716 -12.665 1.00 92.00 342 ASN A O 1
ATOM 2656 N N . ARG A 1 343 ? 16.844 6.961 -13.707 1.00 91.56 343 ARG A N 1
ATOM 2657 C CA . ARG A 1 343 ? 16.338 7.906 -14.716 1.00 91.56 343 ARG A CA 1
ATOM 2658 C C . ARG A 1 343 ? 15.234 7.273 -15.562 1.00 91.56 343 ARG A C 1
ATOM 2660 O O . ARG A 1 343 ? 14.187 7.893 -15.735 1.00 91.56 343 ARG A O 1
ATOM 2667 N N . VAL A 1 344 ? 15.450 6.059 -16.072 1.00 92.81 344 VAL A N 1
ATOM 2668 C CA . VAL A 1 344 ? 14.451 5.340 -16.882 1.00 92.81 344 VAL A CA 1
ATOM 2669 C C . VAL A 1 344 ? 13.180 5.086 -16.071 1.00 92.81 344 VAL A C 1
ATOM 2671 O O . VAL A 1 344 ? 12.090 5.381 -16.556 1.00 92.81 344 VAL A O 1
ATOM 2674 N N . LEU A 1 345 ? 13.309 4.643 -14.813 1.00 92.06 345 LEU A N 1
ATOM 2675 C CA . LEU A 1 345 ? 12.171 4.483 -13.902 1.00 92.06 345 LEU A CA 1
ATOM 2676 C C . LEU A 1 345 ? 11.342 5.773 -13.797 1.00 92.06 345 LEU A C 1
ATOM 2678 O O . LEU A 1 345 ? 10.122 5.729 -13.912 1.00 92.06 345 LEU A O 1
ATOM 2682 N N . HIS A 1 346 ? 12.001 6.919 -13.611 1.00 89.38 346 HIS A N 1
ATOM 2683 C CA . HIS A 1 346 ? 11.333 8.214 -13.463 1.00 89.38 346 HIS A CA 1
ATOM 2684 C C . HIS A 1 346 ? 10.640 8.695 -14.746 1.00 89.38 346 HIS A C 1
ATOM 2686 O O . HIS A 1 346 ? 9.625 9.394 -14.664 1.00 89.38 346 HIS A O 1
ATOM 2692 N N . LEU A 1 347 ? 11.177 8.350 -15.921 1.00 88.88 347 LEU A N 1
ATOM 2693 C CA . LEU A 1 347 ? 10.567 8.675 -17.215 1.00 88.88 347 LEU A CA 1
ATOM 2694 C C . LEU A 1 347 ? 9.274 7.886 -17.453 1.00 88.88 347 LEU A C 1
ATOM 2696 O O . LEU A 1 347 ? 8.344 8.409 -18.064 1.00 88.88 347 LEU A O 1
ATOM 2700 N N . GLU A 1 348 ? 9.187 6.669 -16.919 1.00 90.56 348 GLU A N 1
ATOM 2701 C CA . GLU A 1 348 ? 8.041 5.769 -17.085 1.00 90.56 348 GLU A CA 1
ATOM 2702 C C . GLU A 1 348 ? 7.049 5.837 -15.899 1.00 90.56 348 GLU A C 1
ATOM 2704 O O . GLU A 1 348 ? 6.248 4.931 -15.680 1.00 90.56 348 GLU A O 1
ATOM 2709 N N . THR A 1 349 ? 7.049 6.942 -15.139 1.00 86.56 349 THR A N 1
ATOM 2710 C CA . THR A 1 349 ? 6.086 7.196 -14.043 1.00 86.56 349 THR A CA 1
ATOM 2711 C C . THR A 1 349 ? 4.770 7.828 -14.528 1.00 86.56 349 THR A C 1
ATOM 2713 O O . THR A 1 349 ? 3.779 7.832 -13.799 1.00 86.56 349 THR A O 1
ATOM 2716 N N . ASN A 1 350 ? 4.707 8.378 -15.747 1.00 88.31 350 ASN A N 1
ATOM 2717 C CA . ASN A 1 350 ? 3.478 9.003 -16.247 1.00 88.31 350 ASN A CA 1
ATOM 2718 C C . ASN A 1 350 ? 2.481 7.938 -16.749 1.00 88.31 350 ASN A C 1
ATOM 2720 O O . ASN A 1 350 ? 2.720 7.324 -17.788 1.00 88.31 350 ASN A O 1
ATOM 2724 N N . PRO A 1 351 ? 1.317 7.753 -16.101 1.00 88.88 351 PRO A N 1
ATOM 2725 C CA . PRO A 1 351 ? 0.377 6.697 -16.469 1.00 88.88 351 PRO A CA 1
ATOM 2726 C C . PRO A 1 351 ? -0.204 6.854 -17.886 1.00 88.88 351 PRO A C 1
ATOM 2728 O O . PRO A 1 351 ? -0.684 5.874 -18.453 1.00 88.88 351 PRO A O 1
ATOM 2731 N N . GLY A 1 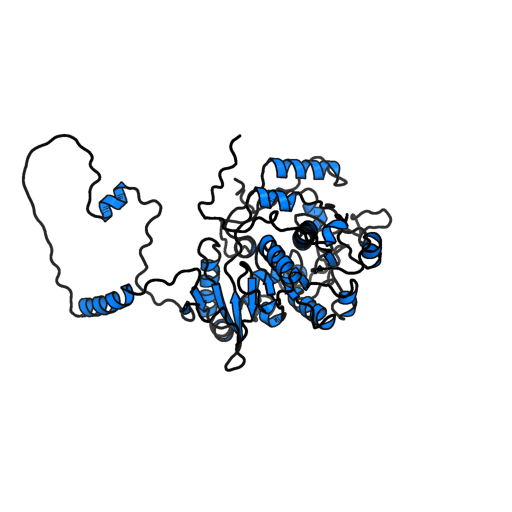352 ? -0.148 8.045 -18.488 1.00 84.81 352 GLY A N 1
ATOM 2732 C CA . GLY A 1 352 ? -0.650 8.261 -19.844 1.00 84.81 352 GLY A CA 1
ATOM 2733 C C . GLY A 1 352 ? 0.210 7.639 -20.947 1.00 84.81 352 GLY A C 1
ATOM 2734 O O . GLY A 1 352 ? -0.287 7.331 -22.028 1.00 84.81 352 GLY A O 1
ATOM 2735 N N . ASN A 1 353 ? 1.504 7.446 -20.693 1.00 86.12 353 ASN A N 1
ATOM 2736 C CA . ASN A 1 353 ? 2.438 6.941 -21.696 1.00 86.12 353 ASN A CA 1
ATOM 2737 C C . ASN A 1 353 ? 3.442 5.916 -21.155 1.00 86.12 353 ASN A C 1
ATOM 2739 O O . ASN A 1 353 ? 4.231 5.408 -21.942 1.00 86.12 353 ASN A O 1
ATOM 2743 N N . ALA A 1 354 ? 3.420 5.583 -19.869 1.00 90.25 354 ALA A N 1
ATOM 2744 C CA . ALA A 1 354 ? 4.349 4.634 -19.276 1.00 90.25 354 ALA A CA 1
ATOM 2745 C C . ALA A 1 354 ? 4.322 3.261 -19.959 1.00 90.25 354 ALA A C 1
ATOM 2747 O O . ALA A 1 354 ? 3.255 2.704 -20.237 1.00 90.25 354 ALA A O 1
ATOM 2748 N N . ARG A 1 355 ? 5.509 2.703 -20.176 1.00 92.69 355 ARG A N 1
ATOM 2749 C CA . ARG A 1 355 ? 5.722 1.304 -20.553 1.00 92.69 355 ARG A CA 1
ATOM 2750 C C . ARG A 1 355 ? 5.855 0.422 -19.320 1.00 92.69 355 ARG A C 1
ATOM 2752 O O . ARG A 1 355 ? 6.118 0.900 -18.218 1.00 92.69 355 ARG A O 1
ATOM 2759 N N . ALA A 1 356 ? 5.703 -0.883 -19.523 1.00 94.25 356 ALA A N 1
ATOM 2760 C CA . ALA A 1 356 ? 6.136 -1.847 -18.523 1.00 94.25 356 ALA A CA 1
ATOM 2761 C C . ALA A 1 356 ? 7.668 -1.803 -18.386 1.00 94.25 356 ALA A C 1
ATOM 2763 O O . ALA A 1 356 ? 8.380 -1.491 -19.346 1.00 94.25 356 ALA A O 1
ATOM 2764 N N . LEU A 1 357 ? 8.177 -2.153 -17.209 1.00 95.75 357 LEU A N 1
ATOM 2765 C CA . LEU A 1 357 ? 9.607 -2.293 -16.944 1.00 95.75 357 LEU A CA 1
ATOM 2766 C C . LEU A 1 357 ? 9.921 -3.737 -16.564 1.00 95.75 357 LEU A C 1
ATOM 2768 O O . LEU A 1 357 ? 9.106 -4.417 -15.940 1.00 95.75 357 LEU A O 1
ATOM 2772 N N . VAL A 1 358 ? 11.127 -4.190 -16.895 1.00 95.75 358 VAL A N 1
ATOM 2773 C CA . VAL A 1 358 ? 11.650 -5.476 -16.436 1.00 95.75 358 VAL A CA 1
ATOM 2774 C C . VAL A 1 358 ? 13.088 -5.325 -15.957 1.00 95.75 358 VAL A C 1
ATOM 2776 O O . VAL A 1 358 ? 13.905 -4.676 -16.610 1.00 95.75 358 VAL A O 1
ATOM 2779 N N . GLN A 1 359 ? 13.406 -5.918 -14.807 1.00 96.75 359 GLN A N 1
ATOM 2780 C CA . GLN A 1 359 ? 14.765 -5.959 -14.271 1.00 96.75 359 GLN A CA 1
ATOM 2781 C C . GLN A 1 359 ? 15.144 -7.387 -13.888 1.00 96.75 359 GLN A C 1
ATOM 2783 O O . GLN A 1 359 ? 14.428 -8.050 -13.139 1.00 96.75 359 GLN A O 1
ATOM 2788 N N . ALA A 1 360 ? 16.295 -7.845 -14.377 1.00 95.75 360 ALA A N 1
ATOM 2789 C CA . ALA A 1 360 ? 16.844 -9.141 -14.001 1.00 95.75 360 ALA A CA 1
ATOM 2790 C C . ALA A 1 360 ? 17.505 -9.074 -12.614 1.00 95.75 360 ALA A C 1
ATOM 2792 O O . ALA A 1 360 ? 18.249 -8.137 -12.312 1.00 95.75 360 ALA A O 1
ATOM 2793 N N . HIS A 1 361 ? 17.250 -10.089 -11.792 1.00 95.69 361 HIS A N 1
ATOM 2794 C CA . HIS A 1 361 ? 17.893 -10.313 -10.502 1.00 95.69 361 HIS A CA 1
ATOM 2795 C C . HIS A 1 361 ? 18.486 -11.727 -10.458 1.00 95.69 361 HIS A C 1
ATOM 2797 O O . HIS A 1 361 ? 17.749 -12.714 -10.546 1.00 95.69 361 HIS A O 1
ATOM 2803 N N . GLY A 1 362 ? 19.797 -11.832 -10.254 1.00 91.81 362 GLY A N 1
ATOM 2804 C CA . GLY A 1 362 ? 20.541 -13.093 -10.263 1.00 91.81 362 GLY A CA 1
ATOM 2805 C C . GLY A 1 362 ? 21.270 -13.352 -11.582 1.00 91.81 362 GLY A C 1
ATOM 2806 O O . GLY A 1 362 ? 21.113 -12.622 -12.557 1.00 91.81 362 GLY A O 1
ATOM 2807 N N . GLU A 1 363 ? 22.053 -14.431 -11.616 1.00 87.38 363 GLU A N 1
ATOM 2808 C CA . GLU A 1 363 ? 22.887 -14.806 -12.763 1.00 87.38 363 GLU A CA 1
ATOM 2809 C C . GLU A 1 363 ? 22.525 -16.201 -13.302 1.00 87.38 363 GLU A C 1
ATOM 2811 O O . GLU A 1 363 ? 22.036 -17.086 -12.582 1.00 87.38 363 GLU A O 1
ATOM 2816 N N . GLY A 1 364 ? 22.781 -16.398 -14.598 1.00 84.62 364 GLY A N 1
ATOM 2817 C CA . GLY A 1 364 ? 22.604 -17.674 -15.290 1.00 84.62 364 GLY A CA 1
ATOM 2818 C C . GLY A 1 364 ? 21.169 -18.207 -15.231 1.00 84.62 364 GLY A C 1
ATOM 2819 O O . GLY A 1 364 ? 20.199 -17.465 -15.354 1.00 84.62 364 GLY A O 1
ATOM 2820 N N . VAL A 1 365 ? 21.026 -19.517 -15.021 1.00 79.38 365 VAL A N 1
ATOM 2821 C CA . VAL A 1 365 ? 19.727 -20.222 -15.029 1.00 79.38 365 VAL A CA 1
ATOM 2822 C C . VAL A 1 365 ? 18.821 -19.894 -13.839 1.00 79.38 365 VAL A C 1
ATOM 2824 O O . VAL A 1 365 ? 17.636 -20.220 -13.859 1.00 79.38 365 VAL A O 1
ATOM 2827 N N . THR A 1 366 ? 19.366 -19.270 -12.790 1.00 83.88 366 THR A N 1
ATOM 2828 C CA . THR A 1 366 ? 18.599 -18.875 -11.597 1.00 83.88 366 THR A CA 1
ATOM 2829 C C . THR A 1 366 ? 18.110 -17.433 -11.646 1.00 83.88 366 THR A C 1
ATOM 2831 O O . THR A 1 366 ? 17.351 -17.034 -10.761 1.00 83.88 366 THR A O 1
ATOM 2834 N N . ALA A 1 367 ? 18.516 -16.673 -12.669 1.00 87.25 367 ALA A N 1
ATOM 2835 C CA . ALA A 1 367 ? 18.085 -15.301 -12.866 1.00 87.25 367 ALA A CA 1
ATOM 2836 C C . ALA A 1 367 ? 16.558 -15.228 -12.983 1.00 87.25 367 ALA A C 1
ATOM 2838 O O . ALA A 1 367 ? 15.913 -16.032 -13.664 1.00 87.25 367 ALA A O 1
ATOM 2839 N N . ARG A 1 368 ? 15.976 -14.261 -12.280 1.00 91.50 368 ARG A N 1
ATOM 2840 C CA . ARG A 1 368 ? 14.540 -13.998 -12.279 1.00 91.50 368 ARG A CA 1
ATOM 2841 C C . ARG A 1 368 ? 14.291 -12.579 -12.754 1.00 91.50 368 ARG A C 1
ATOM 2843 O O . ARG A 1 368 ? 14.918 -11.646 -12.261 1.00 91.50 368 ARG A O 1
ATOM 2850 N N . ASP A 1 369 ? 13.351 -12.430 -13.675 1.00 93.88 369 ASP A N 1
ATOM 2851 C CA . ASP A 1 369 ? 12.880 -11.123 -14.115 1.00 93.88 369 ASP A CA 1
ATOM 2852 C C . ASP A 1 369 ? 11.814 -10.620 -13.133 1.00 93.88 369 ASP A C 1
ATOM 2854 O O . ASP A 1 369 ? 10.821 -11.301 -12.878 1.00 93.88 369 ASP A O 1
ATOM 2858 N N . VAL A 1 370 ? 12.013 -9.428 -12.577 1.00 96.19 370 VAL A N 1
ATOM 2859 C CA . VAL A 1 370 ? 10.960 -8.673 -11.893 1.00 96.19 370 VAL A CA 1
ATOM 2860 C C . VAL A 1 370 ? 10.269 -7.816 -12.939 1.00 96.19 370 VAL A C 1
ATOM 2862 O O . VAL A 1 370 ? 10.889 -6.933 -13.530 1.00 96.19 370 VAL A O 1
ATOM 2865 N N . TRP A 1 371 ? 8.995 -8.106 -13.177 1.00 95.88 371 TRP A N 1
ATOM 2866 C CA . TRP A 1 371 ? 8.127 -7.368 -14.083 1.00 95.88 371 TRP A CA 1
ATOM 2867 C C . TRP A 1 371 ? 7.382 -6.278 -13.323 1.00 95.88 371 TRP A C 1
ATOM 2869 O O . TRP A 1 371 ? 6.902 -6.520 -12.217 1.00 95.88 371 TRP A O 1
ATOM 2879 N N . ILE A 1 372 ? 7.263 -5.093 -13.916 1.00 96.25 372 ILE A N 1
ATOM 2880 C CA . ILE A 1 372 ? 6.534 -3.952 -13.364 1.00 96.25 372 ILE A CA 1
ATOM 2881 C C . ILE A 1 372 ? 5.582 -3.448 -14.442 1.00 96.25 372 ILE A C 1
ATOM 2883 O O . ILE A 1 372 ? 6.006 -2.913 -15.466 1.00 96.25 372 ILE A O 1
ATOM 2887 N N . ASN A 1 373 ? 4.285 -3.602 -14.199 1.00 95.50 373 ASN A N 1
ATOM 2888 C CA . ASN A 1 373 ? 3.250 -3.055 -15.064 1.00 95.50 373 ASN A CA 1
ATOM 2889 C C . ASN A 1 373 ? 3.219 -1.527 -14.988 1.00 95.50 373 ASN A C 1
ATOM 2891 O O . ASN A 1 373 ? 3.626 -0.980 -13.963 1.00 95.50 373 ASN A O 1
ATOM 2895 N N . PRO A 1 374 ? 2.701 -0.823 -16.013 1.00 94.00 374 PRO A N 1
ATOM 2896 C CA . PRO A 1 374 ? 2.586 0.634 -16.000 1.00 94.00 374 PRO A CA 1
ATOM 2897 C C . PRO A 1 374 ? 1.849 1.170 -14.759 1.00 94.00 374 PRO A C 1
ATOM 2899 O O . PRO A 1 374 ? 0.966 0.474 -14.248 1.00 94.00 374 PRO A O 1
ATOM 2902 N N . PRO A 1 375 ? 2.125 2.408 -14.305 1.00 93.62 375 PRO A N 1
ATOM 2903 C CA . PRO A 1 375 ? 1.511 2.994 -13.113 1.00 93.62 375 PRO A CA 1
ATOM 2904 C C . PRO A 1 375 ? -0.020 3.010 -13.179 1.00 93.62 375 PRO A C 1
ATOM 2906 O O . PRO A 1 375 ? -0.586 3.029 -14.288 1.00 93.62 375 PRO A O 1
ATOM 2909 N N . PRO A 1 376 ? -0.703 3.013 -12.019 1.00 92.94 376 PRO A N 1
ATOM 2910 C CA . PRO A 1 376 ? -2.157 3.047 -11.975 1.00 92.94 376 PRO A CA 1
ATOM 2911 C C . PRO A 1 376 ? -2.691 4.331 -12.620 1.00 92.94 376 PRO A C 1
ATOM 2913 O O . PRO A 1 376 ? -2.077 5.397 -12.554 1.00 92.94 376 PRO A O 1
ATOM 2916 N N . ILE A 1 377 ? -3.857 4.226 -13.259 1.00 92.75 377 ILE A N 1
ATOM 2917 C CA . ILE A 1 377 ? -4.580 5.399 -13.756 1.00 92.75 377 ILE A CA 1
ATOM 2918 C C . ILE A 1 377 ? -5.116 6.181 -12.545 1.00 92.75 377 ILE A C 1
ATOM 2920 O O . ILE A 1 377 ? -5.793 5.569 -11.712 1.00 92.75 377 ILE A O 1
ATOM 2924 N N . PRO A 1 378 ? -4.872 7.502 -12.450 1.00 92.25 378 PRO A N 1
ATOM 2925 C CA . PRO A 1 378 ? -5.379 8.323 -11.357 1.00 92.25 378 PRO A CA 1
ATOM 2926 C C . PRO A 1 378 ? -6.901 8.222 -11.190 1.00 92.25 378 PRO A C 1
ATOM 2928 O O . PRO A 1 378 ? -7.648 7.943 -12.135 1.00 92.25 378 PRO A O 1
ATOM 2931 N N . LEU A 1 379 ? -7.367 8.426 -9.966 1.00 93.06 379 LEU A N 1
ATOM 2932 C CA . LEU A 1 379 ? -8.778 8.517 -9.632 1.00 93.06 379 LEU A CA 1
ATOM 2933 C C . LEU A 1 379 ? -9.388 9.795 -10.211 1.00 93.06 379 LEU A C 1
ATOM 2935 O O . LEU A 1 379 ? -8.755 10.851 -10.280 1.00 93.06 379 LEU A O 1
ATOM 2939 N N . THR A 1 380 ? -10.641 9.680 -10.636 1.00 92.56 380 THR A N 1
ATOM 2940 C CA . THR A 1 380 ? -11.478 10.847 -10.922 1.00 92.56 380 THR A CA 1
ATOM 2941 C C . THR A 1 380 ? -11.887 11.543 -9.627 1.00 92.56 380 THR A C 1
ATOM 2943 O O . THR A 1 380 ? -11.842 10.931 -8.564 1.00 92.56 380 THR A O 1
ATOM 2946 N N . THR A 1 381 ? -12.327 12.803 -9.697 1.00 93.56 381 THR A N 1
ATOM 2947 C CA . THR A 1 381 ? -12.834 13.529 -8.517 1.00 93.56 381 THR A CA 1
ATOM 2948 C C . THR A 1 381 ? -13.964 12.765 -7.826 1.00 93.56 381 THR A C 1
ATOM 2950 O O . THR A 1 381 ? -13.911 12.568 -6.622 1.00 93.56 381 THR A O 1
ATOM 2953 N N . ALA A 1 382 ? -14.913 12.207 -8.585 1.00 93.38 382 ALA A N 1
ATOM 2954 C CA . ALA A 1 382 ? -15.993 11.400 -8.014 1.00 93.38 382 ALA A CA 1
ATOM 2955 C C . ALA A 1 382 ? -15.489 10.126 -7.304 1.00 93.38 382 ALA A C 1
ATOM 2957 O O . ALA A 1 382 ? -16.049 9.703 -6.293 1.00 93.38 382 ALA A O 1
ATOM 2958 N N . GLU A 1 383 ? -14.430 9.495 -7.817 1.00 94.94 383 GLU A N 1
ATOM 2959 C CA . GLU A 1 383 ? -13.809 8.339 -7.161 1.00 94.94 383 GLU A CA 1
ATOM 2960 C C . GLU A 1 383 ? -12.981 8.737 -5.939 1.00 94.94 383 GLU A C 1
ATOM 2962 O O . GLU A 1 383 ? -13.003 8.012 -4.950 1.00 94.94 383 GLU A O 1
ATOM 2967 N N . MET A 1 384 ? -12.293 9.882 -5.980 1.00 94.62 384 MET A N 1
ATOM 2968 C CA . MET A 1 384 ? -11.625 10.459 -4.812 1.00 94.62 384 MET A CA 1
ATOM 2969 C C . MET A 1 384 ? -12.642 10.724 -3.705 1.00 94.62 384 MET A C 1
ATOM 2971 O O . MET A 1 384 ? -12.482 10.204 -2.606 1.00 94.62 384 MET A O 1
ATOM 2975 N N . ASP A 1 385 ? -13.725 11.435 -4.010 1.00 95.69 385 ASP A N 1
ATOM 2976 C CA . ASP A 1 385 ? -14.806 11.702 -3.059 1.00 95.69 385 ASP A CA 1
ATOM 2977 C C . ASP A 1 385 ? -15.354 10.398 -2.479 1.00 95.69 385 ASP A C 1
ATOM 2979 O O . ASP A 1 385 ? -15.484 10.264 -1.270 1.00 95.69 385 ASP A O 1
ATOM 2983 N N . THR A 1 386 ? -15.563 9.381 -3.321 1.00 95.94 386 THR A N 1
ATOM 2984 C CA . THR A 1 386 ? -16.000 8.055 -2.862 1.00 95.94 386 THR A CA 1
ATOM 2985 C C . THR A 1 386 ? -15.041 7.445 -1.832 1.00 95.94 386 THR A C 1
ATOM 2987 O O . THR A 1 386 ? -15.505 6.833 -0.876 1.00 95.94 386 THR A O 1
ATOM 2990 N N . VAL A 1 387 ? -13.723 7.567 -2.024 1.00 96.44 387 VAL A N 1
ATOM 2991 C CA . VAL A 1 387 ? -12.705 7.005 -1.116 1.00 96.44 387 VAL A CA 1
ATOM 2992 C C . VAL A 1 387 ? -12.654 7.761 0.215 1.00 96.44 387 VAL A C 1
ATOM 2994 O O . VAL A 1 387 ? -12.491 7.136 1.267 1.00 96.44 387 VAL A O 1
ATOM 2997 N N . PHE A 1 388 ? -12.782 9.087 0.182 1.00 95.50 388 PHE A N 1
ATOM 2998 C CA . PHE A 1 388 ? -12.724 9.930 1.379 1.00 95.50 388 PHE A CA 1
ATOM 2999 C C . PHE A 1 388 ? -14.047 9.966 2.159 1.00 95.50 388 PHE A C 1
ATOM 3001 O O . PHE A 1 388 ? -14.014 10.095 3.379 1.00 95.50 388 PHE A O 1
ATOM 3008 N N . ASP A 1 389 ? -15.179 9.740 1.491 1.00 95.56 389 ASP A N 1
ATOM 3009 C CA . ASP A 1 389 ? -16.517 9.686 2.097 1.00 95.56 389 ASP A CA 1
ATOM 3010 C C . ASP A 1 389 ? -16.862 8.292 2.678 1.00 95.56 389 ASP A C 1
ATOM 3012 O O . ASP A 1 389 ? -17.984 8.058 3.139 1.00 95.56 389 ASP A O 1
ATOM 3016 N N . LEU A 1 390 ? -15.926 7.331 2.656 1.00 96.25 390 LEU A N 1
ATOM 3017 C CA . LEU A 1 390 ? -16.112 6.030 3.312 1.00 96.25 390 LEU A CA 1
ATOM 3018 C C . LEU A 1 390 ? -16.342 6.199 4.830 1.00 96.25 390 LEU A C 1
ATOM 3020 O O . LEU A 1 390 ? -15.886 7.177 5.421 1.00 96.25 390 LEU A O 1
ATOM 3024 N N . PRO A 1 391 ? -17.034 5.252 5.497 1.00 94.69 391 PRO A N 1
ATOM 3025 C CA . PRO A 1 391 ? -17.432 5.395 6.898 1.00 94.69 391 PRO A CA 1
ATOM 3026 C C . PRO A 1 391 ? -16.259 5.170 7.870 1.00 94.69 391 PRO A C 1
ATOM 3028 O O . PRO A 1 391 ? -16.208 4.169 8.585 1.00 94.69 391 PRO A O 1
ATOM 3031 N N . TYR A 1 392 ? -15.313 6.108 7.905 1.00 96.19 392 TYR A N 1
ATOM 3032 C CA . TYR A 1 392 ? -14.200 6.108 8.852 1.00 96.19 392 TYR A CA 1
ATOM 3033 C C . TYR A 1 392 ? -14.677 6.472 10.263 1.00 96.19 392 TYR A C 1
ATOM 3035 O O . TYR A 1 392 ? -15.459 7.405 10.455 1.00 96.19 392 TYR A O 1
ATOM 3043 N N . ALA A 1 393 ? -14.146 5.791 11.276 1.00 94.88 393 ALA A N 1
ATOM 3044 C CA . ALA A 1 393 ? -14.366 6.146 12.675 1.00 94.88 393 ALA A CA 1
ATOM 3045 C C . ALA A 1 393 ? -13.643 7.446 13.072 1.00 94.88 393 ALA A C 1
ATOM 3047 O O . ALA A 1 393 ? -14.023 8.080 14.055 1.00 94.88 393 ALA A O 1
ATOM 3048 N N . ARG A 1 394 ? -12.601 7.832 12.318 1.00 93.94 394 ARG A N 1
ATOM 3049 C CA . ARG A 1 394 ? -11.700 8.971 12.573 1.00 93.94 394 ARG A CA 1
ATOM 3050 C C . ARG A 1 394 ? -11.012 8.930 13.942 1.00 93.94 394 ARG A C 1
ATOM 3052 O O . ARG A 1 394 ? -10.586 9.960 14.465 1.00 93.94 394 ARG A O 1
ATOM 3059 N N . SER A 1 395 ? -10.842 7.738 14.504 1.00 95.25 395 SER A N 1
ATOM 3060 C CA . SER A 1 395 ? -10.143 7.534 15.771 1.00 95.25 395 SER A CA 1
ATOM 3061 C C . SER A 1 395 ? -9.265 6.279 15.738 1.00 95.25 395 SER A C 1
ATOM 3063 O O . SER A 1 395 ? -9.435 5.419 14.865 1.00 95.25 395 SER A O 1
ATOM 3065 N N . PRO A 1 396 ? -8.326 6.142 16.688 1.00 96.94 396 PRO A N 1
ATOM 3066 C CA . PRO A 1 396 ? -7.633 4.893 16.928 1.00 96.94 396 PRO A CA 1
ATOM 3067 C C . PRO A 1 396 ? -8.604 3.778 17.298 1.00 96.94 396 PRO A C 1
ATOM 3069 O O . PRO A 1 396 ? -9.723 4.027 17.761 1.00 96.94 396 PRO A O 1
ATOM 3072 N N . HIS A 1 397 ? -8.161 2.542 17.097 1.00 97.31 397 HIS A N 1
ATOM 3073 C CA . HIS A 1 397 ? -8.918 1.377 17.518 1.00 97.31 397 HIS A CA 1
ATOM 3074 C C . HIS A 1 397 ? -9.129 1.378 19.050 1.00 97.31 397 HIS A C 1
ATOM 3076 O O . HIS A 1 397 ? -8.171 1.633 19.789 1.00 97.31 397 HIS A O 1
ATOM 3082 N N . PRO A 1 398 ? -10.327 1.024 19.564 1.00 95.75 398 PRO A N 1
ATOM 3083 C CA . PRO A 1 398 ? -10.622 1.041 21.002 1.00 95.75 398 PRO A CA 1
ATOM 3084 C C . PRO A 1 398 ? -9.708 0.160 21.861 1.00 95.75 398 PRO A C 1
ATOM 3086 O O . PRO A 1 398 ? -9.576 0.403 23.053 1.00 95.75 398 PRO A O 1
ATOM 3089 N N . ALA A 1 399 ? -9.048 -0.838 21.266 1.00 95.62 399 ALA A N 1
ATOM 3090 C CA . ALA A 1 399 ? -8.069 -1.682 21.959 1.00 95.62 399 ALA A CA 1
ATOM 3091 C C . ALA A 1 399 ? -6.862 -0.901 22.516 1.00 95.62 399 ALA A C 1
ATOM 3093 O O . ALA A 1 399 ? -6.167 -1.409 23.389 1.00 95.62 399 ALA A O 1
ATOM 3094 N N . TYR A 1 400 ? -6.607 0.309 22.009 1.00 95.75 400 TYR A N 1
ATOM 3095 C CA . TYR A 1 400 ? -5.555 1.192 22.511 1.00 95.75 400 TYR A CA 1
ATOM 3096 C C . TYR A 1 400 ? -6.062 2.211 23.531 1.00 95.75 400 TYR A C 1
ATOM 3098 O O . TYR A 1 400 ? -5.271 3.025 23.988 1.00 95.75 400 TYR A O 1
ATOM 3106 N N . ALA A 1 401 ? -7.362 2.256 23.823 1.00 93.50 401 ALA A N 1
ATOM 3107 C CA . ALA A 1 401 ? -7.912 3.275 24.703 1.00 93.50 401 ALA A CA 1
ATOM 3108 C C . ALA A 1 401 ? -7.488 3.057 26.164 1.00 93.50 401 ALA A C 1
ATOM 3110 O O . ALA A 1 401 ? -7.221 1.931 26.584 1.00 93.50 401 ALA A O 1
ATOM 3111 N N . ASP A 1 402 ? -7.436 4.141 26.934 1.00 91.50 402 ASP A N 1
ATOM 3112 C CA . ASP A 1 402 ? -7.266 4.069 28.383 1.00 91.50 402 ASP A CA 1
ATOM 3113 C C . ASP A 1 402 ? -8.549 3.571 29.083 1.00 91.50 402 ASP A C 1
ATOM 3115 O O . ASP A 1 402 ? -9.566 3.275 28.449 1.00 91.50 402 ASP A O 1
ATOM 3119 N N . GLU A 1 403 ? -8.519 3.499 30.415 1.00 88.88 403 GLU A N 1
ATOM 3120 C CA . GLU A 1 403 ? -9.656 3.063 31.243 1.00 88.88 403 GLU A CA 1
ATOM 3121 C C . GLU A 1 403 ? -10.925 3.915 31.039 1.00 88.88 403 GLU A C 1
ATOM 3123 O O . GLU A 1 403 ? -12.037 3.436 31.262 1.00 88.88 403 GLU A O 1
ATOM 3128 N N . ASN A 1 404 ? -10.772 5.157 30.570 1.00 86.06 404 ASN A N 1
ATOM 3129 C CA . ASN A 1 404 ? -11.861 6.093 30.298 1.00 86.06 404 ASN A CA 1
ATOM 3130 C C . ASN A 1 404 ? -12.292 6.091 28.819 1.00 86.06 404 ASN A C 1
ATOM 3132 O O . ASN A 1 404 ? -13.165 6.871 28.423 1.00 86.06 404 ASN A O 1
ATOM 3136 N N . GLY A 1 405 ? -11.691 5.241 27.982 1.00 85.75 405 GLY A N 1
ATOM 3137 C CA . GLY A 1 405 ? -11.951 5.203 26.546 1.00 85.75 405 GLY A CA 1
ATOM 3138 C C . GLY A 1 405 ? -11.308 6.359 25.767 1.00 85.75 405 GLY A C 1
ATOM 3139 O O . GLY A 1 405 ? -11.773 6.674 24.668 1.00 85.75 405 GLY A O 1
ATOM 3140 N N . SER A 1 406 ? -10.296 7.026 26.333 1.00 87.69 406 SER A N 1
ATOM 3141 C CA . SER A 1 406 ? -9.527 8.089 25.684 1.00 87.69 406 SER A CA 1
ATOM 3142 C C . SER A 1 406 ? -8.267 7.559 24.994 1.00 87.69 406 SER A C 1
ATOM 3144 O O . SER A 1 406 ? -7.718 6.516 25.349 1.00 87.69 406 SER A O 1
ATOM 3146 N N . HIS A 1 407 ? -7.799 8.315 24.003 1.00 91.44 407 HIS A N 1
ATOM 3147 C CA . HIS A 1 407 ? -6.541 8.094 23.285 1.00 91.44 407 HIS A CA 1
ATOM 3148 C C . HIS A 1 407 ? -5.563 9.255 23.503 1.00 91.44 407 HIS A C 1
ATOM 3150 O O . HIS A 1 407 ? -4.744 9.552 22.637 1.00 91.44 407 HIS A O 1
ATOM 3156 N N . ASP A 1 408 ? -5.696 9.954 24.628 1.00 86.56 408 ASP A N 1
ATOM 3157 C CA . ASP A 1 408 ? -4.811 11.042 25.030 1.00 86.56 408 ASP A CA 1
ATOM 3158 C C . ASP A 1 408 ? -3.828 10.557 26.117 1.00 86.56 408 ASP A C 1
ATOM 3160 O O . ASP A 1 408 ? -3.938 9.457 26.662 1.00 86.56 408 ASP A O 1
ATOM 3164 N N . GLY A 1 409 ? -2.837 11.382 26.460 1.00 87.69 409 GLY A N 1
ATOM 3165 C CA . GLY A 1 409 ? -1.906 11.074 27.549 1.00 87.69 409 GLY A CA 1
ATOM 3166 C C . GLY A 1 409 ? -1.040 9.843 27.262 1.00 87.69 409 GLY A C 1
ATOM 3167 O O . GLY A 1 409 ? -0.241 9.854 26.329 1.00 87.69 409 GLY A O 1
ATOM 3168 N N . ALA A 1 410 ? -1.161 8.799 28.087 1.00 87.44 410 ALA A N 1
ATOM 3169 C CA . ALA A 1 410 ? -0.300 7.614 28.023 1.00 87.44 410 ALA A CA 1
ATOM 3170 C C . ALA A 1 410 ? -0.608 6.679 26.841 1.00 87.44 410 ALA A C 1
ATOM 3172 O O . ALA A 1 410 ? 0.256 5.903 26.446 1.00 87.44 410 ALA A O 1
ATOM 3173 N N . THR A 1 411 ? -1.811 6.747 26.265 1.00 90.12 411 THR A N 1
ATOM 3174 C CA . THR A 1 411 ? -2.230 5.913 25.125 1.00 90.12 411 THR A CA 1
ATOM 3175 C C . THR A 1 411 ? -2.182 6.654 23.789 1.00 90.12 411 THR A C 1
ATOM 3177 O O . THR A 1 411 ? -2.613 6.123 22.762 1.00 90.12 411 THR A O 1
ATOM 3180 N N . LYS A 1 412 ? -1.632 7.875 23.783 1.00 93.06 412 LYS A N 1
ATOM 3181 C CA . LYS A 1 412 ? -1.579 8.730 22.597 1.00 93.06 412 LYS A CA 1
ATOM 3182 C C . LYS A 1 412 ? -0.854 8.069 21.430 1.00 93.06 412 LYS A C 1
ATOM 3184 O O . LYS A 1 412 ? 0.144 7.375 21.607 1.00 93.06 412 LYS A O 1
ATOM 3189 N N . ILE A 1 413 ? -1.339 8.342 20.225 1.00 96.50 413 ILE A N 1
ATOM 3190 C CA . ILE A 1 413 ? -0.649 8.026 18.972 1.00 96.50 413 ILE A CA 1
ATOM 3191 C C . ILE A 1 413 ? -0.305 9.374 18.332 1.00 96.50 413 ILE A C 1
ATOM 3193 O O . ILE A 1 413 ? -1.208 10.002 17.769 1.00 96.50 413 ILE A O 1
ATOM 3197 N N . PRO A 1 414 ? 0.953 9.850 18.425 1.00 95.69 414 PRO A N 1
ATOM 3198 C CA . PRO A 1 414 ? 1.320 11.200 17.991 1.00 95.69 414 PRO A CA 1
ATOM 3199 C C . PRO A 1 414 ? 0.928 11.519 16.545 1.00 95.69 414 PRO A C 1
ATOM 3201 O O . PRO A 1 414 ? 0.441 12.609 16.254 1.00 95.69 414 PRO A O 1
ATOM 3204 N N . ALA A 1 415 ? 1.067 10.553 15.633 1.00 94.56 415 ALA A N 1
ATOM 3205 C CA . ALA A 1 415 ? 0.679 10.728 14.239 1.00 94.56 415 ALA A CA 1
ATOM 3206 C C . ALA A 1 415 ? -0.825 10.996 14.080 1.00 94.56 415 ALA A C 1
ATOM 3208 O O . ALA A 1 415 ? -1.200 11.818 13.252 1.00 94.56 415 ALA A O 1
ATOM 3209 N N . TRP A 1 416 ? -1.685 10.346 14.875 1.00 94.94 416 TRP A N 1
ATOM 3210 C CA . TRP A 1 416 ? -3.127 10.612 14.860 1.00 94.94 416 TRP A CA 1
ATOM 3211 C C . TRP A 1 416 ? -3.465 11.954 15.515 1.00 94.94 416 TRP A C 1
ATOM 3213 O O . TRP A 1 416 ? -4.274 12.702 14.974 1.00 94.94 416 TRP A O 1
ATOM 3223 N N . GLU A 1 417 ? -2.827 12.287 16.639 1.00 93.12 417 GLU A N 1
ATOM 3224 C CA . GLU A 1 417 ? -3.037 13.562 17.335 1.00 93.12 417 GLU A CA 1
ATOM 3225 C C . GLU A 1 417 ? -2.791 14.762 16.407 1.00 93.12 417 GLU A C 1
ATOM 3227 O O . GLU A 1 417 ? -3.599 15.690 16.368 1.00 93.12 417 GLU A O 1
ATOM 3232 N N . MET A 1 418 ? -1.736 14.693 15.591 1.00 91.06 418 MET A N 1
ATOM 3233 C CA . MET A 1 418 ? -1.395 15.728 14.610 1.00 91.06 418 MET A CA 1
ATOM 3234 C C . MET A 1 418 ? -2.445 15.895 13.500 1.00 91.06 418 MET A C 1
ATOM 3236 O O . MET A 1 418 ? -2.674 17.010 13.031 1.00 91.06 418 MET A O 1
ATOM 3240 N N . ILE A 1 419 ? -3.083 14.803 13.067 1.00 92.00 419 ILE A N 1
ATOM 3241 C CA . ILE A 1 419 ? -3.935 14.778 11.862 1.00 92.00 419 ILE A CA 1
ATOM 3242 C C . ILE A 1 419 ? -5.434 14.683 12.152 1.00 92.00 419 ILE A C 1
ATOM 3244 O O . ILE A 1 419 ? -6.228 14.797 11.222 1.00 92.00 419 ILE A O 1
ATOM 3248 N N . ARG A 1 420 ? -5.862 14.502 13.411 1.00 92.38 420 ARG A N 1
ATOM 3249 C CA . ARG A 1 420 ? -7.284 14.289 13.758 1.00 92.38 420 ARG A CA 1
ATOM 3250 C C . ARG A 1 420 ? -8.213 15.432 13.323 1.00 92.38 420 ARG A C 1
ATOM 3252 O O . ARG A 1 420 ? -9.393 15.189 13.073 1.00 92.38 420 ARG A O 1
ATOM 3259 N N . PHE A 1 421 ? -7.672 16.648 13.190 1.00 94.19 421 PHE A N 1
ATOM 3260 C CA . PHE A 1 421 ? -8.365 17.847 12.694 1.00 94.19 421 PHE A CA 1
ATOM 3261 C C . PHE A 1 421 ? -7.832 18.341 11.336 1.00 94.19 421 PHE A C 1
ATOM 3263 O O . PHE A 1 421 ? -8.034 19.503 10.994 1.00 94.19 421 PHE A O 1
ATOM 3270 N N . SER A 1 422 ? -7.143 17.481 10.579 1.00 92.88 422 SER A N 1
ATOM 3271 C CA . SER A 1 422 ? -6.675 17.759 9.216 1.00 92.88 422 SER A CA 1
ATOM 3272 C C . SER A 1 422 ? -7.648 17.181 8.184 1.00 92.88 422 SER A C 1
ATOM 3274 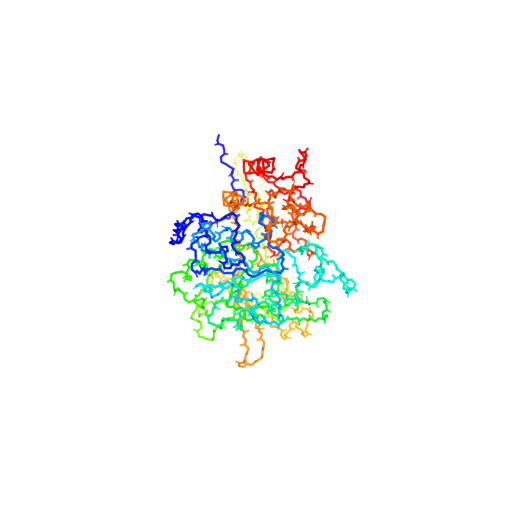O O . SER A 1 422 ? -8.304 16.160 8.430 1.00 92.88 422 SER A O 1
ATOM 3276 N N . VAL A 1 423 ? -7.726 17.833 7.023 1.00 93.38 423 VAL A N 1
ATOM 3277 C CA . VAL A 1 423 ? -8.533 17.404 5.873 1.00 93.38 423 VAL A CA 1
ATOM 3278 C C . VAL A 1 423 ? -7.641 17.310 4.648 1.00 93.38 423 VAL A C 1
ATOM 3280 O O . VAL A 1 423 ? -7.011 18.288 4.263 1.00 93.38 423 VAL A O 1
ATOM 3283 N N . ASN A 1 424 ? -7.594 16.150 3.998 1.00 91.56 424 ASN A N 1
ATOM 3284 C CA . ASN A 1 424 ? -6.822 15.980 2.768 1.00 91.56 424 ASN A CA 1
ATOM 3285 C C . ASN A 1 424 ? -7.633 16.476 1.566 1.00 91.56 424 ASN A C 1
ATOM 3287 O O . ASN A 1 424 ? -8.693 15.928 1.294 1.00 91.56 424 ASN A O 1
ATOM 3291 N N . ILE A 1 425 ? -7.159 17.485 0.838 1.00 93.00 425 ILE A N 1
ATOM 3292 C CA . ILE A 1 425 ? -7.924 18.093 -0.269 1.00 93.00 425 ILE A CA 1
ATOM 3293 C C . ILE A 1 425 ? -7.516 17.557 -1.651 1.00 93.00 425 ILE A C 1
ATOM 3295 O O . ILE A 1 425 ? -8.276 17.670 -2.617 1.00 93.00 425 ILE A O 1
ATOM 3299 N N . MET A 1 426 ? -6.325 16.961 -1.765 1.00 91.88 426 MET A N 1
ATOM 3300 C CA . MET A 1 426 ? -5.797 16.432 -3.023 1.00 91.88 426 MET A CA 1
ATOM 3301 C C . MET A 1 426 ? -4.683 15.396 -2.822 1.00 91.88 426 MET A C 1
ATOM 3303 O O . MET A 1 426 ? -4.015 15.358 -1.790 1.00 91.88 426 MET A O 1
ATOM 3307 N N . ARG A 1 427 ? -4.411 14.626 -3.880 1.00 91.31 427 ARG A N 1
ATOM 3308 C CA . ARG A 1 427 ? -3.229 13.756 -4.004 1.00 91.31 427 ARG A CA 1
ATOM 3309 C C . ARG A 1 427 ? -2.431 14.051 -5.268 1.00 91.31 427 ARG A C 1
ATOM 3311 O O . ARG A 1 427 ? -2.976 14.543 -6.258 1.00 91.31 427 ARG A O 1
ATOM 3318 N N . GLY A 1 428 ? -1.165 13.652 -5.260 1.00 89.44 428 GLY A N 1
ATOM 3319 C CA . GLY A 1 428 ? -0.223 13.833 -6.359 1.00 89.44 428 GLY A CA 1
ATOM 3320 C C . GLY A 1 428 ? 0.527 15.162 -6.290 1.00 89.44 428 GLY A C 1
ATOM 3321 O O . GLY A 1 428 ? 0.118 16.108 -5.623 1.00 89.44 428 GLY A O 1
ATOM 3322 N N . CYS A 1 429 ? 1.659 15.236 -6.993 1.00 88.31 429 CYS A N 1
ATOM 3323 C CA . CYS A 1 429 ? 2.507 16.429 -7.024 1.00 88.31 429 CYS A CA 1
ATOM 3324 C C . CYS A 1 429 ? 3.171 16.593 -8.395 1.00 88.31 429 CYS A C 1
ATOM 3326 O O . CYS A 1 429 ? 4.031 15.796 -8.772 1.00 88.31 429 CYS A O 1
ATOM 3328 N N . PHE A 1 430 ? 2.828 17.653 -9.135 1.00 85.62 430 PHE A N 1
ATOM 3329 C CA . PHE A 1 430 ? 3.445 17.918 -10.443 1.00 85.62 430 PHE A CA 1
ATOM 3330 C C . PHE A 1 430 ? 4.892 18.427 -10.334 1.00 85.62 430 PHE A C 1
ATOM 3332 O O . PHE A 1 430 ? 5.606 18.440 -11.336 1.00 85.62 430 PHE A O 1
ATOM 3339 N N . GLY A 1 431 ? 5.328 18.840 -9.135 1.00 81.94 431 GLY A N 1
ATOM 3340 C CA . GLY A 1 431 ? 6.648 19.429 -8.894 1.00 81.94 431 GLY A CA 1
ATOM 3341 C C . GLY A 1 431 ? 7.817 18.482 -9.172 1.00 81.94 431 GLY A C 1
ATOM 3342 O O . GLY A 1 431 ? 8.899 18.944 -9.518 1.00 81.94 431 GLY A O 1
ATOM 3343 N N . GLY A 1 432 ? 7.616 17.162 -9.067 1.00 77.38 432 GLY A N 1
ATOM 3344 C CA . GLY A 1 432 ? 8.606 16.177 -9.514 1.00 77.38 432 GLY A CA 1
ATOM 3345 C C . GLY A 1 432 ? 9.965 16.250 -8.808 1.00 77.38 432 GLY A C 1
ATOM 3346 O O . GLY A 1 432 ? 10.964 15.832 -9.392 1.00 77.38 432 GLY A O 1
ATOM 3347 N N . CYS A 1 433 ? 10.020 16.806 -7.594 1.00 83.50 433 CYS A N 1
ATOM 3348 C CA . CYS A 1 433 ? 11.256 16.982 -6.838 1.00 83.50 433 CYS A CA 1
ATOM 3349 C C . CYS A 1 433 ? 11.945 15.635 -6.590 1.00 83.50 433 CYS A C 1
ATOM 3351 O O . CYS A 1 433 ? 11.333 14.716 -6.051 1.00 83.50 433 CYS A O 1
ATOM 3353 N N . THR A 1 434 ? 13.237 15.541 -6.905 1.00 76.19 434 THR A N 1
ATOM 3354 C CA . THR A 1 434 ? 14.028 14.301 -6.778 1.00 76.19 434 THR A CA 1
ATOM 3355 C C . THR A 1 434 ? 14.210 13.822 -5.337 1.00 76.19 434 THR A C 1
ATOM 3357 O O . THR A 1 434 ? 14.545 12.665 -5.118 1.00 76.19 434 THR A O 1
ATOM 3360 N N . PHE A 1 435 ? 13.985 14.692 -4.349 1.00 76.62 435 PHE A N 1
ATOM 3361 C CA . PHE A 1 435 ? 14.033 14.354 -2.923 1.00 76.62 435 PHE A CA 1
ATOM 3362 C C . PHE A 1 435 ? 12.676 13.911 -2.353 1.00 76.62 435 PHE A C 1
ATOM 3364 O O . PHE A 1 435 ? 12.601 13.507 -1.195 1.00 76.62 435 PHE A O 1
ATOM 3371 N N . CYS A 1 436 ? 11.590 14.044 -3.119 1.00 82.50 436 CYS A N 1
ATOM 3372 C CA . CYS A 1 436 ? 10.230 13.849 -2.633 1.00 82.50 436 CYS A CA 1
ATOM 3373 C C . CYS A 1 436 ? 9.645 12.531 -3.149 1.00 82.50 436 CYS A C 1
ATOM 3375 O O . CYS A 1 436 ? 9.531 12.316 -4.354 1.00 82.50 436 CYS A O 1
ATOM 3377 N N . SER A 1 437 ? 9.179 11.678 -2.237 1.00 85.62 437 SER A N 1
ATOM 3378 C CA . SER A 1 437 ? 8.554 10.395 -2.579 1.00 85.62 437 SER A CA 1
ATOM 3379 C C . SER A 1 437 ? 7.130 10.520 -3.132 1.00 85.62 437 SER A C 1
ATOM 3381 O O . SER A 1 437 ? 6.637 9.564 -3.728 1.00 85.62 437 SER A O 1
ATOM 3383 N N . ILE A 1 438 ? 6.469 11.680 -2.994 1.00 87.12 438 ILE A N 1
ATOM 3384 C CA . ILE A 1 438 ? 5.077 11.882 -3.447 1.00 87.12 438 ILE A CA 1
ATOM 3385 C C . ILE A 1 438 ? 4.950 11.588 -4.942 1.00 87.12 438 ILE A C 1
ATOM 3387 O O . ILE A 1 438 ? 4.026 10.906 -5.366 1.00 87.12 438 ILE A O 1
ATOM 3391 N N . THR A 1 439 ? 5.903 12.046 -5.757 1.00 85.44 439 THR A N 1
ATOM 3392 C CA . THR A 1 439 ? 5.859 11.805 -7.206 1.00 85.44 439 THR A CA 1
ATOM 3393 C C . THR A 1 439 ? 5.995 10.323 -7.557 1.00 85.44 439 THR A C 1
ATOM 3395 O O . THR A 1 439 ? 5.356 9.863 -8.501 1.00 85.44 439 THR A O 1
ATOM 3398 N N . GLU A 1 440 ? 6.820 9.575 -6.826 1.00 84.88 440 GLU A N 1
ATOM 3399 C CA . GLU A 1 440 ? 7.013 8.144 -7.071 1.00 84.88 440 GLU A CA 1
ATOM 3400 C C . GLU A 1 440 ? 5.867 7.280 -6.534 1.00 84.88 440 GLU A C 1
ATOM 3402 O O . GLU A 1 440 ? 5.612 6.204 -7.074 1.00 84.88 440 GLU A O 1
ATOM 3407 N N . HIS A 1 441 ? 5.195 7.735 -5.475 1.00 88.44 441 HIS A N 1
ATOM 3408 C CA . HIS A 1 441 ? 4.111 7.004 -4.830 1.00 88.44 441 HIS A CA 1
ATOM 3409 C C . HIS A 1 441 ? 2.734 7.451 -5.347 1.00 88.44 441 HIS A C 1
ATOM 3411 O O . HIS A 1 441 ? 2.001 6.670 -5.941 1.00 88.44 441 HIS A O 1
ATOM 3417 N N . GLU A 1 442 ? 2.372 8.719 -5.203 1.00 89.12 442 GLU A N 1
ATOM 3418 C CA . GLU A 1 442 ? 1.052 9.221 -5.606 1.00 89.12 442 GLU A CA 1
ATOM 3419 C C . GLU A 1 442 ? 0.976 9.612 -7.088 1.00 89.12 442 GLU A C 1
ATOM 3421 O O . GLU A 1 442 ? -0.112 9.660 -7.665 1.00 89.12 442 GLU A O 1
ATOM 3426 N N . GLY A 1 443 ? 2.126 9.874 -7.714 1.00 88.50 443 GLY A N 1
ATOM 3427 C CA . GLY A 1 443 ? 2.230 10.284 -9.111 1.00 88.50 443 GLY A CA 1
ATOM 3428 C C . GLY A 1 443 ? 2.314 11.801 -9.314 1.00 88.50 443 GLY A C 1
ATOM 3429 O O . GLY A 1 443 ? 2.210 12.608 -8.389 1.00 88.50 443 GLY A O 1
ATOM 3430 N N . ARG A 1 444 ? 2.514 12.200 -10.577 1.00 87.00 444 ARG A N 1
ATOM 3431 C CA . ARG A 1 444 ? 2.635 13.616 -10.989 1.00 87.00 444 ARG A CA 1
ATOM 3432 C C . ARG A 1 444 ? 1.306 14.303 -11.289 1.00 87.00 444 ARG A C 1
ATOM 3434 O O . ARG A 1 444 ? 1.269 15.516 -11.472 1.00 87.00 444 ARG A O 1
ATOM 3441 N N . ILE A 1 445 ? 0.238 13.523 -11.420 1.00 88.81 445 ILE A N 1
ATOM 3442 C CA . ILE A 1 445 ? -1.080 14.022 -11.803 1.00 88.81 445 ILE A CA 1
ATOM 3443 C C . ILE A 1 445 ? -1.836 14.374 -10.530 1.00 88.81 445 ILE A C 1
ATOM 3445 O O . ILE A 1 445 ? -1.997 13.525 -9.656 1.00 88.81 445 ILE A O 1
ATOM 3449 N N . ILE A 1 446 ? -2.301 15.618 -10.456 1.00 90.50 446 ILE A N 1
ATOM 3450 C CA . ILE A 1 446 ? -3.113 16.088 -9.337 1.00 90.50 446 ILE A CA 1
ATOM 3451 C C . ILE A 1 446 ? -4.507 15.466 -9.413 1.00 90.50 446 ILE A C 1
ATOM 3453 O O . ILE A 1 446 ? -5.154 15.492 -10.462 1.00 90.50 446 ILE A O 1
ATOM 3457 N N . GLN A 1 447 ? -4.952 14.923 -8.286 1.00 91.06 447 GLN A N 1
ATOM 3458 C CA . GLN A 1 447 ? -6.287 14.383 -8.064 1.00 91.06 447 GLN A CA 1
ATOM 3459 C C . GLN A 1 447 ? -6.954 15.224 -6.978 1.00 91.06 447 GLN A C 1
ATOM 3461 O O . GLN A 1 447 ? -6.599 15.105 -5.806 1.00 91.06 447 GLN A O 1
ATOM 3466 N N . SER A 1 448 ? -7.889 16.083 -7.374 1.00 92.50 448 SER A N 1
ATOM 3467 C CA . SER A 1 448 ? -8.621 16.963 -6.460 1.00 92.50 448 SER A CA 1
ATOM 3468 C C . SER A 1 448 ? -9.938 16.328 -6.042 1.00 92.50 448 SER A C 1
ATOM 3470 O O . SER A 1 448 ? -10.634 15.733 -6.874 1.00 92.50 448 SER A O 1
ATOM 3472 N N . ARG A 1 449 ? -10.269 16.474 -4.760 1.00 94.00 449 ARG A N 1
ATOM 3473 C CA . ARG A 1 449 ? -11.617 16.217 -4.242 1.00 94.00 449 ARG A CA 1
ATOM 3474 C C . ARG A 1 449 ? -12.565 17.339 -4.643 1.00 94.00 449 ARG A C 1
ATOM 3476 O O . ARG A 1 449 ? -12.108 18.419 -5.001 1.00 94.00 449 ARG A O 1
ATOM 3483 N N . SER A 1 450 ? -13.865 17.083 -4.592 1.00 95.50 450 SER A N 1
ATOM 3484 C CA . SER A 1 450 ? -14.854 18.149 -4.730 1.00 95.50 450 SER A CA 1
ATOM 3485 C C . SER A 1 450 ? -14.916 19.009 -3.471 1.00 95.50 450 SER A C 1
ATOM 3487 O O . SER A 1 450 ? -14.660 18.538 -2.357 1.00 95.50 450 SER A O 1
ATOM 3489 N N . GLU A 1 451 ? -15.315 20.268 -3.646 1.00 95.44 451 GLU A N 1
ATOM 3490 C CA . GLU A 1 451 ? -15.595 21.178 -2.535 1.00 95.44 451 GLU A CA 1
ATOM 3491 C C . GLU A 1 451 ? -16.662 20.579 -1.610 1.00 95.44 451 GLU A C 1
ATOM 3493 O O . GLU A 1 451 ? -16.514 20.597 -0.389 1.00 95.44 451 GLU A O 1
ATOM 3498 N N . GLU A 1 452 ? -17.696 19.954 -2.175 1.00 95.88 452 GLU A N 1
ATOM 3499 C CA . GLU A 1 452 ? -18.770 19.344 -1.403 1.00 95.88 452 GLU A CA 1
ATOM 3500 C C . GLU A 1 452 ? -18.286 18.166 -0.545 1.00 95.88 452 GLU A C 1
ATOM 3502 O O . GLU A 1 452 ? -18.756 18.016 0.583 1.00 95.88 452 GLU A O 1
ATOM 3507 N N . SER A 1 453 ? -17.365 17.324 -1.037 1.00 95.62 453 SER A N 1
ATOM 3508 C CA . SER A 1 453 ? -16.766 16.249 -0.222 1.00 95.62 453 SER A CA 1
ATOM 3509 C C . SER A 1 453 ? -15.899 16.816 0.903 1.00 95.62 453 SER A C 1
ATOM 3511 O O . SER A 1 453 ? -15.971 16.335 2.033 1.00 95.62 453 SER A O 1
ATOM 3513 N N . ILE A 1 454 ? -15.130 17.874 0.630 1.00 95.56 454 ILE A N 1
ATOM 3514 C CA . ILE A 1 454 ? -14.309 18.551 1.645 1.00 95.56 454 ILE A CA 1
ATOM 3515 C C . ILE A 1 454 ? -15.195 19.136 2.751 1.00 95.56 454 ILE A C 1
ATOM 3517 O O . ILE A 1 454 ? -14.919 18.919 3.930 1.00 95.56 454 ILE A O 1
ATOM 3521 N N . ILE A 1 455 ? -16.279 19.829 2.390 1.00 95.62 455 ILE A N 1
ATOM 3522 C CA . ILE A 1 455 ? -17.224 20.401 3.359 1.00 95.62 455 ILE A CA 1
ATOM 3523 C C . ILE A 1 455 ? -17.856 19.296 4.210 1.00 95.62 455 ILE A C 1
ATOM 3525 O O . ILE A 1 455 ? -17.864 19.419 5.434 1.00 95.62 455 ILE A O 1
ATOM 3529 N N . ARG A 1 456 ? -18.307 18.190 3.599 1.00 95.50 456 ARG A N 1
ATOM 3530 C CA . ARG A 1 456 ? -18.853 17.044 4.348 1.00 95.50 456 ARG A CA 1
ATOM 3531 C C . ARG A 1 456 ? -17.853 16.478 5.352 1.00 95.50 456 ARG A C 1
ATOM 3533 O O . ARG A 1 456 ? -18.239 16.163 6.472 1.00 95.50 456 ARG A O 1
ATOM 3540 N N . GLU A 1 457 ? -16.574 16.366 4.990 1.00 94.94 457 GLU A N 1
ATOM 3541 C CA . GLU A 1 457 ? -15.552 15.895 5.931 1.00 94.94 457 GLU A CA 1
ATOM 3542 C C . GLU A 1 457 ? -15.324 16.881 7.084 1.00 94.94 457 GLU A C 1
ATOM 3544 O O . GLU A 1 457 ? -15.165 16.456 8.227 1.00 94.94 457 GLU A O 1
ATOM 3549 N N . VAL A 1 458 ? -15.344 18.190 6.817 1.00 95.69 458 VAL A N 1
ATOM 3550 C CA . VAL A 1 458 ? -15.254 19.222 7.864 1.00 95.69 458 VAL A CA 1
ATOM 3551 C C . VAL A 1 458 ? -16.444 19.137 8.826 1.00 95.69 458 VAL A C 1
ATOM 3553 O O . VAL A 1 458 ? -16.258 19.226 10.042 1.00 95.69 458 VAL A O 1
ATOM 3556 N N . GLU A 1 459 ? -17.657 18.925 8.313 1.00 95.31 459 GLU A N 1
ATOM 3557 C CA . GLU A 1 459 ? -18.855 18.696 9.131 1.00 95.31 459 GLU A CA 1
ATOM 3558 C C . GLU A 1 459 ? -18.739 17.410 9.958 1.00 95.31 459 GLU A C 1
ATOM 3560 O O . GLU A 1 459 ? -19.020 17.414 11.155 1.00 95.31 459 GLU A O 1
ATOM 3565 N N . ASP A 1 460 ? -18.224 16.335 9.363 1.00 93.69 460 ASP A N 1
ATOM 3566 C CA . ASP A 1 460 ? -17.952 15.082 10.065 1.00 93.69 460 ASP A CA 1
ATOM 3567 C C . ASP A 1 460 ? -16.916 15.254 11.185 1.00 93.69 460 ASP A C 1
ATOM 3569 O O . ASP A 1 460 ? -17.068 14.665 12.258 1.00 93.69 460 ASP A O 1
ATOM 3573 N N . ILE A 1 461 ? -15.877 16.073 10.982 1.00 94.81 461 ILE A N 1
ATOM 3574 C CA . ILE A 1 461 ? -14.910 16.415 12.035 1.00 94.81 461 ILE A CA 1
ATOM 3575 C C . ILE A 1 461 ? -15.607 17.155 13.175 1.00 94.81 461 ILE A C 1
ATOM 3577 O O . ILE A 1 461 ? -15.439 16.769 14.334 1.00 94.81 461 ILE A O 1
ATOM 3581 N N . ARG A 1 462 ? -16.407 18.178 12.845 1.00 94.56 462 ARG A N 1
ATOM 3582 C CA . ARG A 1 462 ? -17.180 18.967 13.814 1.00 94.56 462 ARG A CA 1
ATOM 3583 C C . ARG A 1 462 ? -18.080 18.081 14.671 1.00 94.56 462 ARG A C 1
ATOM 3585 O O . ARG A 1 462 ? -18.147 18.286 15.881 1.00 94.56 462 ARG A O 1
ATOM 3592 N N . ASP A 1 463 ? -18.746 17.111 14.051 1.00 93.12 463 ASP A N 1
ATOM 3593 C CA . ASP A 1 463 ? -19.798 16.330 14.701 1.00 93.12 463 ASP A CA 1
ATOM 3594 C C . ASP A 1 463 ? -19.274 15.072 15.412 1.00 93.12 463 ASP A C 1
ATOM 3596 O O . ASP A 1 463 ? -19.842 14.656 16.424 1.00 93.12 463 ASP A O 1
ATOM 3600 N N . LYS A 1 464 ? -18.199 14.444 14.909 1.00 89.50 464 LYS A N 1
ATOM 3601 C CA . LYS A 1 464 ? -17.730 13.129 15.393 1.00 89.50 464 LYS A CA 1
ATOM 3602 C C . LYS A 1 464 ? -16.427 13.178 16.189 1.00 89.50 464 LYS A C 1
ATOM 3604 O O . LYS A 1 464 ? -16.205 12.296 17.023 1.00 89.50 464 LYS A O 1
ATOM 3609 N N . VAL A 1 465 ? -15.543 14.148 15.944 1.00 90.31 465 VAL A N 1
ATOM 3610 C CA . VAL A 1 465 ? -14.190 14.138 16.526 1.00 90.31 465 VAL A CA 1
ATOM 3611 C C . VAL A 1 465 ? -14.168 14.924 17.837 1.00 90.31 465 VAL A C 1
ATOM 3613 O O . VAL A 1 465 ? -14.346 16.140 17.877 1.00 90.31 465 VAL A O 1
ATOM 3616 N N . LYS A 1 466 ? -13.920 14.216 18.945 1.00 87.38 466 LYS A N 1
ATOM 3617 C CA . LYS A 1 466 ? -13.835 14.822 20.281 1.00 87.38 466 LYS A CA 1
ATOM 3618 C C . LYS A 1 466 ? -12.722 15.874 20.344 1.00 87.38 466 LYS A C 1
ATOM 3620 O O . LYS A 1 466 ? -11.621 15.656 19.847 1.00 87.38 466 LYS A O 1
ATOM 3625 N N . GLY A 1 467 ? -13.003 16.987 21.020 1.00 87.69 467 GLY A N 1
ATOM 3626 C CA . GLY A 1 467 ? -12.028 18.056 21.254 1.00 87.69 467 GLY A CA 1
ATOM 3627 C C . GLY A 1 467 ? -11.830 19.018 20.081 1.00 87.69 467 GLY A C 1
ATOM 3628 O O . GLY A 1 467 ? -10.892 19.811 20.123 1.00 87.69 467 GLY A O 1
ATOM 3629 N N . PHE A 1 468 ? -12.675 18.970 19.045 1.00 92.50 468 PHE A N 1
ATOM 3630 C CA . PHE A 1 468 ? -12.623 19.941 17.955 1.00 92.50 468 PHE A CA 1
ATOM 3631 C C . PHE A 1 468 ? -12.990 21.347 18.449 1.00 92.50 468 PHE A C 1
ATOM 3633 O O . PHE A 1 468 ? -14.034 21.553 19.067 1.00 92.50 468 PHE A O 1
ATOM 3640 N N . THR A 1 469 ? -12.127 22.323 18.169 1.00 91.00 469 THR A N 1
ATOM 3641 C CA . THR A 1 469 ? -12.258 23.710 18.647 1.00 91.00 469 THR A CA 1
ATOM 3642 C C . THR A 1 469 ? -12.816 24.672 17.596 1.00 91.00 469 THR A C 1
ATOM 3644 O O . THR A 1 469 ? -12.918 25.867 17.862 1.00 91.00 469 THR A O 1
ATOM 3647 N N . GLY A 1 470 ? -13.172 24.175 16.406 1.00 91.69 470 GLY A N 1
ATOM 3648 C CA . GLY A 1 470 ? -13.601 24.995 15.266 1.00 91.69 470 GLY A CA 1
ATOM 3649 C C . GLY A 1 470 ? -12.490 25.322 14.263 1.00 91.69 470 GLY A C 1
ATOM 3650 O O . GLY A 1 470 ? -12.778 25.905 13.222 1.00 91.69 470 GLY A O 1
ATOM 3651 N N . THR A 1 471 ? -11.243 24.920 14.533 1.00 92.62 471 THR A N 1
ATOM 3652 C CA . THR A 1 471 ? -10.093 25.164 13.649 1.00 92.62 471 THR A CA 1
ATOM 3653 C C . THR A 1 471 ? -9.617 23.868 13.003 1.00 92.62 471 THR A C 1
ATOM 3655 O O . THR A 1 471 ? -9.225 22.933 13.701 1.00 92.62 471 THR A O 1
ATOM 3658 N N . ILE A 1 472 ? -9.600 23.831 11.669 1.00 93.62 472 ILE A N 1
ATOM 3659 C CA . ILE A 1 472 ? -8.900 22.794 10.899 1.00 93.62 472 ILE A CA 1
ATOM 3660 C C . ILE A 1 472 ? -7.398 23.069 10.991 1.00 93.62 472 ILE A C 1
ATOM 3662 O O . ILE A 1 472 ? -6.954 24.178 10.695 1.00 93.62 472 ILE A O 1
ATOM 3666 N N . SER A 1 473 ? -6.629 22.084 11.456 1.00 89.06 473 SER A N 1
ATOM 3667 C CA . SER A 1 473 ? -5.202 22.261 11.753 1.00 89.06 473 SER A CA 1
ATOM 3668 C C . SER A 1 473 ? -4.335 22.302 10.500 1.00 89.06 473 SER A C 1
ATOM 3670 O O . SER A 1 473 ? -3.289 22.947 10.505 1.00 89.06 473 SER A O 1
ATOM 3672 N N . ASP A 1 474 ? -4.757 21.598 9.451 1.00 88.62 474 ASP A N 1
ATOM 3673 C CA . ASP A 1 474 ? -3.988 21.418 8.229 1.00 88.62 474 ASP A CA 1
ATOM 3674 C C . ASP A 1 474 ? -4.890 21.031 7.044 1.00 88.62 474 ASP A C 1
ATOM 3676 O O . ASP A 1 474 ? -5.930 20.384 7.216 1.00 88.62 474 ASP A O 1
ATOM 3680 N N . LEU A 1 475 ? -4.465 21.418 5.840 1.00 88.44 475 LEU A N 1
ATOM 3681 C CA . LEU A 1 475 ? -5.055 20.988 4.576 1.00 88.44 475 LEU A CA 1
ATOM 3682 C C . LEU A 1 475 ? -4.061 20.058 3.879 1.00 88.44 475 LEU A C 1
ATOM 3684 O O . LEU A 1 475 ? -3.085 20.504 3.278 1.00 88.44 475 LEU A O 1
ATOM 3688 N N . GLY A 1 476 ? -4.321 18.757 3.963 1.00 79.19 476 GLY A N 1
ATOM 3689 C CA . GLY A 1 476 ? -3.427 17.722 3.472 1.00 79.19 476 GLY A CA 1
ATOM 3690 C C . GLY A 1 476 ? -3.198 17.806 1.961 1.00 79.19 476 GLY A C 1
ATOM 3691 O O . GLY A 1 476 ? -4.143 17.888 1.171 1.00 79.19 476 GLY A O 1
ATOM 3692 N N . GLY A 1 477 ? -1.923 17.739 1.581 1.00 75.50 477 GLY A N 1
ATOM 3693 C CA . GLY A 1 477 ? -1.423 17.797 0.211 1.00 75.50 477 GLY A CA 1
ATOM 3694 C C . GLY A 1 477 ? 0.053 18.224 0.182 1.00 75.50 477 GLY A C 1
ATOM 3695 O O . GLY A 1 477 ? 0.679 18.373 1.234 1.00 75.50 477 GLY A O 1
ATOM 3696 N N . PRO A 1 478 ? 0.649 18.414 -1.008 1.00 71.50 478 PRO A N 1
ATOM 3697 C CA . PRO A 1 478 ? 1.969 19.027 -1.140 1.00 71.50 478 PRO A CA 1
ATOM 3698 C C . PRO A 1 478 ? 2.041 20.427 -0.508 1.00 71.50 478 PRO A C 1
ATOM 3700 O O . PRO A 1 478 ? 1.042 21.132 -0.427 1.00 71.50 478 PRO A O 1
ATOM 3703 N N . THR A 1 479 ? 3.251 20.872 -0.144 1.00 69.88 479 THR A N 1
ATOM 3704 C CA . THR A 1 479 ? 3.490 22.203 0.458 1.00 69.88 479 THR A CA 1
ATOM 3705 C C . THR A 1 479 ? 2.945 23.359 -0.383 1.00 69.88 479 THR A C 1
ATOM 3707 O O . THR A 1 479 ? 2.491 24.363 0.157 1.00 69.88 479 THR A O 1
ATOM 3710 N N . ALA A 1 480 ? 3.009 23.242 -1.710 1.00 75.69 480 ALA A N 1
ATOM 3711 C CA . ALA A 1 480 ? 2.358 24.194 -2.598 1.00 75.69 480 ALA A CA 1
ATOM 3712 C C . ALA A 1 480 ? 0.895 23.789 -2.793 1.00 75.69 480 ALA A C 1
ATOM 3714 O O . ALA A 1 480 ? 0.613 22.621 -3.060 1.00 75.69 480 ALA A O 1
ATOM 3715 N N . ASN A 1 481 ? -0.022 24.757 -2.742 1.00 82.44 481 ASN A N 1
ATOM 3716 C CA . ASN A 1 481 ? -1.410 24.493 -3.092 1.00 82.44 481 ASN A CA 1
ATOM 3717 C C . ASN A 1 481 ? -1.515 24.200 -4.598 1.00 82.44 481 ASN A C 1
ATOM 3719 O O . ASN A 1 481 ? -1.271 25.070 -5.433 1.00 82.44 481 ASN A O 1
ATOM 3723 N N . MET A 1 482 ? -1.854 22.958 -4.927 1.00 85.44 482 MET A N 1
ATOM 3724 C CA . MET A 1 482 ? -2.065 22.470 -6.290 1.00 85.44 482 MET A CA 1
ATOM 3725 C C . MET A 1 482 ? -3.528 22.075 -6.532 1.00 85.44 482 MET A C 1
ATOM 3727 O O . MET A 1 482 ? -3.824 21.530 -7.595 1.00 85.44 482 MET A O 1
ATOM 3731 N N . TYR A 1 483 ? -4.422 22.334 -5.568 1.00 84.75 483 TYR A N 1
ATOM 3732 C CA . TYR A 1 483 ? -5.853 22.072 -5.685 1.00 84.75 483 TYR A CA 1
ATOM 3733 C C . TYR A 1 483 ? -6.432 22.887 -6.846 1.00 84.75 483 TYR A C 1
ATOM 3735 O O . TYR A 1 483 ? -6.005 24.019 -7.090 1.00 84.75 483 TYR A O 1
ATOM 3743 N N . ARG A 1 484 ? -7.356 22.285 -7.594 1.00 73.75 484 ARG A N 1
ATOM 3744 C CA . ARG A 1 484 ? -7.919 22.837 -8.825 1.00 73.75 484 ARG A CA 1
ATOM 3745 C C . ARG A 1 484 ? -9.419 22.959 -8.719 1.00 73.75 484 ARG A C 1
ATOM 3747 O O . ARG A 1 484 ? -10.019 22.003 -8.184 1.00 73.75 484 ARG A O 1
#